Protein AF-A0A9C6X275-F1 (afdb_monomer_lite)

InterPro domains:
  IPR007588 Zinc finger, FLYWCH-type [PF04500] (9-69)
  IPR018289 MULE transposase domain [PF10551] (191-287)

Secondary structure (DSSP, 8-state):
-PPP-EEEE-TTS-EEEEETTEEEEEEEE-TTSSEEEEEETTTTT---EEEEETTSSSEEEE-SS--SS---HHHHHHHHHHHHHHHHHHH-TTS-HHHHHHHHHTT---HHHHHHSPPHHHHHHHHHHHHHTTSPPPPSSGGG----TTTTB-TTS-B-EEEE--TT-TT--EEE--HHHHHHHHH-SEEEEEEESTTS-TT-SEEEEEEEEETTEEEEEEEEEES---HHHHHHHHHHHHHHHHHTT-----SEEEE-S-HHHHHHHHHH-TT-EEEE-HHHHHHHHHHHHHHTT-HHHHH-SS--HHHHHHHHHHHGGGS-GGGHHHHHHHHHHHS-GGGHHHHHHHIIIIIS-PPPSS-GGG-SS-PPPPPPSS-HHHH--HHHHHTT-----HHHHHHHHHHHHHHHHHT--HHHHHHHHHHHHHHHHHHHHHHHTT-S-SSPPPPHHHHHHHHHHHHHHTTHHHHHHTT-HHHHHHHHHTTS---TT---SS------

pLDDT: mean 86.72, std 12.63, range [31.17, 98.44]

Organism: Frankliniella occidentalis (NCBI:txid133901)

Radius of gyration: 31.98 Å; chains: 1; bounding box: 96×47×91 Å

Sequence (504 aa):
MPPVLSKHKTKRGGDCVAYNGYMYHYHSANPKRTRKYWRCELRKQCNARITTNFAAVEVLLDGTAQHQHQPAHAEVEVREVVSAIRQRALDDPGVAPEAIIRSELRNVVDPEVQMQLPERPALRRMVNRAQNAARPGMPTNLQDIVIVAPYTRTASGERFLHYDSGPGDEERILMFTTKENLRILCMSIILFADGTFKTVPNMFLQMYSIHGEFRDNIFPLVFCLTVRKSEDTYRRMYSELIHMCEQYHFHLQPEIIMQDFELAAMNAAKALFPNVQIKGCLFHFSQSIWRKVASAGLRDAFVDRDDSTIRDNFRELVGLAFVPIAEVEQRFDEIKGNMHRDMEPVVKHLEKTYIRGEPPRRPATRRRNPAPRPAARFPPNTWNVYDLVLTGKQRTNNNVEGWHGHFQRMVVAHHLNLWRFLGELQKEQHDIELKRNQLLGGHKNIKEPLPATQKRNHAMIERIVGQYDIYIQEGRLEQYLRGISYRLKVNTAVLPDSDDEEED

Foldseek 3Di:
DQWWKDWAADPVGFTWIDTPLFIWTWDDADPVLQKTKTATPVVVQFGFIWMAGSVRGGTPDGDPDDGPDDRNNLVVVLRVLLRQLLVCLLVCLLDFSVVSNCVSCVPVDDPSNVVPHDDPVVSSVSSNCSSCVPPPDFDPALQSDDDDPPLQAFPVRFGFFPDWPHSPDPWTKTKGAGLVLLVQQLVAQEKEKEWDALQDAPNFRIWIWIWGDDPNDIAGGMIMTTNDLALVSLLVVVVVSQVSCVVSPGGRAHQEYEYALDLSNQVSCCVVHVNHQAAYFLLNVLVVLLVQCVVLVCPVVCPDPVHPQSVLLSLLLSLLLQDPLVCSQVSLVVSVVVHDPSCVSSSVCCCQAEDAHDDPPDDPVPDPDDDGHPGHSHYSSHHRCNVCLLVVHDRHPVSVVVVSVVSSVVSVVRVDHPVSSSVVVSVSVVLVVVLSVCVVVVNDPSDPDDPPLLVVLSVQLSVLSVCNVVCVVVVNSSVSSNSNSVSDPRCSPDDPDDDPDPPD

Structure (mmCIF, N/CA/C/O backbone):
data_AF-A0A9C6X275-F1
#
_entry.id   AF-A0A9C6X275-F1
#
loop_
_atom_site.group_PDB
_atom_site.id
_atom_site.type_symbol
_atom_site.label_atom_id
_atom_site.label_alt_id
_atom_site.label_comp_id
_atom_site.label_asym_id
_atom_site.label_entity_id
_atom_site.label_seq_id
_atom_site.pdbx_PDB_ins_code
_atom_site.Cartn_x
_atom_site.Cartn_y
_atom_site.Cartn_z
_atom_site.occupancy
_atom_site.B_iso_or_equiv
_atom_site.auth_seq_id
_atom_site.auth_comp_id
_atom_site.auth_asym_id
_atom_site.auth_atom_id
_atom_site.pdbx_PDB_model_num
ATOM 1 N N . MET A 1 1 ? 50.338 -11.632 -23.755 1.00 32.12 1 MET A N 1
ATOM 2 C CA . MET A 1 1 ? 48.987 -11.818 -24.330 1.00 32.12 1 MET A CA 1
ATOM 3 C C . MET A 1 1 ? 48.955 -11.108 -25.674 1.00 32.12 1 MET A C 1
ATOM 5 O O . MET A 1 1 ? 49.572 -10.049 -25.749 1.00 32.12 1 MET A O 1
ATOM 9 N N . PRO A 1 2 ? 48.332 -11.664 -26.727 1.00 38.75 2 PRO A N 1
ATOM 10 C CA . PRO A 1 2 ? 48.127 -10.908 -27.959 1.00 38.75 2 PRO A CA 1
ATOM 11 C C . PRO A 1 2 ? 47.327 -9.630 -27.641 1.00 38.75 2 PRO A C 1
ATOM 13 O O . PRO A 1 2 ? 46.463 -9.676 -26.760 1.00 38.75 2 PRO A O 1
ATOM 16 N N . PRO A 1 3 ? 47.629 -8.493 -28.290 1.00 54.16 3 PRO A N 1
ATOM 17 C CA . PRO A 1 3 ? 46.945 -7.237 -28.015 1.00 54.16 3 PRO A CA 1
ATOM 18 C C . PRO A 1 3 ? 45.434 -7.382 -28.228 1.00 54.16 3 PRO A C 1
ATOM 20 O O . PRO A 1 3 ? 44.981 -7.842 -29.278 1.00 54.16 3 PRO A O 1
ATOM 23 N N . VAL A 1 4 ? 44.657 -7.027 -27.203 1.00 64.38 4 VAL A N 1
ATOM 24 C CA . VAL A 1 4 ? 43.195 -7.138 -27.216 1.00 64.38 4 VAL A CA 1
ATOM 25 C C . VAL A 1 4 ? 42.635 -6.046 -28.121 1.00 64.38 4 VAL A C 1
ATOM 27 O O . VAL A 1 4 ? 42.915 -4.866 -27.929 1.00 64.38 4 VAL A O 1
ATOM 30 N N . LEU A 1 5 ? 41.850 -6.442 -29.122 1.00 81.19 5 LEU A N 1
ATOM 31 C CA . LEU A 1 5 ? 41.166 -5.511 -30.009 1.00 81.19 5 LEU A CA 1
ATOM 32 C C . LEU A 1 5 ? 39.781 -5.188 -29.439 1.00 81.19 5 LEU A C 1
ATOM 34 O O . LEU A 1 5 ? 38.907 -6.056 -29.378 1.00 81.19 5 LEU A O 1
ATOM 38 N N . SER A 1 6 ? 39.572 -3.939 -29.032 1.00 80.75 6 SER A N 1
ATOM 39 C CA . SER A 1 6 ? 38.297 -3.474 -28.481 1.00 80.75 6 SER A CA 1
ATOM 40 C C . SER A 1 6 ? 37.450 -2.796 -29.560 1.00 80.75 6 SER A C 1
ATOM 42 O O . SER A 1 6 ? 37.958 -2.096 -30.440 1.00 80.75 6 SER A O 1
ATOM 44 N N . LYS A 1 7 ? 36.134 -3.032 -29.534 1.00 83.75 7 LYS A N 1
ATOM 45 C CA . LYS A 1 7 ? 35.180 -2.494 -30.517 1.00 83.75 7 LYS A CA 1
ATOM 46 C C . LYS A 1 7 ? 34.448 -1.288 -29.956 1.00 83.75 7 LYS A C 1
ATOM 48 O O . LYS A 1 7 ? 33.983 -1.299 -28.821 1.00 83.75 7 LYS A O 1
ATOM 53 N N . HIS A 1 8 ? 34.263 -0.291 -30.809 1.00 78.88 8 HIS A N 1
ATOM 54 C CA . HIS A 1 8 ? 33.683 0.997 -30.457 1.00 78.88 8 HIS A CA 1
ATOM 55 C C . HIS A 1 8 ? 32.730 1.491 -31.537 1.00 78.88 8 HIS A C 1
ATOM 57 O O . HIS A 1 8 ? 32.746 1.038 -32.685 1.00 78.88 8 HIS A O 1
ATOM 63 N N . LYS A 1 9 ? 31.932 2.494 -31.178 1.00 78.56 9 LYS A N 1
ATOM 64 C CA . LYS A 1 9 ? 31.120 3.267 -32.118 1.00 78.56 9 LYS A CA 1
ATOM 65 C C . LYS A 1 9 ? 31.518 4.734 -32.054 1.00 78.56 9 LYS A C 1
ATOM 67 O O . LYS A 1 9 ? 31.659 5.303 -30.975 1.00 78.56 9 LYS A O 1
ATOM 72 N N . THR A 1 10 ? 31.644 5.374 -33.211 1.00 75.50 10 THR A N 1
ATOM 73 C CA . THR A 1 10 ? 31.808 6.833 -33.283 1.00 75.50 10 THR A CA 1
ATOM 74 C C . THR A 1 10 ? 30.558 7.561 -32.784 1.00 75.50 10 THR A C 1
ATOM 76 O O . THR A 1 10 ? 29.460 7.001 -32.746 1.00 75.50 10 THR A O 1
ATOM 79 N N . LYS A 1 11 ? 30.680 8.874 -32.534 1.00 65.75 11 LYS A N 1
ATOM 80 C CA . LYS A 1 11 ? 29.532 9.764 -32.266 1.00 65.75 11 LYS A CA 1
ATOM 81 C C . LYS A 1 11 ? 28.450 9.724 -33.362 1.00 65.75 11 LYS A C 1
ATOM 83 O O . LYS A 1 11 ? 27.304 10.039 -33.074 1.00 65.75 11 LYS A O 1
ATOM 88 N N . ARG A 1 12 ? 28.799 9.333 -34.597 1.00 70.44 12 ARG A N 1
ATOM 89 C CA . ARG A 1 12 ? 27.880 9.204 -35.746 1.00 70.44 12 ARG A CA 1
ATOM 90 C C . ARG A 1 12 ? 27.463 7.752 -36.038 1.00 70.44 12 ARG A C 1
ATOM 92 O O . ARG A 1 12 ? 26.902 7.488 -37.092 1.00 70.44 12 ARG A O 1
ATOM 99 N N . GLY A 1 13 ? 27.762 6.803 -35.147 1.00 72.19 13 GLY A N 1
ATOM 100 C CA . GLY A 1 13 ? 27.343 5.398 -35.270 1.00 72.19 13 GLY A CA 1
ATOM 101 C C . GLY A 1 13 ? 28.225 4.500 -36.152 1.00 72.19 13 GLY A C 1
ATOM 102 O O . GLY A 1 13 ? 27.962 3.302 -36.239 1.00 72.19 13 GLY A O 1
ATOM 103 N N . GLY A 1 14 ? 29.283 5.035 -36.769 1.00 83.06 14 GLY A N 1
ATOM 104 C CA . GLY A 1 14 ? 30.268 4.244 -37.522 1.00 83.06 14 GLY A CA 1
ATOM 105 C C . GLY A 1 14 ? 31.119 3.328 -36.631 1.00 83.06 14 GLY A C 1
ATOM 106 O O . GLY A 1 14 ? 31.368 3.669 -35.475 1.00 83.06 14 GLY A O 1
ATOM 107 N N . ASP A 1 15 ? 31.559 2.191 -37.176 1.00 87.81 15 ASP A N 1
ATOM 108 C CA . ASP A 1 15 ? 32.405 1.201 -36.492 1.00 87.81 15 ASP A CA 1
ATOM 109 C C . ASP A 1 15 ? 33.836 1.715 -36.278 1.00 87.81 15 ASP A C 1
ATOM 111 O O . ASP A 1 15 ? 34.480 2.201 -37.216 1.00 87.81 15 ASP A O 1
ATOM 115 N N . CYS A 1 16 ? 34.354 1.518 -35.066 1.00 89.62 16 CYS A N 1
ATOM 116 C CA . CYS A 1 16 ? 35.743 1.775 -34.702 1.00 89.62 16 CYS A CA 1
ATOM 117 C C . CYS A 1 16 ? 36.346 0.605 -33.930 1.00 89.62 16 CYS A C 1
ATOM 119 O O . CYS A 1 16 ? 35.632 -0.151 -33.271 1.00 89.62 16 CYS A O 1
ATOM 121 N N . VAL A 1 17 ? 37.669 0.495 -33.978 1.00 90.00 17 VAL A N 1
ATOM 122 C CA . VAL A 1 17 ? 38.439 -0.453 -33.168 1.00 90.00 17 VAL A CA 1
ATOM 123 C C . VAL A 1 17 ? 39.627 0.253 -32.530 1.00 90.00 17 VAL A C 1
ATOM 125 O O . VAL A 1 17 ? 40.193 1.159 -33.149 1.00 90.00 17 VAL A O 1
ATOM 128 N N . ALA A 1 18 ? 39.992 -0.150 -31.317 1.00 88.62 18 ALA A N 1
ATOM 129 C CA . ALA A 1 18 ? 41.226 0.284 -30.677 1.00 88.62 18 ALA A CA 1
ATOM 130 C C . ALA A 1 18 ? 42.248 -0.852 -30.670 1.00 88.62 18 ALA A C 1
ATOM 132 O O . ALA A 1 18 ? 41.893 -2.019 -30.489 1.00 88.62 18 ALA A O 1
ATOM 133 N N . TYR A 1 19 ? 43.507 -0.506 -30.925 1.00 88.44 19 TYR A N 1
ATOM 134 C CA . TYR A 1 19 ? 44.602 -1.466 -30.988 1.00 88.44 19 TYR A CA 1
ATOM 135 C C . TYR A 1 19 ? 45.951 -0.754 -30.793 1.00 88.44 19 TYR A C 1
ATOM 137 O O . TYR A 1 19 ? 46.229 0.238 -31.471 1.00 88.44 19 TYR A O 1
ATOM 145 N N . ASN A 1 20 ? 46.779 -1.251 -29.865 1.00 86.62 20 ASN A N 1
ATOM 146 C CA . ASN A 1 20 ? 48.105 -0.711 -29.517 1.00 86.62 20 ASN A CA 1
ATOM 147 C C . ASN A 1 20 ? 48.130 0.804 -29.215 1.00 86.62 20 ASN A C 1
ATOM 149 O O . ASN A 1 20 ? 49.040 1.506 -29.642 1.00 86.62 20 ASN A O 1
ATOM 153 N N . GLY A 1 21 ? 47.124 1.326 -28.502 1.00 86.25 21 GLY A N 1
ATOM 154 C CA . GLY A 1 21 ? 47.055 2.755 -28.155 1.00 86.25 21 GLY A CA 1
ATOM 155 C C . GLY A 1 21 ? 46.625 3.674 -29.306 1.00 86.25 21 GLY A C 1
ATOM 156 O O . GLY A 1 21 ? 46.729 4.893 -29.194 1.00 86.25 21 GLY A O 1
ATOM 157 N N . TYR A 1 22 ? 46.112 3.110 -30.403 1.00 89.12 22 TYR A N 1
ATOM 158 C CA . TYR A 1 22 ? 45.587 3.857 -31.546 1.00 89.12 22 TYR A CA 1
ATOM 159 C C . TYR A 1 22 ? 44.124 3.506 -31.833 1.00 89.12 22 TYR A C 1
ATOM 161 O O . TYR A 1 22 ? 43.702 2.359 -31.681 1.00 89.12 22 TYR A O 1
ATOM 169 N N . MET A 1 23 ? 43.366 4.490 -32.326 1.00 90.00 23 MET A N 1
ATOM 170 C CA . MET A 1 23 ? 41.987 4.317 -32.794 1.00 90.00 23 MET A CA 1
ATOM 171 C C . MET A 1 23 ? 41.931 4.200 -34.316 1.00 90.00 23 MET A C 1
ATOM 173 O O . MET A 1 23 ? 42.548 4.988 -35.037 1.00 90.00 23 MET A O 1
ATOM 177 N N . TYR A 1 24 ? 41.116 3.273 -34.819 1.00 90.94 24 TYR A N 1
ATOM 178 C CA . TYR A 1 24 ? 40.900 3.071 -36.250 1.00 90.94 24 TYR A CA 1
ATOM 179 C C . TYR A 1 24 ? 39.412 3.096 -36.598 1.00 90.94 24 TYR A C 1
ATOM 181 O O . TYR A 1 24 ? 38.574 2.561 -35.876 1.00 90.94 24 TYR A O 1
ATOM 189 N N . HIS A 1 25 ? 39.077 3.701 -37.735 1.00 92.12 25 HIS A N 1
ATOM 190 C CA . HIS A 1 25 ? 37.724 3.752 -38.292 1.00 92.12 25 HIS A CA 1
ATOM 191 C C . HIS A 1 25 ? 37.565 2.703 -39.379 1.00 92.12 25 HIS A C 1
ATOM 193 O O . HIS A 1 25 ? 38.487 2.466 -40.170 1.00 92.12 25 HIS A O 1
ATOM 199 N N . TYR A 1 26 ? 36.378 2.106 -39.443 1.00 92.75 26 TYR A N 1
ATOM 200 C CA . TYR A 1 26 ? 36.027 1.202 -40.526 1.00 92.75 26 TYR A CA 1
ATOM 201 C C . TYR A 1 26 ? 36.113 1.921 -41.873 1.00 92.75 26 TYR A C 1
ATOM 203 O O . TYR A 1 26 ? 35.567 3.010 -42.052 1.00 92.75 26 TYR A O 1
ATOM 211 N N . HIS A 1 27 ? 36.804 1.297 -42.824 1.00 91.94 27 HIS A N 1
ATOM 212 C CA . HIS A 1 27 ? 36.944 1.817 -44.177 1.00 91.94 27 HIS A CA 1
ATOM 213 C C . HIS A 1 27 ? 36.187 0.957 -45.186 1.00 91.94 27 HIS A C 1
ATOM 215 O O . HIS A 1 27 ? 35.373 1.469 -45.950 1.00 91.94 27 HIS A O 1
ATOM 221 N N . SER A 1 28 ? 36.458 -0.346 -45.210 1.00 92.50 28 SER A N 1
ATOM 222 C CA . SER A 1 28 ? 35.823 -1.271 -46.147 1.00 92.50 28 SER A CA 1
ATOM 223 C C . SER A 1 28 ? 35.965 -2.717 -45.678 1.00 92.50 28 SER A C 1
ATOM 225 O O . SER A 1 28 ? 36.724 -3.018 -44.759 1.00 92.50 28 SER A O 1
ATOM 227 N N . ALA A 1 29 ? 35.260 -3.633 -46.330 1.00 93.12 29 ALA A N 1
ATOM 228 C CA . ALA A 1 29 ? 35.455 -5.070 -46.187 1.00 93.12 29 ALA A CA 1
ATOM 229 C C . ALA A 1 29 ? 35.767 -5.671 -47.556 1.00 93.12 29 ALA A C 1
ATOM 231 O O . ALA A 1 29 ? 35.427 -5.089 -48.589 1.00 93.12 29 ALA A O 1
ATOM 232 N N . ASN A 1 30 ? 36.420 -6.830 -47.581 1.00 93.00 30 ASN A N 1
ATOM 233 C CA . ASN A 1 30 ? 36.618 -7.533 -48.843 1.00 93.00 30 ASN A CA 1
ATOM 234 C C . ASN A 1 30 ? 35.288 -8.136 -49.351 1.00 93.00 30 ASN A C 1
ATOM 236 O O . ASN A 1 30 ? 34.411 -8.448 -48.541 1.00 93.00 30 ASN A O 1
ATOM 240 N N . PRO A 1 31 ? 35.127 -8.367 -50.670 1.00 91.12 31 PRO A N 1
ATOM 241 C CA . PRO A 1 31 ? 33.868 -8.872 -51.234 1.00 91.12 31 PRO A CA 1
ATOM 242 C C . PRO A 1 31 ? 33.401 -10.200 -50.623 1.00 91.12 31 PRO A C 1
ATOM 244 O O . PRO A 1 31 ? 32.212 -10.411 -50.417 1.00 91.12 31 PRO A O 1
ATOM 247 N N . LYS A 1 32 ? 34.352 -11.072 -50.261 1.00 90.31 32 LYS A N 1
ATOM 248 C CA . LYS A 1 32 ? 34.090 -12.374 -49.627 1.00 90.31 32 LYS A CA 1
ATOM 249 C C . LYS A 1 32 ? 33.725 -12.281 -48.136 1.00 90.31 32 LYS A C 1
ATOM 251 O O . LYS A 1 32 ? 33.520 -13.316 -47.516 1.00 90.31 32 LYS A O 1
ATOM 256 N N . ARG A 1 33 ? 33.682 -11.075 -47.547 1.00 89.00 33 ARG A N 1
ATOM 257 C CA . ARG A 1 33 ? 33.388 -10.820 -46.121 1.00 89.00 33 ARG A CA 1
ATOM 258 C C . ARG A 1 33 ? 34.213 -11.679 -45.158 1.00 89.00 33 ARG A C 1
ATOM 260 O O . ARG A 1 33 ? 33.724 -12.129 -44.131 1.00 89.00 33 ARG A O 1
ATOM 267 N N . THR A 1 34 ? 35.487 -11.886 -45.475 1.00 89.81 34 THR A N 1
ATOM 268 C CA . THR A 1 34 ? 36.440 -12.571 -44.588 1.00 89.81 34 THR A CA 1
ATOM 269 C C . THR A 1 34 ? 37.351 -11.594 -43.847 1.00 89.81 34 THR A C 1
ATOM 271 O O . THR A 1 34 ? 37.913 -11.949 -42.812 1.00 89.81 34 THR A O 1
ATOM 274 N N . ARG A 1 35 ? 37.480 -10.350 -44.330 1.00 92.19 35 ARG A N 1
ATOM 275 C CA . ARG A 1 35 ? 38.372 -9.325 -43.769 1.00 92.19 35 ARG A CA 1
ATOM 276 C C . ARG A 1 35 ? 37.706 -7.953 -43.719 1.00 92.19 35 ARG A C 1
ATOM 278 O O . ARG A 1 35 ? 36.954 -7.596 -44.629 1.00 92.19 35 ARG A O 1
ATOM 285 N N . LYS A 1 36 ? 38.038 -7.170 -42.692 1.00 93.75 36 LYS A N 1
ATOM 286 C CA . LYS A 1 36 ? 37.717 -5.737 -42.592 1.00 93.75 36 LYS A CA 1
ATOM 287 C C . LYS A 1 36 ? 39.002 -4.916 -42.617 1.00 93.75 36 LYS A C 1
ATOM 289 O O . LYS A 1 36 ? 39.991 -5.295 -41.997 1.00 93.75 36 LYS A O 1
ATOM 294 N N . TYR A 1 37 ? 38.962 -3.797 -43.326 1.00 92.56 37 TYR A N 1
ATOM 295 C CA . TYR A 1 37 ? 40.047 -2.836 -43.458 1.00 92.56 37 TYR A CA 1
ATOM 296 C C . TYR A 1 37 ? 39.718 -1.585 -42.655 1.00 92.56 37 TYR A C 1
ATOM 298 O O . TYR A 1 37 ? 38.624 -1.021 -42.777 1.00 92.56 37 TYR A O 1
ATOM 306 N N . TRP A 1 38 ? 40.693 -1.127 -41.882 1.00 92.94 38 TRP A N 1
ATOM 307 C CA . TRP A 1 38 ? 40.554 -0.006 -40.966 1.00 92.94 38 TRP A CA 1
ATOM 308 C C . TRP A 1 38 ? 41.646 1.026 -41.241 1.00 92.94 38 TRP A C 1
ATOM 310 O O . TRP A 1 38 ? 42.771 0.672 -41.599 1.00 92.94 38 TRP A O 1
ATOM 320 N N . ARG A 1 39 ? 41.322 2.310 -41.093 1.00 93.12 39 ARG A N 1
ATOM 321 C CA . ARG A 1 39 ? 42.276 3.426 -41.227 1.00 93.12 39 ARG A CA 1
ATOM 322 C C . ARG A 1 39 ? 42.399 4.152 -39.898 1.00 93.12 39 ARG A C 1
ATOM 324 O O . ARG A 1 39 ? 41.396 4.264 -39.199 1.00 93.12 39 ARG A O 1
ATOM 331 N N . CYS A 1 40 ? 43.584 4.669 -39.582 1.00 91.75 40 CYS A N 1
ATOM 332 C CA . CYS A 1 40 ? 43.786 5.487 -38.386 1.00 91.75 40 CYS A CA 1
ATOM 333 C C . CYS A 1 40 ? 42.737 6.616 -38.293 1.00 91.75 40 CYS A C 1
ATOM 335 O O . CYS A 1 40 ? 42.339 7.206 -39.302 1.00 91.75 40 CYS A O 1
ATOM 337 N N . GLU A 1 41 ? 42.262 6.917 -37.086 1.00 89.81 41 GLU A N 1
ATOM 338 C CA . GLU A 1 41 ? 41.311 8.001 -36.828 1.00 89.81 41 GLU A CA 1
ATOM 339 C C . GLU A 1 41 ? 41.829 9.351 -37.338 1.00 89.81 41 GLU A C 1
ATOM 341 O O . GLU A 1 41 ? 41.090 10.073 -38.020 1.00 89.81 41 GLU A O 1
ATOM 346 N N . LEU A 1 42 ? 43.123 9.620 -37.137 1.00 89.94 42 LEU A N 1
ATOM 347 C CA . LEU A 1 42 ? 43.823 10.813 -37.614 1.00 89.94 42 LEU A CA 1
ATOM 348 C C . LEU A 1 42 ? 44.200 10.734 -39.103 1.00 89.94 42 LEU A C 1
ATOM 350 O O . LEU A 1 42 ? 45.200 11.301 -39.522 1.00 89.94 42 LEU A O 1
ATOM 354 N N . ARG A 1 43 ? 43.383 10.092 -39.950 1.00 87.75 43 ARG A N 1
ATOM 355 C CA . ARG A 1 43 ? 43.626 9.866 -41.397 1.00 87.75 43 ARG A CA 1
ATOM 356 C C . ARG A 1 43 ? 43.945 11.091 -42.264 1.00 87.75 43 ARG A C 1
ATOM 358 O O . ARG A 1 43 ? 44.305 10.927 -43.422 1.00 87.75 43 ARG A O 1
ATOM 365 N N . LYS A 1 44 ? 43.753 12.309 -41.750 1.00 87.31 44 LYS A N 1
ATOM 366 C CA . LYS A 1 44 ? 44.197 13.546 -42.419 1.00 87.31 44 LYS A CA 1
ATOM 367 C C . LYS A 1 44 ? 45.706 13.782 -42.273 1.00 87.31 44 LYS A C 1
ATOM 369 O O . LYS A 1 44 ? 46.273 14.525 -43.058 1.00 87.31 44 LYS A O 1
ATOM 374 N N . GLN A 1 45 ? 46.312 13.182 -41.252 1.00 89.06 45 GLN A N 1
ATOM 375 C CA . GLN A 1 45 ? 47.699 13.364 -40.818 1.00 89.06 45 GLN A CA 1
ATOM 376 C C . GLN A 1 45 ? 48.426 12.019 -40.615 1.00 89.06 45 GLN A C 1
ATOM 378 O O . GLN A 1 45 ? 49.620 12.016 -40.351 1.00 89.06 45 GLN A O 1
ATOM 383 N N . CYS A 1 46 ? 47.715 10.886 -40.717 1.00 90.00 46 CYS A N 1
ATOM 384 C CA . CYS A 1 46 ? 48.232 9.540 -40.486 1.00 90.00 46 CYS A CA 1
ATOM 385 C C . CYS A 1 46 ? 47.744 8.547 -41.547 1.00 90.00 46 CYS A C 1
ATOM 387 O O . CYS A 1 46 ? 46.540 8.355 -41.720 1.00 90.00 46 CYS A O 1
ATOM 389 N N . ASN A 1 47 ? 48.661 7.852 -42.219 1.00 89.62 47 ASN A N 1
ATOM 390 C CA . ASN A 1 47 ? 48.317 6.874 -43.260 1.00 89.62 47 ASN A CA 1
ATOM 391 C C . ASN A 1 47 ? 48.219 5.417 -42.769 1.00 89.62 47 ASN A C 1
ATOM 393 O O . ASN A 1 47 ? 47.981 4.519 -43.584 1.00 89.62 47 ASN A O 1
ATOM 397 N N . ALA A 1 48 ? 48.375 5.172 -41.465 1.00 90.94 48 ALA A N 1
ATOM 398 C CA . ALA A 1 48 ? 48.375 3.832 -40.883 1.00 90.94 48 ALA A CA 1
ATOM 399 C C . ALA A 1 48 ? 47.040 3.087 -41.074 1.00 90.94 48 ALA A C 1
ATOM 401 O O . ALA A 1 48 ? 45.944 3.669 -41.056 1.00 90.94 48 ALA A O 1
ATOM 402 N N . ARG A 1 49 ? 47.141 1.766 -41.266 1.00 92.19 49 ARG A N 1
ATOM 403 C CA . ARG A 1 49 ? 46.016 0.856 -41.522 1.00 92.19 49 ARG A CA 1
ATOM 404 C C . ARG A 1 49 ? 46.238 -0.483 -40.845 1.00 92.19 49 ARG A C 1
ATOM 406 O O . ARG A 1 49 ? 47.362 -0.976 -40.819 1.00 92.19 49 ARG A O 1
ATOM 413 N N . ILE A 1 50 ? 45.138 -1.094 -40.425 1.00 92.38 50 ILE A N 1
ATOM 414 C CA . ILE A 1 50 ? 45.111 -2.477 -39.951 1.00 92.38 50 ILE A CA 1
ATOM 415 C C . ILE A 1 50 ? 44.030 -3.260 -40.695 1.00 92.38 50 ILE A C 1
ATOM 417 O O . ILE A 1 50 ? 43.050 -2.693 -41.194 1.00 92.38 50 ILE A O 1
ATOM 421 N N . THR A 1 51 ? 44.207 -4.573 -40.779 1.00 92.00 51 THR A N 1
ATOM 422 C CA . THR A 1 51 ? 43.211 -5.505 -41.313 1.00 92.00 51 THR A CA 1
ATOM 423 C C . THR A 1 51 ? 42.861 -6.508 -40.236 1.00 92.00 51 THR A C 1
ATOM 425 O O . THR A 1 51 ? 43.749 -7.121 -39.655 1.00 92.00 51 THR A O 1
ATOM 428 N N . THR A 1 52 ? 41.574 -6.723 -40.006 1.00 92.25 52 THR A N 1
ATOM 429 C CA . THR A 1 52 ? 41.078 -7.729 -39.064 1.00 92.25 52 THR A CA 1
ATOM 430 C C . THR A 1 52 ? 40.332 -8.834 -39.796 1.00 92.25 52 THR A C 1
ATOM 432 O O . THR A 1 52 ? 39.937 -8.673 -40.958 1.00 92.25 52 THR A O 1
ATOM 435 N N . ASN A 1 53 ? 40.040 -9.928 -39.094 1.00 91.25 53 ASN A N 1
ATOM 436 C CA . ASN A 1 53 ? 38.993 -10.853 -39.519 1.00 91.25 53 ASN A CA 1
ATOM 437 C C . ASN A 1 53 ? 37.630 -10.131 -39.579 1.00 91.25 53 ASN A C 1
ATOM 439 O O . ASN A 1 53 ? 37.470 -9.014 -39.070 1.00 91.25 53 ASN A O 1
ATOM 443 N N . PHE A 1 54 ? 36.631 -10.726 -40.237 1.00 89.31 54 PHE A N 1
ATOM 444 C CA . PHE A 1 54 ? 35.343 -10.049 -40.446 1.00 89.31 54 PHE A CA 1
ATOM 445 C C . PHE A 1 54 ? 34.585 -9.766 -39.141 1.00 89.31 54 PHE A C 1
ATOM 447 O O . PHE A 1 54 ? 33.932 -8.727 -39.012 1.00 89.31 54 PHE A O 1
ATOM 454 N N . ALA A 1 55 ? 34.744 -10.650 -38.153 1.00 86.00 55 ALA A N 1
ATOM 455 C CA . ALA A 1 55 ? 34.218 -10.466 -36.806 1.00 86.00 55 ALA A CA 1
ATOM 456 C C . ALA A 1 55 ? 34.924 -9.337 -36.035 1.00 86.00 55 ALA A C 1
ATOM 458 O O . ALA A 1 55 ? 34.402 -8.919 -35.005 1.00 86.00 55 ALA A O 1
ATOM 459 N N . ALA A 1 56 ? 36.063 -8.831 -36.522 1.00 84.81 56 ALA A N 1
ATOM 460 C CA . ALA A 1 56 ? 36.900 -7.836 -35.857 1.00 84.81 56 ALA A CA 1
ATOM 461 C C . ALA A 1 56 ? 37.249 -8.242 -34.420 1.00 84.81 56 ALA A C 1
ATOM 463 O O . ALA A 1 56 ? 37.011 -7.496 -33.480 1.00 84.81 56 ALA A O 1
ATOM 464 N N . VAL A 1 57 ? 37.723 -9.474 -34.261 1.00 83.38 57 VAL A N 1
ATOM 465 C CA . VAL A 1 57 ? 38.225 -10.023 -32.989 1.00 83.38 57 VAL A CA 1
ATOM 466 C C . VAL A 1 57 ? 39.744 -10.175 -33.045 1.00 83.38 57 VAL A C 1
ATOM 468 O O . VAL A 1 57 ? 40.415 -10.063 -32.030 1.00 83.38 57 VAL A O 1
ATOM 471 N N . GLU A 1 58 ? 40.288 -10.378 -34.244 1.00 86.50 58 GLU A N 1
ATOM 472 C CA . GLU A 1 58 ? 41.705 -10.646 -34.461 1.00 86.50 58 GLU A CA 1
ATOM 473 C C . GLU A 1 58 ? 42.261 -9.711 -35.534 1.00 86.50 58 GLU A C 1
ATOM 475 O O . GLU A 1 58 ? 41.649 -9.540 -36.599 1.00 86.50 58 GLU A O 1
ATOM 480 N N . VAL A 1 59 ? 43.425 -9.116 -35.261 1.00 87.50 59 VAL A N 1
ATOM 481 C CA . VAL A 1 59 ? 44.208 -8.373 -36.253 1.00 87.50 59 VAL A CA 1
ATOM 482 C C . VAL A 1 59 ? 44.965 -9.374 -37.117 1.00 87.50 59 VAL A C 1
ATOM 484 O O . VAL A 1 59 ? 45.843 -10.080 -36.643 1.00 87.50 59 VAL A O 1
ATOM 487 N N . LEU A 1 60 ? 44.613 -9.428 -38.400 1.00 85.69 60 LEU A N 1
ATOM 488 C CA . LEU A 1 60 ? 45.249 -10.300 -39.388 1.00 85.69 60 LEU A CA 1
ATOM 489 C C . LEU A 1 60 ? 46.504 -9.664 -39.989 1.00 85.69 60 LEU A C 1
ATOM 491 O O . LEU A 1 60 ? 47.426 -10.377 -40.365 1.00 85.69 60 LEU A O 1
ATOM 495 N N . LEU A 1 61 ? 46.509 -8.334 -40.135 1.00 83.31 61 LEU A N 1
ATOM 496 C CA . LEU A 1 61 ? 47.646 -7.550 -40.622 1.00 83.31 61 LEU A CA 1
ATOM 497 C C . LEU A 1 61 ? 47.711 -6.224 -39.866 1.00 83.31 61 LEU A C 1
ATOM 499 O O . LEU A 1 61 ? 46.756 -5.441 -39.905 1.00 83.31 61 LEU A O 1
ATOM 503 N N . ASP A 1 62 ? 48.857 -5.968 -39.249 1.00 80.44 62 ASP A N 1
ATOM 504 C CA . ASP A 1 62 ? 49.204 -4.713 -38.592 1.00 80.44 62 ASP A CA 1
ATOM 505 C C . ASP A 1 62 ? 50.218 -3.957 -39.463 1.00 80.44 62 ASP A C 1
ATOM 507 O O . ASP A 1 62 ? 51.391 -4.317 -39.520 1.00 80.44 62 ASP A O 1
ATOM 511 N N . GLY A 1 63 ? 49.747 -2.950 -40.204 1.00 66.56 63 GLY A N 1
ATOM 512 C CA . GLY A 1 63 ? 50.613 -2.050 -40.962 1.00 66.56 63 GLY A CA 1
ATOM 513 C C . GLY A 1 63 ? 50.766 -2.365 -42.453 1.00 66.56 63 GLY A C 1
ATOM 514 O O . GLY A 1 63 ? 51.420 -3.313 -42.872 1.00 66.56 63 GLY A O 1
ATOM 515 N N . THR A 1 64 ? 50.257 -1.451 -43.283 1.00 61.66 64 THR A N 1
ATOM 516 C CA . THR A 1 64 ? 50.910 -1.109 -44.563 1.00 61.66 64 THR A CA 1
ATOM 517 C C . THR A 1 64 ? 51.723 0.194 -44.465 1.00 61.66 64 THR A C 1
ATOM 519 O O . THR A 1 64 ? 52.433 0.528 -45.404 1.00 61.66 64 THR A O 1
ATOM 522 N N . ALA A 1 65 ? 51.609 0.953 -43.362 1.00 73.12 65 ALA A N 1
ATOM 523 C CA . ALA A 1 65 ? 52.330 2.204 -43.093 1.00 73.12 65 ALA A CA 1
ATOM 524 C C . ALA A 1 65 ? 52.463 2.436 -41.573 1.00 73.12 65 ALA A C 1
ATOM 526 O O . ALA A 1 65 ? 51.532 2.103 -40.836 1.00 73.12 65 ALA A O 1
ATOM 527 N N . GLN A 1 66 ? 53.586 3.012 -41.124 1.00 82.75 66 GLN A N 1
ATOM 528 C CA . GLN A 1 66 ? 53.813 3.392 -39.721 1.00 82.75 66 GLN A CA 1
ATOM 529 C C . GLN A 1 66 ? 52.948 4.597 -39.308 1.00 82.75 66 GLN A C 1
ATOM 531 O O . GLN A 1 66 ? 52.576 5.424 -40.147 1.00 82.75 66 GLN A O 1
ATOM 536 N N . HIS A 1 67 ? 52.629 4.698 -38.013 1.00 87.94 67 HIS A N 1
ATOM 537 C CA . HIS A 1 67 ? 51.943 5.870 -37.459 1.00 87.94 67 HIS A CA 1
ATOM 538 C C . HIS A 1 67 ? 52.843 7.105 -37.477 1.00 87.94 67 HIS A C 1
ATOM 540 O O . HIS A 1 67 ? 54.051 7.014 -37.284 1.00 87.94 67 HIS A O 1
ATOM 546 N N . GLN A 1 68 ? 52.230 8.266 -37.702 1.00 89.62 68 GLN A N 1
ATOM 547 C CA . GLN A 1 68 ? 52.898 9.576 -37.798 1.00 89.62 68 GLN A CA 1
ATOM 548 C C . GLN A 1 68 ? 52.621 10.457 -36.567 1.00 89.62 68 GLN A C 1
ATOM 550 O O . GLN A 1 68 ? 52.821 11.667 -36.588 1.00 89.62 68 GLN A O 1
ATOM 555 N N . HIS A 1 69 ? 52.129 9.839 -35.497 1.00 88.25 69 HIS A N 1
ATOM 556 C CA . HIS A 1 69 ? 51.826 10.447 -34.209 1.00 88.25 69 HIS A CA 1
ATOM 557 C C . HIS A 1 69 ? 52.030 9.403 -33.111 1.00 88.25 69 HIS A C 1
ATOM 559 O O . HIS A 1 69 ? 52.042 8.202 -33.384 1.00 88.25 69 HIS A O 1
ATOM 565 N N . GLN A 1 70 ? 52.181 9.867 -31.873 1.00 87.44 70 GLN A N 1
ATOM 566 C CA . GLN A 1 70 ? 52.308 8.989 -30.715 1.00 87.44 70 GLN A CA 1
ATOM 567 C C . GLN A 1 70 ? 50.984 8.261 -30.407 1.00 87.44 70 GLN A C 1
ATOM 569 O O . GLN A 1 70 ? 49.909 8.750 -30.788 1.00 87.44 70 GLN A O 1
ATOM 574 N N . PRO A 1 71 ? 51.048 7.085 -29.755 1.00 87.38 71 PRO A N 1
ATOM 575 C CA . PRO A 1 71 ? 49.862 6.396 -29.264 1.00 87.38 71 PRO A CA 1
ATOM 576 C C . PRO A 1 71 ? 49.234 7.183 -28.111 1.00 87.38 71 PRO A C 1
ATOM 578 O O . PRO A 1 71 ? 49.932 7.696 -27.240 1.00 87.38 71 PRO A O 1
ATOM 581 N N . ALA A 1 72 ? 47.907 7.247 -28.094 1.00 88.19 72 ALA A N 1
ATOM 582 C CA . ALA A 1 72 ? 47.119 7.927 -27.071 1.00 88.19 72 ALA A CA 1
ATOM 583 C C . ALA A 1 72 ? 46.479 6.883 -26.144 1.00 88.19 72 ALA A C 1
ATOM 585 O O . ALA A 1 72 ? 45.262 6.701 -26.142 1.00 88.19 72 ALA A O 1
ATOM 586 N N . HIS A 1 73 ? 47.313 6.145 -25.401 1.00 87.62 73 HIS A N 1
ATOM 587 C CA . HIS A 1 73 ? 46.872 5.023 -24.560 1.00 87.62 73 HIS A CA 1
ATOM 588 C C . HIS A 1 73 ? 45.767 5.426 -23.576 1.00 87.62 73 HIS A C 1
ATOM 590 O O . HIS A 1 73 ? 44.725 4.772 -23.548 1.00 87.62 73 HIS A O 1
ATOM 596 N N . ALA A 1 74 ? 45.950 6.538 -22.858 1.00 87.62 74 ALA A N 1
ATOM 597 C CA . ALA A 1 74 ? 44.957 7.020 -21.905 1.00 87.62 74 ALA A CA 1
ATOM 598 C C . ALA A 1 74 ? 43.625 7.398 -22.580 1.00 87.62 74 ALA A C 1
ATOM 600 O O . ALA A 1 74 ? 42.559 7.003 -22.113 1.00 87.62 74 ALA A O 1
ATOM 601 N N . GLU A 1 75 ? 43.659 8.091 -23.726 1.00 88.00 75 GLU A N 1
ATOM 602 C CA . GLU A 1 75 ? 42.440 8.464 -24.461 1.00 88.00 75 GLU A CA 1
ATOM 603 C C . GLU A 1 75 ? 41.682 7.225 -24.970 1.00 88.00 75 GLU A C 1
ATOM 605 O O . GLU A 1 75 ? 40.446 7.174 -24.942 1.00 88.00 75 GLU A O 1
ATOM 610 N N . VAL A 1 76 ? 42.417 6.211 -25.435 1.00 87.44 76 VAL A N 1
ATOM 611 C CA . VAL A 1 76 ? 41.849 4.930 -25.866 1.00 87.44 76 VAL A CA 1
ATOM 612 C C . VAL A 1 76 ? 41.150 4.232 -24.702 1.00 87.44 76 VAL A C 1
ATOM 614 O O . VAL A 1 76 ? 39.988 3.846 -24.848 1.00 87.44 76 VAL A O 1
ATOM 617 N N . GLU A 1 77 ? 41.806 4.128 -23.548 1.00 89.00 77 GLU A N 1
ATOM 618 C CA . GLU A 1 77 ? 41.232 3.495 -22.359 1.00 89.00 77 GLU A CA 1
ATOM 619 C C . GLU A 1 77 ? 39.994 4.254 -21.854 1.00 89.00 77 GLU A C 1
ATOM 621 O O . GLU A 1 77 ? 38.961 3.642 -21.577 1.00 89.00 77 GLU A O 1
ATOM 626 N N . VAL A 1 78 ? 40.014 5.595 -21.851 1.00 90.44 78 VAL A N 1
ATOM 627 C CA . VAL A 1 78 ? 38.823 6.408 -21.537 1.00 90.44 78 VAL A CA 1
ATOM 628 C C . VAL A 1 78 ? 37.645 6.032 -22.441 1.00 90.44 78 VAL A C 1
ATOM 630 O O . VAL A 1 78 ? 36.515 5.886 -21.965 1.00 90.44 78 VAL A O 1
ATOM 633 N N . ARG A 1 79 ? 37.872 5.852 -23.748 1.00 88.12 79 ARG A N 1
ATOM 634 C CA . ARG A 1 79 ? 36.807 5.449 -24.682 1.00 88.12 79 ARG A CA 1
ATOM 635 C C . ARG A 1 79 ? 36.304 4.034 -24.401 1.00 88.12 79 ARG A C 1
ATOM 637 O O . ARG A 1 79 ? 35.098 3.812 -24.512 1.00 88.12 79 ARG A O 1
ATOM 644 N N . GLU A 1 80 ? 37.178 3.107 -24.018 1.00 86.44 80 GLU A N 1
ATOM 645 C CA . GLU A 1 80 ? 36.809 1.740 -23.615 1.00 86.44 80 GLU A CA 1
ATOM 646 C C . GLU A 1 80 ? 35.916 1.742 -22.382 1.00 86.44 80 GLU A C 1
ATOM 648 O O . GLU A 1 80 ? 34.819 1.183 -22.428 1.00 86.44 80 GLU A O 1
ATOM 653 N N . VAL A 1 81 ? 36.312 2.468 -21.340 1.00 90.12 81 VAL A N 1
ATOM 654 C CA . VAL A 1 81 ? 35.532 2.622 -20.106 1.00 90.12 81 VAL A CA 1
ATOM 655 C C . VAL A 1 81 ? 34.167 3.254 -20.392 1.00 90.12 81 VAL A C 1
ATOM 657 O O . VAL A 1 81 ? 33.130 2.753 -19.955 1.00 90.12 81 VAL A O 1
ATOM 660 N N . VAL A 1 82 ? 34.120 4.336 -21.175 1.00 90.88 82 VAL A N 1
ATOM 661 C CA . VAL A 1 82 ? 32.857 5.006 -21.535 1.00 90.88 82 VAL A CA 1
ATOM 662 C C . VAL A 1 82 ? 31.960 4.099 -22.388 1.00 90.88 82 VAL A C 1
ATOM 664 O O . VAL A 1 82 ? 30.738 4.094 -22.205 1.00 90.88 82 VAL A O 1
ATOM 667 N N . SER A 1 83 ? 32.541 3.318 -23.302 1.00 87.44 83 SER A N 1
ATOM 668 C CA . SER A 1 83 ? 31.818 2.330 -24.109 1.00 87.44 83 SER A CA 1
ATOM 669 C C . SER A 1 83 ? 31.235 1.221 -23.230 1.00 87.44 83 SER A C 1
ATOM 671 O O . SER A 1 83 ? 30.054 0.906 -23.372 1.00 87.44 83 SER A O 1
ATOM 673 N N . ALA A 1 84 ? 32.001 0.709 -22.263 1.00 88.75 84 ALA A N 1
ATOM 674 C CA . ALA A 1 84 ? 31.550 -0.297 -21.302 1.00 88.75 84 ALA A CA 1
ATOM 675 C C . ALA A 1 84 ? 30.387 0.212 -20.435 1.00 88.75 84 ALA A C 1
ATOM 677 O O . ALA A 1 84 ? 29.345 -0.440 -20.365 1.00 88.75 84 ALA A O 1
ATOM 678 N N . ILE A 1 85 ? 30.488 1.434 -19.889 1.00 91.62 85 ILE A N 1
ATOM 679 C CA . ILE A 1 85 ? 29.388 2.096 -19.159 1.00 91.62 85 ILE A CA 1
ATOM 680 C C . ILE A 1 85 ? 28.128 2.174 -20.024 1.00 91.62 85 ILE A C 1
ATOM 682 O O . ILE A 1 85 ? 27.021 1.904 -19.552 1.00 91.62 85 ILE A O 1
ATOM 686 N N . ARG A 1 86 ? 28.272 2.567 -21.294 1.00 89.19 86 ARG A N 1
ATOM 687 C CA . ARG A 1 86 ? 27.137 2.672 -22.216 1.00 89.19 86 ARG A CA 1
ATOM 688 C C . ARG A 1 86 ? 26.537 1.307 -22.537 1.00 89.19 86 ARG A C 1
ATOM 690 O O . ARG A 1 86 ? 25.315 1.210 -22.593 1.00 89.19 86 ARG A O 1
ATOM 697 N N . GLN A 1 87 ? 27.367 0.297 -22.774 1.00 86.00 87 GLN A N 1
ATOM 698 C CA . GLN A 1 87 ? 26.919 -1.050 -23.111 1.00 86.00 87 GLN A CA 1
ATOM 699 C C . GLN A 1 87 ? 26.170 -1.671 -21.934 1.00 86.00 87 GLN A C 1
ATOM 701 O O . GLN A 1 87 ? 25.026 -2.077 -22.095 1.00 86.00 87 GLN A O 1
ATOM 706 N N . ARG A 1 88 ? 26.723 -1.579 -20.723 1.00 87.31 88 ARG A N 1
ATOM 707 C CA . ARG A 1 88 ? 26.040 -2.019 -19.504 1.00 87.31 88 ARG A CA 1
ATOM 708 C C . ARG A 1 88 ? 24.721 -1.290 -19.268 1.00 87.31 88 ARG A C 1
ATOM 710 O O . ARG A 1 88 ? 23.752 -1.883 -18.823 1.00 87.31 88 ARG A O 1
ATOM 717 N N . ALA A 1 89 ? 24.643 -0.007 -19.612 1.00 86.69 89 ALA A N 1
ATOM 718 C CA . ALA A 1 89 ? 23.384 0.732 -19.563 1.00 86.69 89 ALA A CA 1
ATOM 719 C C . ALA A 1 89 ? 22.337 0.246 -20.587 1.00 86.69 89 ALA A C 1
ATOM 721 O O . ALA A 1 89 ? 21.146 0.429 -20.353 1.00 86.69 89 ALA A O 1
ATOM 722 N N . LEU A 1 90 ? 22.748 -0.335 -21.717 1.00 83.31 90 LEU A N 1
ATOM 723 C CA . LEU A 1 90 ? 21.830 -0.967 -22.670 1.00 83.31 90 LEU A CA 1
ATOM 724 C C . LEU A 1 90 ? 21.383 -2.346 -22.181 1.00 83.31 90 LEU A C 1
ATOM 726 O O . LEU A 1 90 ? 20.203 -2.666 -22.292 1.00 83.31 90 LEU A O 1
ATOM 730 N N . ASP A 1 91 ? 22.318 -3.120 -21.632 1.00 81.31 91 ASP A N 1
ATOM 731 C CA . ASP A 1 91 ? 22.078 -4.489 -21.174 1.00 81.31 91 ASP A CA 1
ATOM 732 C C . ASP A 1 91 ? 21.236 -4.510 -19.882 1.00 81.31 91 ASP A C 1
ATOM 734 O O . ASP A 1 91 ? 20.329 -5.329 -19.745 1.00 81.31 91 ASP A O 1
ATOM 738 N N . ASP A 1 92 ? 21.455 -3.535 -18.987 1.00 77.75 92 ASP A N 1
ATOM 739 C CA . ASP A 1 92 ? 20.811 -3.416 -17.674 1.00 77.75 92 ASP A CA 1
ATOM 740 C C . ASP A 1 92 ? 19.999 -2.100 -17.524 1.00 77.75 92 ASP A C 1
ATOM 742 O O . ASP A 1 92 ? 20.342 -1.207 -16.729 1.00 77.75 92 ASP A O 1
ATOM 746 N N . PRO A 1 93 ? 18.868 -1.930 -18.237 1.00 72.62 93 PRO A N 1
ATOM 747 C CA . PRO A 1 93 ? 18.096 -0.682 -18.222 1.00 72.62 93 PRO A CA 1
ATOM 748 C C . PRO A 1 93 ? 17.433 -0.364 -16.867 1.00 72.62 93 PRO A C 1
ATOM 750 O O . PRO A 1 93 ? 16.972 0.764 -16.646 1.00 72.62 93 PRO A O 1
ATOM 753 N N . GLY A 1 94 ? 17.351 -1.353 -15.970 1.00 67.88 94 GLY A N 1
ATOM 754 C CA . GLY A 1 94 ? 16.734 -1.260 -14.644 1.00 67.88 94 GLY A CA 1
ATOM 755 C C . GLY A 1 94 ? 17.693 -0.955 -13.488 1.00 67.88 94 GLY A C 1
ATOM 756 O O . GLY A 1 94 ? 17.224 -0.836 -12.360 1.00 67.88 94 GLY A O 1
ATOM 757 N N . VAL A 1 95 ? 19.005 -0.848 -13.731 1.00 74.56 95 VAL A N 1
ATOM 758 C CA . VAL A 1 95 ? 20.002 -0.552 -12.685 1.00 74.56 95 VAL A CA 1
ATOM 759 C C . VAL A 1 95 ? 20.164 0.961 -12.519 1.00 74.56 95 VAL A C 1
ATOM 761 O O . VAL A 1 95 ? 20.135 1.717 -13.491 1.00 74.56 95 VAL A O 1
ATOM 764 N N . ALA A 1 96 ? 20.345 1.436 -11.286 1.00 77.00 96 ALA A N 1
ATOM 765 C CA . ALA A 1 96 ? 20.546 2.858 -11.018 1.00 77.00 96 ALA A CA 1
ATOM 766 C C . ALA A 1 96 ? 21.774 3.409 -11.779 1.00 77.00 96 ALA A C 1
ATOM 768 O O . ALA A 1 96 ? 22.842 2.792 -11.724 1.00 77.00 96 ALA A O 1
ATOM 769 N N . PRO A 1 97 ? 21.686 4.594 -12.423 1.00 83.25 97 PRO A N 1
ATOM 770 C CA . PRO A 1 97 ? 22.797 5.133 -13.206 1.00 83.25 97 PRO A CA 1
ATOM 771 C C . PRO A 1 97 ? 24.114 5.251 -12.433 1.00 83.25 97 PRO A C 1
ATOM 773 O O . PRO A 1 97 ? 25.175 4.957 -12.976 1.00 83.25 97 PRO A O 1
ATOM 776 N N . GLU A 1 98 ? 24.048 5.632 -11.154 1.00 85.12 98 GLU A N 1
ATOM 777 C CA . GLU A 1 98 ? 25.242 5.780 -10.316 1.00 85.12 98 GLU A CA 1
ATOM 778 C C . GLU A 1 98 ? 25.901 4.432 -9.995 1.00 85.12 98 GLU A C 1
ATOM 780 O O . GLU A 1 98 ? 27.124 4.353 -9.913 1.00 85.12 98 GLU A O 1
ATOM 785 N N . ALA A 1 99 ? 25.114 3.358 -9.868 1.00 84.75 99 ALA A N 1
ATOM 786 C CA . ALA A 1 99 ? 25.641 2.018 -9.632 1.00 84.75 99 ALA A CA 1
ATOM 787 C C . ALA A 1 99 ? 26.427 1.513 -10.851 1.00 84.75 99 ALA A C 1
ATOM 789 O O . ALA A 1 99 ? 27.542 1.021 -10.683 1.00 84.75 99 ALA A O 1
ATOM 790 N N . ILE A 1 100 ? 25.899 1.725 -12.066 1.00 88.62 100 ILE A N 1
ATOM 791 C CA . ILE A 1 100 ? 26.601 1.401 -13.320 1.00 88.62 100 ILE A CA 1
ATOM 792 C C . ILE A 1 100 ? 27.926 2.163 -13.378 1.00 88.62 100 ILE A C 1
ATOM 794 O O . ILE A 1 100 ? 28.986 1.546 -13.464 1.00 88.62 100 ILE A O 1
ATOM 798 N N . ILE A 1 101 ? 27.888 3.494 -13.242 1.00 91.62 101 ILE A N 1
ATOM 799 C CA . ILE A 1 101 ? 29.090 4.338 -13.331 1.00 91.62 101 ILE A CA 1
ATOM 800 C C . ILE A 1 101 ? 30.124 3.924 -12.277 1.00 91.62 101 ILE A C 1
ATOM 802 O O . ILE A 1 101 ? 31.297 3.758 -12.596 1.00 91.62 101 ILE A O 1
ATOM 806 N N . ARG A 1 102 ? 29.710 3.724 -11.020 1.00 90.88 102 ARG A N 1
ATOM 807 C CA . ARG A 1 102 ? 30.618 3.317 -9.940 1.00 90.88 102 ARG A CA 1
ATOM 808 C C . ARG A 1 102 ? 31.252 1.954 -10.200 1.00 90.88 102 ARG A C 1
ATOM 810 O O . ARG A 1 102 ? 32.426 1.781 -9.887 1.00 90.88 102 ARG A O 1
ATOM 817 N N . SER A 1 103 ? 30.486 1.001 -10.725 1.00 89.88 103 SER A N 1
ATOM 818 C CA . SER A 1 103 ? 30.972 -0.355 -10.978 1.00 89.88 103 SER A CA 1
ATOM 819 C C . SER A 1 103 ? 32.024 -0.405 -12.086 1.00 89.88 103 SER A C 1
ATOM 821 O O . SER A 1 103 ? 33.067 -1.018 -11.882 1.00 89.88 103 SER A O 1
ATOM 823 N N . GLU A 1 104 ? 31.803 0.306 -13.193 1.00 91.62 104 GLU A N 1
ATOM 824 C CA . GLU A 1 104 ? 32.743 0.342 -14.320 1.00 91.62 104 GLU A CA 1
ATOM 825 C C . GLU A 1 104 ? 33.996 1.164 -14.001 1.00 91.62 104 GLU A C 1
ATOM 827 O O . GLU A 1 104 ? 35.103 0.786 -14.368 1.00 91.62 104 GLU A O 1
ATOM 832 N N . LEU A 1 105 ? 33.854 2.260 -13.246 1.00 92.12 105 LEU A N 1
ATOM 833 C CA . LEU A 1 105 ? 34.997 3.089 -12.850 1.00 92.12 105 LEU A CA 1
ATOM 834 C C . LEU A 1 105 ? 35.852 2.471 -11.737 1.00 92.12 105 LEU A C 1
ATOM 836 O O . LEU A 1 105 ? 36.924 2.990 -11.443 1.00 92.12 105 LEU A O 1
ATOM 840 N N . ARG A 1 106 ? 35.405 1.379 -11.103 1.00 90.25 106 ARG A N 1
ATOM 841 C CA . ARG A 1 106 ? 36.094 0.773 -9.953 1.00 90.25 106 ARG A CA 1
ATOM 842 C C . ARG A 1 106 ? 37.523 0.333 -10.273 1.00 90.25 106 ARG A C 1
ATOM 844 O O . ARG A 1 106 ? 38.375 0.398 -9.395 1.00 90.25 106 ARG A O 1
ATOM 851 N N . ASN A 1 107 ? 37.753 -0.126 -11.500 1.00 83.38 107 ASN A N 1
ATOM 852 C CA . ASN A 1 107 ? 39.027 -0.705 -11.925 1.00 83.38 107 ASN A CA 1
ATOM 853 C C . ASN A 1 107 ? 39.921 0.293 -12.678 1.00 83.38 107 ASN A C 1
ATOM 855 O O . ASN A 1 107 ? 41.011 -0.078 -13.101 1.00 83.38 107 ASN A O 1
ATOM 859 N N . VAL A 1 108 ? 39.485 1.546 -12.837 1.00 90.44 108 VAL A N 1
ATOM 860 C CA . VAL A 1 108 ? 40.264 2.590 -13.513 1.00 90.44 108 VAL A CA 1
ATOM 861 C C . VAL A 1 108 ? 41.243 3.192 -12.509 1.00 90.44 108 VAL A C 1
ATOM 863 O O . VAL A 1 108 ? 40.870 4.053 -11.711 1.00 90.44 108 VAL A O 1
ATOM 866 N N . VAL A 1 109 ? 42.483 2.706 -12.513 1.00 90.06 109 VAL A N 1
ATOM 867 C CA . VAL A 1 109 ? 43.522 3.085 -11.534 1.00 90.06 109 VAL A CA 1
ATOM 868 C C . VAL A 1 109 ? 44.563 4.063 -12.079 1.00 90.06 109 VAL A C 1
ATOM 870 O O . VAL A 1 109 ? 45.236 4.714 -11.286 1.00 90.06 109 VAL A O 1
ATOM 873 N N . ASP A 1 110 ? 44.688 4.181 -13.402 1.00 91.69 110 ASP A N 1
ATOM 874 C CA . ASP A 1 110 ? 45.664 5.062 -14.046 1.00 91.69 110 ASP A CA 1
ATOM 875 C C . ASP A 1 110 ? 45.272 6.549 -13.864 1.00 91.69 110 ASP A C 1
ATOM 877 O O . ASP A 1 110 ? 44.180 6.948 -14.293 1.00 91.69 110 ASP A O 1
ATOM 881 N N . PRO A 1 111 ? 46.129 7.390 -13.244 1.00 92.88 111 PRO A N 1
ATOM 882 C CA . PRO A 1 111 ? 45.851 8.813 -13.052 1.00 92.88 111 PRO A CA 1
ATOM 883 C C . PRO A 1 111 ? 45.618 9.588 -14.355 1.00 92.88 111 PRO A C 1
ATOM 885 O O . PRO A 1 111 ? 44.769 10.479 -14.385 1.00 92.88 111 PRO A O 1
ATOM 888 N N . GLU A 1 112 ? 46.331 9.259 -15.435 1.00 92.44 112 GLU A N 1
ATOM 889 C CA . GLU A 1 112 ? 46.188 9.941 -16.725 1.00 92.44 112 GLU A CA 1
ATOM 890 C C . GLU A 1 112 ? 44.806 9.661 -17.332 1.00 92.44 112 GLU A C 1
ATOM 892 O O . GLU A 1 112 ? 44.134 10.578 -17.813 1.00 92.44 112 GLU A O 1
ATOM 897 N N . VAL A 1 113 ? 44.330 8.417 -17.219 1.00 91.44 113 VAL A N 1
ATOM 898 C CA . VAL A 1 113 ? 42.974 8.015 -17.626 1.00 91.44 113 VAL A CA 1
ATOM 899 C C . VAL A 1 113 ? 41.930 8.717 -16.762 1.00 91.44 113 VAL A C 1
ATOM 901 O O . VAL A 1 113 ? 40.977 9.293 -17.290 1.00 91.44 113 VAL A O 1
ATOM 904 N N . GLN A 1 114 ? 42.115 8.729 -15.437 1.00 90.94 114 GLN A N 1
ATOM 905 C CA . GLN A 1 114 ? 41.193 9.378 -14.500 1.00 90.94 114 GLN A CA 1
ATOM 906 C C . GLN A 1 114 ? 41.030 10.878 -14.781 1.00 90.94 114 GLN A C 1
ATOM 908 O O . GLN A 1 114 ? 39.907 11.383 -14.731 1.00 90.94 114 GLN A O 1
ATOM 913 N N . MET A 1 115 ? 42.120 11.578 -15.112 1.00 91.88 115 MET A N 1
ATOM 914 C CA . MET A 1 115 ? 42.102 13.004 -15.460 1.00 91.88 115 MET A CA 1
ATOM 915 C C . MET A 1 115 ? 41.383 13.293 -16.785 1.00 91.88 115 MET A C 1
ATOM 917 O O . MET A 1 115 ? 40.860 14.392 -16.965 1.00 91.88 115 MET A O 1
ATOM 921 N N . GLN A 1 116 ? 41.342 12.325 -17.703 1.00 93.69 116 GLN A N 1
ATOM 922 C CA . GLN A 1 116 ? 40.709 12.460 -19.019 1.00 93.69 116 GLN A CA 1
ATOM 923 C C . GLN A 1 116 ? 39.254 11.951 -19.063 1.00 93.69 116 GLN A C 1
ATOM 925 O O . GLN A 1 116 ? 38.571 12.118 -20.080 1.00 93.69 116 GLN A O 1
ATOM 930 N N . LEU A 1 117 ? 38.748 1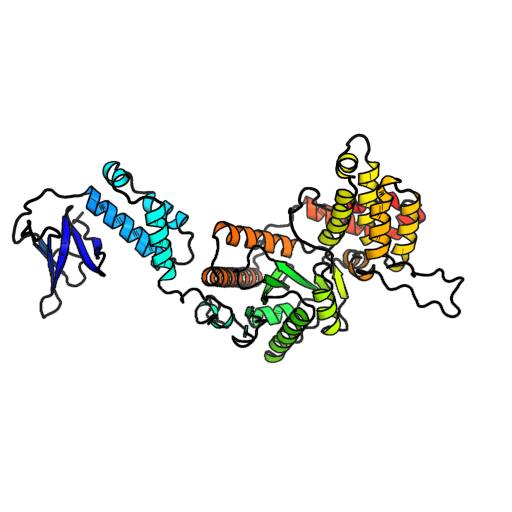1.342 -17.984 1.00 92.31 117 LEU A N 1
ATOM 931 C CA . LEU A 1 117 ? 37.368 10.860 -17.919 1.00 92.31 117 LEU A CA 1
ATOM 932 C C . LEU A 1 117 ? 36.351 12.010 -18.053 1.00 92.31 117 LEU A C 1
ATOM 934 O O . LEU A 1 117 ? 36.538 13.088 -17.486 1.00 92.31 117 LEU A O 1
ATOM 938 N N . PRO A 1 118 ? 35.205 11.780 -18.724 1.00 93.56 118 PRO A N 1
ATOM 939 C CA . PRO A 1 118 ? 34.113 12.743 -18.719 1.00 93.56 118 PRO A CA 1
ATOM 940 C C . PRO A 1 118 ? 33.584 12.999 -17.305 1.00 93.56 118 PRO A C 1
ATOM 942 O O . PRO A 1 118 ? 33.524 12.094 -16.470 1.00 93.56 118 PRO A O 1
ATOM 945 N N . GLU A 1 119 ? 33.077 14.209 -17.070 1.00 92.62 119 GLU A N 1
ATOM 946 C CA . GLU A 1 119 ? 32.445 14.542 -15.795 1.00 92.62 119 GLU A CA 1
ATOM 947 C C . GLU A 1 119 ? 31.267 13.607 -15.465 1.00 92.62 119 GLU A C 1
ATOM 949 O O . GLU A 1 119 ? 30.486 13.195 -16.337 1.00 92.62 119 GLU A O 1
ATOM 954 N N . ARG A 1 120 ? 31.064 13.346 -14.167 1.00 90.25 120 ARG A N 1
ATOM 955 C CA . ARG A 1 120 ? 29.975 12.497 -13.650 1.00 90.25 120 ARG A CA 1
ATOM 956 C C . ARG A 1 120 ? 28.589 12.853 -14.224 1.00 90.25 120 ARG A C 1
ATOM 958 O O . ARG A 1 120 ? 27.885 11.931 -14.649 1.00 90.25 120 ARG A O 1
ATOM 965 N N . PRO A 1 121 ? 28.175 14.135 -14.342 1.00 90.69 121 PRO A N 1
ATOM 966 C CA . PRO A 1 121 ? 26.884 14.481 -14.944 1.00 90.69 121 PRO A CA 1
ATOM 967 C C . PRO A 1 121 ? 26.773 14.111 -16.432 1.00 90.69 121 PRO A C 1
ATOM 969 O O . PRO A 1 121 ? 25.680 13.802 -16.918 1.00 90.69 121 PRO A O 1
ATOM 972 N N . ALA A 1 122 ? 27.876 14.129 -17.187 1.00 91.12 122 ALA A N 1
ATOM 973 C CA . ALA A 1 122 ? 27.889 13.712 -18.588 1.00 91.12 122 ALA A CA 1
ATOM 974 C C . ALA A 1 122 ? 27.705 12.192 -18.720 1.00 91.12 122 ALA A C 1
ATOM 976 O O . ALA A 1 122 ? 26.864 11.748 -19.511 1.00 91.12 122 ALA A O 1
ATOM 977 N N . LEU A 1 123 ? 28.407 11.408 -17.892 1.00 92.06 123 LEU A N 1
ATOM 978 C CA . LEU A 1 123 ? 28.240 9.952 -17.817 1.00 92.06 123 LEU A CA 1
ATOM 979 C C . LEU A 1 123 ? 26.807 9.578 -17.419 1.00 92.06 123 LEU A C 1
ATOM 981 O O . LEU A 1 123 ? 26.170 8.771 -18.096 1.00 92.06 123 LEU A O 1
ATOM 985 N N . ARG A 1 124 ? 26.239 10.241 -16.404 1.00 88.00 124 ARG A N 1
ATOM 986 C CA . ARG A 1 124 ? 24.849 10.018 -15.971 1.00 88.00 124 ARG A CA 1
ATOM 987 C C . ARG A 1 124 ? 23.839 10.297 -17.084 1.00 88.00 124 ARG A C 1
ATOM 989 O O . ARG A 1 124 ? 22.911 9.513 -17.285 1.00 88.00 124 ARG A O 1
ATOM 996 N N . ARG A 1 125 ? 24.020 11.378 -17.852 1.00 84.94 125 ARG A N 1
ATOM 997 C CA . ARG A 1 125 ? 23.180 11.680 -19.029 1.00 84.94 125 ARG A CA 1
ATOM 998 C C . ARG A 1 125 ? 23.317 10.624 -20.124 1.00 84.94 125 ARG A C 1
ATOM 1000 O O . ARG A 1 125 ? 22.323 10.273 -20.754 1.00 84.94 125 ARG A O 1
ATOM 1007 N N . MET A 1 126 ? 24.524 10.118 -20.371 1.00 90.25 126 MET A N 1
ATOM 1008 C CA . MET A 1 126 ? 24.748 9.035 -21.332 1.00 90.25 126 MET A CA 1
ATOM 1009 C C . MET A 1 126 ? 24.037 7.748 -20.908 1.00 90.25 126 MET A C 1
ATOM 1011 O O . MET A 1 126 ? 23.296 7.196 -21.718 1.00 90.25 126 MET A O 1
ATOM 1015 N N . VAL A 1 127 ? 24.211 7.320 -19.654 1.00 87.25 127 VAL A N 1
ATOM 1016 C CA . VAL A 1 127 ? 23.550 6.129 -19.099 1.00 87.25 127 VAL A CA 1
ATOM 1017 C C . VAL A 1 127 ? 22.037 6.266 -19.205 1.00 87.25 127 VAL A C 1
ATOM 1019 O O . VAL A 1 127 ? 21.392 5.410 -19.797 1.00 87.25 127 VAL A O 1
ATOM 1022 N N . ASN A 1 128 ? 21.467 7.385 -18.751 1.00 81.31 128 ASN A N 1
ATOM 1023 C CA . ASN A 1 128 ? 20.028 7.623 -18.872 1.00 81.31 128 ASN A CA 1
ATOM 1024 C C . ASN A 1 128 ? 19.540 7.549 -20.327 1.00 81.31 128 ASN A C 1
ATOM 1026 O O . ASN A 1 128 ? 18.487 6.977 -20.582 1.00 81.31 128 ASN A O 1
ATOM 1030 N N . ARG A 1 129 ? 20.281 8.102 -21.296 1.00 81.81 129 ARG A N 1
ATOM 1031 C CA . ARG A 1 129 ? 19.900 7.999 -22.716 1.00 81.81 129 ARG A CA 1
ATOM 1032 C C . ARG A 1 129 ? 19.947 6.562 -23.226 1.00 81.81 129 ARG A C 1
ATOM 1034 O O . ARG A 1 129 ? 19.032 6.162 -23.930 1.00 81.81 129 ARG A O 1
ATOM 1041 N N . ALA A 1 130 ? 20.979 5.801 -22.867 1.00 84.56 130 ALA A N 1
ATOM 1042 C CA . ALA A 1 130 ? 21.106 4.399 -23.254 1.00 84.56 130 ALA A CA 1
ATOM 1043 C C . ALA A 1 130 ? 19.971 3.545 -22.660 1.00 84.56 130 ALA A C 1
ATOM 1045 O O . ALA A 1 130 ? 19.258 2.886 -23.410 1.00 84.56 130 ALA A O 1
ATOM 1046 N N . GLN A 1 131 ? 19.716 3.659 -21.353 1.00 79.75 131 GLN A N 1
ATOM 1047 C CA . GLN A 1 131 ? 18.653 2.915 -20.661 1.00 79.75 131 GLN A CA 1
ATOM 1048 C C . GLN A 1 131 ? 17.241 3.236 -21.170 1.00 79.75 131 GLN A C 1
ATOM 1050 O O . GLN A 1 131 ? 16.326 2.429 -21.022 1.00 79.75 131 GLN A O 1
ATOM 1055 N N . ASN A 1 132 ? 17.040 4.432 -21.730 1.00 74.44 132 ASN A N 1
ATOM 1056 C CA . ASN A 1 132 ? 15.756 4.860 -22.281 1.00 74.44 132 ASN A CA 1
ATOM 1057 C C . ASN A 1 132 ? 15.653 4.664 -23.803 1.00 74.44 132 ASN A C 1
ATOM 1059 O O . ASN A 1 132 ? 14.593 4.923 -24.355 1.00 74.44 132 ASN A O 1
ATOM 1063 N N . ALA A 1 133 ? 16.706 4.206 -24.492 1.00 76.19 133 ALA A N 1
ATOM 1064 C CA . ALA A 1 133 ? 16.731 4.144 -25.957 1.00 76.19 133 ALA A CA 1
ATOM 1065 C C . ALA A 1 133 ? 15.703 3.164 -26.555 1.00 76.19 133 ALA A C 1
ATOM 1067 O O . ALA A 1 133 ? 15.221 3.395 -27.658 1.00 76.19 133 ALA A O 1
ATOM 1068 N N . ALA A 1 134 ? 15.374 2.090 -25.830 1.00 68.31 134 ALA A N 1
ATOM 1069 C CA . ALA A 1 134 ? 14.367 1.102 -26.225 1.00 68.31 134 ALA A CA 1
ATOM 1070 C C . ALA A 1 134 ? 12.989 1.344 -25.582 1.00 68.31 134 ALA A C 1
ATOM 1072 O O . ALA A 1 134 ? 12.048 0.599 -25.848 1.00 68.31 134 ALA A O 1
ATOM 1073 N N . ARG A 1 135 ? 12.868 2.349 -24.703 1.00 72.94 135 ARG A N 1
ATOM 1074 C CA . ARG A 1 135 ? 11.605 2.653 -24.024 1.00 72.94 135 ARG A CA 1
ATOM 1075 C C . ARG A 1 135 ? 10.728 3.528 -24.914 1.00 72.94 135 ARG A C 1
ATOM 1077 O O . ARG A 1 135 ? 11.266 4.341 -25.670 1.00 72.94 135 ARG A O 1
ATOM 1084 N N . PRO A 1 136 ? 9.395 3.423 -24.792 1.00 71.12 136 PRO A N 1
ATOM 1085 C CA . PRO A 1 136 ? 8.514 4.402 -25.402 1.00 71.12 136 PRO A CA 1
ATOM 1086 C C . PRO A 1 136 ? 8.876 5.816 -24.928 1.00 71.12 136 PRO A C 1
ATOM 1088 O O . PRO A 1 136 ? 9.398 6.007 -23.822 1.00 71.12 136 PRO A O 1
ATOM 1091 N N . GLY A 1 137 ? 8.582 6.818 -25.761 1.00 75.44 137 GLY A N 1
ATOM 1092 C CA . GLY A 1 137 ? 8.669 8.216 -25.344 1.00 75.44 137 GLY A CA 1
ATOM 1093 C C . GLY A 1 137 ? 7.893 8.441 -24.044 1.00 75.44 137 GLY A C 1
ATOM 1094 O O . GLY A 1 137 ? 6.924 7.736 -23.760 1.00 75.44 137 GLY A O 1
ATOM 1095 N N . MET A 1 138 ? 8.346 9.381 -23.213 1.00 81.69 138 MET A N 1
ATOM 1096 C CA . MET A 1 138 ? 7.585 9.732 -22.015 1.00 81.69 138 MET A CA 1
ATOM 1097 C C . MET A 1 138 ? 6.239 10.325 -22.443 1.00 81.69 138 MET A C 1
ATOM 1099 O O . MET A 1 138 ? 6.253 11.294 -23.206 1.00 81.69 138 MET A O 1
ATOM 1103 N N . PRO A 1 139 ? 5.107 9.764 -21.986 1.00 84.25 139 PRO A N 1
ATOM 1104 C CA . PRO A 1 139 ? 3.801 10.323 -22.302 1.00 84.25 139 PRO A CA 1
ATOM 1105 C C . PRO A 1 139 ? 3.662 11.703 -21.653 1.00 84.25 139 PRO A C 1
ATOM 1107 O O . PRO A 1 139 ? 4.202 11.933 -20.566 1.00 84.25 139 PRO A O 1
ATOM 1110 N N . THR A 1 140 ? 2.976 12.629 -22.326 1.00 85.00 140 THR A N 1
ATOM 1111 C CA . THR A 1 140 ? 2.767 13.989 -21.797 1.00 85.00 140 THR A CA 1
ATOM 1112 C C . THR A 1 140 ? 1.449 14.116 -21.051 1.00 85.00 140 THR A C 1
ATOM 1114 O O . THR A 1 140 ? 1.349 14.896 -20.107 1.00 85.00 140 THR A O 1
ATOM 1117 N N . ASN A 1 141 ? 0.460 13.312 -21.435 1.00 86.19 141 ASN A N 1
ATOM 1118 C CA . ASN A 1 141 ? -0.860 13.246 -20.821 1.00 86.19 141 ASN A CA 1
ATOM 1119 C C . ASN A 1 141 ? -1.366 11.789 -20.760 1.00 86.19 141 ASN A C 1
ATOM 1121 O O . ASN A 1 141 ? -0.770 10.889 -21.355 1.00 86.19 141 ASN A O 1
ATOM 1125 N N . LEU A 1 142 ? -2.447 11.546 -20.011 1.00 87.25 142 LEU A N 1
ATOM 1126 C CA . LEU A 1 142 ? -2.988 10.198 -19.773 1.00 87.25 142 LEU A CA 1
ATOM 1127 C C . LEU A 1 142 ? -3.374 9.455 -21.058 1.00 87.25 142 LEU A C 1
ATOM 1129 O O . LEU A 1 142 ? -3.264 8.229 -21.099 1.00 87.25 142 LEU A O 1
ATOM 1133 N N . GLN A 1 143 ? -3.798 10.172 -22.101 1.00 87.94 143 GLN A N 1
ATOM 1134 C CA . GLN A 1 143 ? -4.220 9.585 -23.375 1.00 87.94 143 GLN A CA 1
ATOM 1135 C C . GLN A 1 143 ? -3.026 9.023 -24.159 1.00 87.94 143 GLN A C 1
ATOM 1137 O O . GLN A 1 143 ? -3.148 7.997 -24.825 1.00 87.94 143 GLN A O 1
ATOM 1142 N N . ASP A 1 144 ? -1.847 9.634 -24.008 1.00 88.25 144 ASP A N 1
ATOM 1143 C CA . ASP A 1 144 ? -0.605 9.186 -24.650 1.00 88.25 144 ASP A CA 1
ATOM 1144 C C . ASP A 1 144 ? -0.039 7.894 -24.035 1.00 88.25 144 ASP A C 1
ATOM 1146 O O . ASP A 1 144 ? 0.909 7.307 -24.568 1.00 88.25 144 ASP A O 1
ATOM 1150 N N . ILE A 1 145 ? -0.553 7.454 -22.879 1.00 89.00 145 ILE A N 1
ATOM 1151 C CA . ILE A 1 145 ? -0.047 6.254 -22.210 1.00 89.00 145 ILE A CA 1
ATOM 1152 C C . ILE A 1 145 ? -0.476 5.020 -23.012 1.00 89.00 145 ILE A C 1
ATOM 1154 O O . ILE A 1 145 ? -1.622 4.570 -22.947 1.00 89.00 145 ILE A O 1
ATOM 1158 N N . VAL A 1 146 ? 0.482 4.428 -23.725 1.00 88.81 146 VAL A N 1
ATOM 1159 C CA . VAL A 1 146 ? 0.320 3.157 -24.438 1.00 88.81 146 VAL A CA 1
ATOM 1160 C C . VAL A 1 146 ? 1.221 2.112 -23.785 1.00 88.81 146 VAL A C 1
ATOM 1162 O O . VAL A 1 146 ? 2.434 2.088 -24.004 1.00 88.81 146 VAL A O 1
ATOM 1165 N N . ILE A 1 147 ? 0.635 1.257 -22.942 1.00 88.94 147 ILE A N 1
ATOM 1166 C CA . ILE A 1 147 ? 1.373 0.218 -22.216 1.00 88.94 147 ILE A CA 1
ATOM 1167 C C . ILE A 1 147 ? 1.440 -1.038 -23.078 1.00 88.94 147 ILE A C 1
ATOM 1169 O O . ILE A 1 147 ? 0.441 -1.707 -23.324 1.00 88.94 147 ILE A O 1
ATOM 1173 N N . VAL A 1 148 ? 2.645 -1.368 -23.529 1.00 87.50 148 VAL A N 1
ATOM 1174 C CA . VAL A 1 148 ? 2.933 -2.560 -24.336 1.00 87.50 148 VAL A CA 1
ATOM 1175 C C . VAL A 1 148 ? 3.947 -3.452 -23.632 1.00 87.50 148 VAL A C 1
ATOM 1177 O O . VAL A 1 148 ? 4.470 -3.110 -22.569 1.00 87.50 148 VAL A O 1
ATOM 1180 N N . ALA A 1 149 ? 4.232 -4.613 -24.223 1.00 81.38 149 ALA A N 1
ATOM 1181 C CA . ALA A 1 149 ? 5.328 -5.455 -23.767 1.00 81.38 149 ALA A CA 1
ATOM 1182 C C . ALA A 1 149 ? 6.637 -4.629 -23.675 1.00 81.38 149 ALA A C 1
ATOM 1184 O O . ALA A 1 149 ? 6.914 -3.831 -24.572 1.00 81.38 149 ALA A O 1
ATOM 1185 N N . PRO A 1 150 ? 7.437 -4.799 -22.607 1.00 84.00 150 PRO A N 1
ATOM 1186 C CA . PRO A 1 150 ? 7.324 -5.857 -21.603 1.00 84.00 150 PRO A CA 1
ATOM 1187 C C . PRO A 1 150 ? 6.328 -5.573 -20.466 1.00 84.00 150 PRO A C 1
ATOM 1189 O O . PRO A 1 150 ? 5.948 -6.513 -19.784 1.00 84.00 150 PRO A O 1
ATOM 1192 N N . TYR A 1 151 ? 5.871 -4.334 -20.269 1.00 88.31 151 TYR A N 1
ATOM 1193 C CA . TYR A 1 151 ? 5.139 -3.885 -19.070 1.00 88.31 151 TYR A CA 1
ATOM 1194 C C . TYR A 1 151 ? 3.768 -4.538 -18.851 1.00 88.31 151 TYR A C 1
ATOM 1196 O O . TYR A 1 151 ? 3.243 -4.527 -17.742 1.00 88.31 151 TYR A O 1
ATOM 1204 N N . THR A 1 152 ? 3.182 -5.120 -19.897 1.00 92.50 152 THR A N 1
ATOM 1205 C CA . THR A 1 152 ? 1.908 -5.847 -19.809 1.00 92.50 152 THR A CA 1
ATOM 1206 C C . THR A 1 152 ? 2.056 -7.291 -19.332 1.00 92.50 152 THR A C 1
ATOM 1208 O O . THR A 1 152 ? 1.040 -7.970 -19.168 1.00 92.50 152 THR A O 1
ATOM 1211 N N . ARG A 1 153 ? 3.287 -7.779 -19.114 1.00 93.31 153 ARG A N 1
ATOM 1212 C CA . ARG A 1 153 ? 3.580 -9.177 -18.764 1.00 93.31 153 ARG A CA 1
ATOM 1213 C C . ARG A 1 153 ? 4.451 -9.311 -17.517 1.00 93.31 153 ARG A C 1
ATOM 1215 O O . ARG A 1 153 ? 5.176 -8.390 -17.167 1.00 93.31 153 ARG A O 1
ATOM 1222 N N . THR A 1 154 ? 4.404 -10.458 -16.853 1.00 91.81 154 THR A N 1
ATOM 1223 C CA . THR A 1 154 ? 5.337 -10.809 -15.770 1.00 91.81 154 THR A CA 1
ATOM 1224 C C . THR A 1 154 ? 6.700 -11.225 -16.337 1.00 91.81 154 THR A C 1
ATOM 1226 O O . THR A 1 154 ? 6.852 -11.416 -17.547 1.00 91.81 154 THR A O 1
ATOM 1229 N N . ALA A 1 155 ? 7.693 -11.436 -15.465 1.00 84.19 155 ALA A N 1
ATOM 1230 C CA . ALA A 1 155 ? 8.990 -11.998 -15.859 1.00 84.19 155 ALA A CA 1
ATOM 1231 C C . ALA A 1 155 ? 8.871 -13.405 -16.486 1.00 84.19 155 ALA A C 1
ATOM 1233 O O . ALA A 1 155 ? 9.688 -13.780 -17.324 1.00 84.19 155 ALA A O 1
ATOM 1234 N N . SER A 1 156 ? 7.837 -14.166 -16.111 1.00 84.69 156 SER A N 1
ATOM 1235 C CA . SER A 1 156 ? 7.503 -15.484 -16.667 1.00 84.69 156 SER A CA 1
ATOM 1236 C C . SER A 1 156 ? 6.643 -15.416 -17.941 1.00 84.69 156 SER A C 1
ATOM 1238 O O . SER A 1 156 ? 6.369 -16.445 -18.555 1.00 84.69 156 SER A O 1
ATOM 1240 N N . GLY A 1 157 ? 6.241 -14.216 -18.376 1.00 88.44 157 GLY A N 1
ATOM 1241 C CA . GLY A 1 157 ? 5.467 -13.989 -19.598 1.00 88.44 157 GLY A CA 1
ATOM 1242 C C . GLY A 1 157 ? 3.944 -14.056 -19.430 1.00 88.44 157 GLY A C 1
ATOM 1243 O O . GLY A 1 157 ? 3.228 -13.861 -20.420 1.00 88.44 157 GLY A O 1
ATOM 1244 N N . GLU A 1 158 ? 3.435 -14.281 -18.214 1.00 94.00 158 GLU A N 1
ATOM 1245 C CA . GLU A 1 158 ? 1.999 -14.233 -17.902 1.00 94.00 158 GLU A CA 1
ATOM 1246 C C . GLU A 1 158 ? 1.452 -12.812 -18.101 1.00 94.00 158 GLU A C 1
ATOM 1248 O O . GLU A 1 158 ? 2.192 -11.833 -18.009 1.00 94.00 158 GLU A O 1
ATOM 1253 N N . ARG A 1 159 ? 0.154 -12.676 -18.393 1.00 96.00 159 ARG A N 1
ATOM 1254 C CA . ARG A 1 159 ? -0.526 -11.375 -18.396 1.00 96.00 159 ARG A CA 1
ATOM 1255 C C . ARG A 1 159 ? -0.388 -10.727 -17.015 1.00 96.00 159 ARG A C 1
ATOM 1257 O O . ARG A 1 159 ? -0.715 -11.356 -16.018 1.00 96.00 159 ARG A O 1
ATOM 1264 N N . PHE A 1 160 ? 0.058 -9.474 -16.980 1.00 96.94 160 PHE A N 1
ATOM 1265 C CA . PHE A 1 160 ? 0.206 -8.701 -15.746 1.00 96.94 160 PHE A CA 1
ATOM 1266 C C . PHE A 1 160 ? -0.736 -7.496 -15.710 1.00 96.94 160 PHE A C 1
ATOM 1268 O O . PHE A 1 160 ? -1.517 -7.360 -14.774 1.00 96.94 160 PHE A O 1
ATOM 1275 N N . LEU A 1 161 ? -0.752 -6.670 -16.762 1.00 97.69 161 LEU A N 1
ATOM 1276 C CA . LEU A 1 161 ? -1.777 -5.632 -16.919 1.00 97.69 161 LEU A CA 1
ATOM 1277 C C . LEU A 1 161 ? -3.116 -6.306 -17.260 1.00 97.69 161 LEU A C 1
ATOM 1279 O O . LEU A 1 161 ? -3.323 -6.773 -18.388 1.00 97.69 161 LEU A O 1
ATOM 1283 N N . HIS A 1 162 ? -3.998 -6.401 -16.269 1.00 97.12 162 HIS A N 1
ATOM 1284 C CA . HIS A 1 162 ? -5.290 -7.073 -16.391 1.00 97.12 162 HIS A CA 1
ATOM 1285 C C . HIS A 1 162 ? -6.433 -6.120 -16.723 1.00 97.12 162 HIS A C 1
ATOM 1287 O O . HIS A 1 162 ? -7.375 -6.532 -17.400 1.00 97.12 162 HIS A O 1
ATOM 1293 N N . TYR A 1 163 ? -6.322 -4.858 -16.325 1.00 97.81 163 TYR A N 1
ATOM 1294 C CA . TYR A 1 163 ? -7.302 -3.850 -16.684 1.00 97.81 163 TYR A CA 1
ATOM 1295 C C . TYR A 1 163 ? -6.638 -2.520 -17.008 1.00 97.81 163 TYR A C 1
ATOM 1297 O O . TYR A 1 163 ? -5.678 -2.104 -16.359 1.00 97.81 163 TYR A O 1
ATOM 1305 N N . ASP A 1 164 ? -7.178 -1.878 -18.031 1.00 96.69 164 ASP A N 1
ATOM 1306 C CA . ASP A 1 164 ? -6.861 -0.529 -18.460 1.00 96.69 164 ASP A CA 1
ATOM 1307 C C . ASP A 1 164 ? -8.162 0.057 -19.000 1.00 96.69 164 ASP A C 1
ATOM 1309 O O . ASP A 1 164 ? -8.654 -0.396 -20.036 1.00 96.69 164 ASP A O 1
ATOM 1313 N N . SER A 1 165 ? -8.738 1.030 -18.292 1.00 96.31 165 SER A N 1
ATOM 1314 C CA . SER A 1 165 ? -9.993 1.664 -18.721 1.00 96.31 165 SER A CA 1
ATOM 1315 C C . SER A 1 165 ? -9.851 2.473 -20.017 1.00 96.31 165 SER A C 1
ATOM 1317 O O . SER A 1 165 ? -10.849 2.862 -20.624 1.00 96.31 165 SER A O 1
ATOM 1319 N N . GLY A 1 166 ? -8.616 2.658 -20.489 1.00 92.75 166 GLY A N 1
ATOM 1320 C CA . GLY A 1 166 ? -8.298 3.163 -21.811 1.00 92.75 166 GLY A CA 1
ATOM 1321 C C . GLY A 1 166 ? -8.004 4.663 -21.849 1.00 92.75 166 GLY A C 1
ATOM 1322 O O . GLY A 1 166 ? -8.284 5.405 -20.910 1.00 92.75 166 GLY A O 1
ATOM 1323 N N . PRO A 1 167 ? -7.426 5.144 -22.961 1.00 89.94 167 PRO A N 1
ATOM 1324 C CA . PRO A 1 167 ? -7.000 6.536 -23.104 1.00 89.94 167 PRO A CA 1
ATOM 1325 C C . PRO A 1 167 ? -8.163 7.538 -23.175 1.00 89.94 167 PRO A C 1
ATOM 1327 O O . PRO A 1 167 ? -7.935 8.726 -22.995 1.00 89.94 167 PRO A O 1
ATOM 1330 N N . GLY A 1 168 ? -9.391 7.082 -23.448 1.00 90.56 168 GLY A N 1
ATOM 1331 C CA . GLY A 1 168 ? -10.584 7.936 -23.470 1.00 90.56 168 GLY A CA 1
ATOM 1332 C C . GLY A 1 168 ? -11.184 8.217 -22.090 1.00 90.56 168 GLY A C 1
ATOM 1333 O O . GLY A 1 168 ? -12.135 8.984 -21.995 1.00 90.56 168 GLY A O 1
ATOM 1334 N N . ASP A 1 169 ? -10.657 7.594 -21.038 1.00 92.62 169 ASP A N 1
ATOM 1335 C CA . ASP A 1 169 ? -11.118 7.786 -19.669 1.00 92.62 169 ASP A CA 1
ATOM 1336 C C . ASP A 1 169 ? -10.294 8.876 -18.974 1.00 92.62 169 ASP A C 1
ATOM 1338 O O . ASP A 1 169 ? -9.095 8.718 -18.738 1.00 92.62 169 ASP A O 1
ATOM 1342 N N . GLU A 1 170 ? -10.938 9.991 -18.629 1.00 89.94 170 GLU A N 1
ATOM 1343 C CA . GLU A 1 170 ? -10.305 11.086 -17.881 1.00 89.94 170 GLU A CA 1
ATOM 1344 C C . GLU A 1 170 ? -9.877 10.651 -16.474 1.00 89.94 170 GLU A C 1
ATOM 1346 O O . GLU A 1 170 ? -8.943 11.216 -15.904 1.00 89.94 170 GLU A O 1
ATOM 1351 N N . GLU A 1 171 ? -10.520 9.611 -15.937 1.00 92.31 171 GLU A N 1
ATOM 1352 C CA . GLU A 1 171 ? -10.201 8.992 -14.659 1.00 92.31 171 GLU A CA 1
ATOM 1353 C C . GLU A 1 171 ? -9.533 7.626 -14.826 1.00 92.31 171 GLU A C 1
ATOM 1355 O O . GLU A 1 171 ? -9.819 6.696 -14.072 1.00 92.31 171 GLU A O 1
ATOM 1360 N N . ARG A 1 172 ? -8.645 7.507 -15.824 1.00 94.62 172 ARG A N 1
ATOM 1361 C CA . ARG A 1 172 ? -8.018 6.244 -16.227 1.00 94.62 172 ARG A CA 1
ATOM 1362 C C . ARG A 1 172 ? -7.510 5.419 -15.042 1.00 94.62 172 ARG A C 1
ATOM 1364 O O . ARG A 1 172 ? -6.701 5.890 -14.238 1.00 94.62 172 ARG A O 1
ATOM 1371 N N . ILE A 1 173 ? -7.941 4.161 -14.990 1.00 96.56 173 ILE A N 1
ATOM 1372 C CA . ILE A 1 173 ? -7.554 3.170 -13.985 1.00 96.56 173 ILE A CA 1
ATOM 1373 C C . ILE A 1 173 ? -6.732 2.086 -14.675 1.00 96.56 173 ILE A C 1
ATOM 1375 O O . ILE A 1 173 ? -7.166 1.502 -15.670 1.00 96.56 173 ILE A O 1
ATOM 1379 N N . LEU A 1 174 ? -5.561 1.791 -14.116 1.00 97.38 174 LEU A N 1
ATOM 1380 C CA . LEU A 1 174 ? -4.730 0.660 -14.526 1.00 97.38 174 LEU A CA 1
ATOM 1381 C C . LEU A 1 174 ? -4.658 -0.348 -13.385 1.00 97.38 174 LEU A C 1
ATOM 1383 O O . LEU A 1 174 ? -4.336 0.048 -12.266 1.00 97.38 174 LEU A O 1
ATOM 1387 N N . MET A 1 175 ? -4.899 -1.631 -13.656 1.00 98.38 175 MET A N 1
ATOM 1388 C CA . MET A 1 175 ? -4.793 -2.695 -12.651 1.00 98.38 175 MET A CA 1
ATOM 1389 C C . MET A 1 175 ? -3.829 -3.790 -13.098 1.00 98.38 175 MET A C 1
ATOM 1391 O O . MET A 1 175 ? -3.978 -4.397 -14.166 1.00 98.38 175 MET A O 1
ATOM 1395 N N . PHE A 1 176 ? -2.852 -4.063 -12.240 1.00 98.31 176 PHE A N 1
ATOM 1396 C CA . PHE A 1 176 ? -1.820 -5.068 -12.432 1.00 98.31 176 PHE A CA 1
ATOM 1397 C C . PHE A 1 176 ? -1.999 -6.200 -11.424 1.00 98.31 176 PHE A C 1
ATOM 1399 O O . PHE A 1 176 ? -2.059 -5.971 -10.216 1.00 98.31 176 PHE A O 1
ATOM 1406 N N . THR A 1 177 ? -2.096 -7.426 -11.924 1.00 98.31 177 THR A N 1
ATOM 1407 C CA . THR A 1 177 ? -2.249 -8.652 -11.132 1.00 98.31 177 THR A CA 1
ATOM 1408 C C . THR A 1 177 ? -1.959 -9.872 -12.016 1.00 98.31 177 THR A C 1
ATOM 1410 O O . THR A 1 177 ? -1.640 -9.726 -13.194 1.00 98.31 177 THR A O 1
ATOM 1413 N N . THR A 1 178 ? -2.069 -11.079 -11.478 1.00 97.88 178 THR A N 1
ATOM 1414 C CA . THR A 1 178 ? -1.978 -12.344 -12.226 1.00 97.88 178 THR A CA 1
ATOM 1415 C C . THR A 1 178 ? -3.192 -13.210 -11.917 1.00 97.88 178 THR A C 1
ATOM 1417 O O . THR A 1 178 ? -3.887 -12.978 -10.922 1.00 97.88 178 THR A O 1
ATOM 1420 N N . LYS A 1 179 ? -3.450 -14.247 -12.724 1.00 97.81 179 LYS A N 1
ATOM 1421 C CA . LYS A 1 179 ? -4.548 -15.183 -12.428 1.00 97.81 179 LYS A CA 1
ATOM 1422 C C . LYS A 1 179 ? -4.371 -15.802 -11.042 1.00 97.81 179 LYS A C 1
ATOM 1424 O O . LYS A 1 179 ? -5.322 -15.953 -10.280 1.00 97.81 179 LYS A O 1
ATOM 1429 N N . GLU A 1 180 ? -3.139 -16.160 -10.713 1.00 97.25 180 GLU A N 1
ATOM 1430 C CA . GLU A 1 180 ? -2.812 -16.750 -9.425 1.00 97.25 180 GLU A CA 1
ATOM 1431 C C . GLU A 1 180 ? -2.978 -15.766 -8.263 1.00 97.25 180 GLU A C 1
ATOM 1433 O O . GLU A 1 180 ? -3.487 -16.152 -7.211 1.00 97.25 180 GLU A O 1
ATOM 1438 N N . ASN A 1 181 ? -2.592 -14.502 -8.443 1.00 98.00 181 ASN A N 1
ATOM 1439 C CA . ASN A 1 181 ? -2.803 -13.478 -7.427 1.00 98.00 181 ASN A CA 1
ATOM 1440 C C . ASN A 1 181 ? -4.299 -13.323 -7.113 1.00 98.00 181 ASN A C 1
ATOM 1442 O O . ASN A 1 181 ? -4.673 -13.315 -5.943 1.00 98.00 181 ASN A O 1
ATOM 1446 N N . LEU A 1 182 ? -5.160 -13.285 -8.138 1.00 98.44 182 LEU A N 1
ATOM 1447 C CA . LEU A 1 182 ? -6.618 -13.247 -7.963 1.00 98.44 182 LEU A CA 1
ATOM 1448 C C . LEU A 1 182 ? -7.145 -14.491 -7.234 1.00 98.44 182 LEU A C 1
ATOM 1450 O O . LEU A 1 182 ? -8.004 -14.379 -6.359 1.00 98.44 182 LEU A O 1
ATOM 1454 N N . ARG A 1 183 ? -6.594 -15.676 -7.533 1.00 98.00 183 ARG A N 1
ATOM 1455 C CA . ARG A 1 183 ? -6.938 -16.923 -6.832 1.00 98.00 183 ARG A CA 1
ATOM 1456 C C . ARG A 1 183 ? -6.612 -16.841 -5.340 1.00 98.00 183 ARG A C 1
ATOM 1458 O O . ARG A 1 183 ? -7.446 -17.204 -4.516 1.00 98.00 183 ARG A O 1
ATOM 1465 N N . ILE A 1 184 ? -5.414 -16.369 -4.992 1.00 97.62 184 ILE A N 1
ATOM 1466 C CA . ILE A 1 184 ? -4.986 -16.195 -3.594 1.00 97.62 184 ILE A CA 1
ATOM 1467 C C . ILE A 1 184 ? -5.858 -15.148 -2.899 1.00 97.62 184 ILE A C 1
ATOM 1469 O O . ILE A 1 184 ? -6.279 -15.357 -1.762 1.00 97.62 184 ILE A O 1
ATOM 1473 N N . LEU A 1 185 ? -6.182 -14.057 -3.594 1.00 97.25 185 LEU A N 1
ATOM 1474 C CA . LEU A 1 185 ? -7.049 -13.007 -3.073 1.00 97.25 185 LEU A CA 1
ATOM 1475 C C . LEU A 1 185 ? -8.430 -13.563 -2.697 1.00 97.25 185 LEU A C 1
ATOM 1477 O O . LEU A 1 185 ? -8.909 -13.311 -1.599 1.00 97.25 185 LEU A O 1
ATOM 1481 N N . CYS A 1 186 ? -9.027 -14.397 -3.554 1.00 97.25 186 CYS A N 1
ATOM 1482 C CA . CYS A 1 186 ? -10.319 -15.039 -3.278 1.00 97.25 186 CYS A CA 1
ATOM 1483 C C . CYS A 1 186 ? -10.261 -16.095 -2.162 1.00 97.25 186 CYS A C 1
ATOM 1485 O O . CYS A 1 186 ? -11.283 -16.405 -1.563 1.00 97.25 186 CYS A O 1
ATOM 1487 N N . MET A 1 187 ? -9.083 -16.658 -1.877 1.00 96.19 187 MET A N 1
ATOM 1488 C CA . MET A 1 187 ? -8.877 -17.578 -0.751 1.00 96.19 187 MET A CA 1
ATOM 1489 C C . MET A 1 187 ? -8.608 -16.862 0.578 1.00 96.19 187 MET A C 1
ATOM 1491 O O . MET A 1 187 ? -8.569 -17.509 1.625 1.00 96.19 187 MET A O 1
ATOM 1495 N N . SER A 1 188 ? -8.365 -15.553 0.546 1.00 95.00 188 SER A N 1
ATOM 1496 C CA . SER A 1 188 ? -7.995 -14.781 1.726 1.00 95.00 188 SER A CA 1
ATOM 1497 C C . SER A 1 188 ? -9.237 -14.407 2.534 1.00 95.00 188 SER A C 1
ATOM 1499 O O . SER A 1 188 ? -10.160 -13.785 2.018 1.00 95.00 188 SER A O 1
ATOM 1501 N N . ILE A 1 189 ? -9.235 -14.742 3.826 1.00 93.00 189 ILE A N 1
ATOM 1502 C CA . ILE A 1 189 ? -10.308 -14.361 4.763 1.00 93.00 189 ILE A CA 1
ATOM 1503 C C . ILE A 1 189 ? -10.298 -12.845 5.005 1.00 93.00 189 ILE A C 1
ATOM 1505 O O . ILE A 1 189 ? -11.348 -12.203 5.077 1.00 93.00 189 ILE A O 1
ATOM 1509 N N . ILE A 1 190 ? -9.093 -12.287 5.141 1.00 93.06 190 ILE A N 1
ATOM 1510 C CA . ILE A 1 190 ? -8.847 -10.868 5.375 1.00 93.06 190 ILE A CA 1
ATOM 1511 C C . ILE A 1 190 ? -8.100 -10.314 4.169 1.00 93.06 190 ILE A C 1
ATOM 1513 O O . ILE A 1 190 ? -7.048 -10.839 3.799 1.00 93.06 190 ILE A O 1
ATOM 1517 N N . LEU A 1 191 ? -8.625 -9.239 3.589 1.00 95.50 191 LEU A N 1
ATOM 1518 C CA . LEU A 1 191 ? -7.886 -8.416 2.639 1.00 95.50 191 LEU A CA 1
ATOM 1519 C C . LEU A 1 191 ? -7.340 -7.194 3.352 1.00 95.50 191 LEU A C 1
ATOM 1521 O O . LEU A 1 191 ? -8.011 -6.622 4.212 1.00 95.50 191 LEU A O 1
ATOM 1525 N N . PHE A 1 192 ? -6.149 -6.774 2.952 1.00 93.88 192 PHE A N 1
ATOM 1526 C CA . PHE A 1 192 ? -5.562 -5.525 3.414 1.00 93.88 192 PHE A CA 1
ATOM 1527 C C . PHE A 1 192 ? -5.423 -4.586 2.230 1.00 93.88 192 PHE A C 1
ATOM 1529 O O . PHE A 1 192 ? -4.913 -4.995 1.189 1.00 93.88 192 PHE A O 1
ATOM 1536 N N . ALA A 1 193 ? -5.887 -3.353 2.367 1.00 92.25 193 ALA A N 1
ATOM 1537 C CA . ALA A 1 193 ? -5.903 -2.403 1.270 1.00 92.25 193 ALA A CA 1
ATOM 1538 C C . ALA A 1 193 ? -5.361 -1.049 1.726 1.00 92.25 193 ALA A C 1
ATOM 1540 O O . ALA A 1 193 ? -5.743 -0.555 2.785 1.00 92.25 193 ALA A O 1
ATOM 1541 N N . ASP A 1 194 ? -4.441 -0.488 0.947 1.00 88.06 194 ASP A N 1
ATOM 1542 C CA . ASP A 1 194 ? -3.728 0.736 1.313 1.00 88.06 194 ASP A CA 1
ATOM 1543 C C . ASP A 1 194 ? -3.259 1.504 0.067 1.00 88.06 194 ASP A C 1
ATOM 1545 O O . ASP A 1 194 ? -2.902 0.909 -0.961 1.00 88.06 194 ASP A O 1
ATOM 1549 N N . GLY A 1 195 ? -3.302 2.832 0.161 1.00 86.44 195 GLY A N 1
ATOM 1550 C CA . GLY A 1 195 ? -2.940 3.780 -0.885 1.00 86.44 195 GLY A CA 1
ATOM 1551 C C . GLY A 1 195 ? -1.610 4.465 -0.587 1.00 86.44 195 GLY A C 1
ATOM 1552 O O . GLY A 1 195 ? -1.328 4.878 0.531 1.00 86.44 195 GLY A O 1
ATOM 1553 N N . THR A 1 196 ? -0.765 4.644 -1.604 1.00 81.44 196 THR A N 1
ATOM 1554 C CA . THR A 1 196 ? 0.467 5.431 -1.467 1.00 81.44 196 THR A CA 1
ATOM 1555 C C . THR A 1 196 ? 0.602 6.495 -2.551 1.00 81.44 196 THR A C 1
ATOM 1557 O O . THR A 1 196 ? 0.362 6.236 -3.728 1.00 81.44 196 THR A O 1
ATOM 1560 N N . PHE A 1 197 ? 1.023 7.698 -2.139 1.00 70.19 197 PHE A N 1
ATOM 1561 C CA . PHE A 1 197 ? 1.058 8.905 -2.979 1.00 70.19 197 PHE A CA 1
ATOM 1562 C C . PHE A 1 197 ? 2.476 9.284 -3.432 1.00 70.19 197 PHE A C 1
ATOM 1564 O O . PHE A 1 197 ? 2.724 9.570 -4.598 1.00 70.19 197 PHE A O 1
ATOM 1571 N N . LYS A 1 198 ? 3.461 9.218 -2.521 1.00 64.12 198 LYS A N 1
ATOM 1572 C CA . LYS A 1 198 ? 4.845 9.701 -2.744 1.00 64.12 198 LYS A CA 1
ATOM 1573 C C . LYS A 1 198 ? 5.652 8.905 -3.783 1.00 64.12 198 LYS A C 1
ATOM 1575 O O . LYS A 1 198 ? 6.806 9.233 -4.044 1.00 64.12 198 LYS A O 1
ATOM 1580 N N . THR A 1 199 ? 5.088 7.833 -4.332 1.00 63.84 199 THR A N 1
ATOM 1581 C CA . THR A 1 199 ? 5.795 6.847 -5.173 1.00 63.84 199 THR A CA 1
ATOM 1582 C C . THR A 1 199 ? 5.269 6.748 -6.582 1.00 63.84 199 THR A C 1
ATOM 1584 O O . THR A 1 199 ? 5.738 5.921 -7.357 1.00 63.84 199 THR A O 1
ATOM 1587 N N . VAL A 1 200 ? 4.293 7.566 -6.926 1.00 75.38 200 VAL A N 1
ATOM 1588 C CA . VAL A 1 200 ? 3.498 7.336 -8.117 1.00 75.38 200 VAL A CA 1
ATOM 1589 C C . VAL A 1 200 ? 3.982 8.271 -9.222 1.00 75.38 200 VAL A C 1
ATOM 1591 O O . VAL A 1 200 ? 4.339 9.416 -8.936 1.00 75.38 200 VAL A O 1
ATOM 1594 N N . PRO A 1 201 ? 4.056 7.819 -10.488 1.00 81.00 201 PRO A N 1
ATOM 1595 C CA . PRO A 1 201 ? 4.359 8.714 -11.597 1.00 81.00 201 PRO A CA 1
ATOM 1596 C C . PRO A 1 201 ? 3.392 9.904 -11.603 1.00 81.00 201 PRO A C 1
ATOM 1598 O O . PRO A 1 201 ? 2.196 9.680 -11.475 1.00 81.00 201 PRO A O 1
ATOM 1601 N N . ASN A 1 202 ? 3.889 11.128 -11.834 1.00 81.06 202 ASN A N 1
ATOM 1602 C CA . ASN A 1 202 ? 3.148 12.405 -11.721 1.00 81.06 202 ASN A CA 1
ATOM 1603 C C . ASN A 1 202 ? 1.768 12.476 -12.409 1.00 81.06 202 ASN A C 1
ATOM 1605 O O . ASN A 1 202 ? 1.015 13.412 -12.177 1.00 81.06 202 ASN A O 1
ATOM 1609 N N . MET A 1 203 ? 1.467 11.548 -13.315 1.00 85.88 203 MET A N 1
ATOM 1610 C CA . MET A 1 203 ? 0.203 11.477 -14.047 1.00 85.88 203 MET A CA 1
ATOM 1611 C C . MET A 1 203 ? -0.904 10.771 -13.255 1.00 85.88 203 MET A C 1
ATOM 1613 O O . MET A 1 203 ? -2.065 10.878 -13.627 1.00 85.88 203 MET A O 1
ATOM 1617 N N . PHE A 1 204 ? -0.555 10.051 -12.189 1.00 89.44 204 PHE A N 1
ATOM 1618 C CA . PHE A 1 204 ? -1.481 9.374 -11.289 1.00 89.44 204 PHE A CA 1
ATOM 1619 C C . PHE A 1 204 ? -1.337 9.957 -9.883 1.00 89.44 204 PHE A C 1
ATOM 1621 O O . PHE A 1 204 ? -0.245 10.344 -9.469 1.00 89.44 204 PHE A O 1
ATOM 1628 N N . LEU A 1 205 ? -2.449 10.010 -9.153 1.00 89.31 205 LEU A N 1
ATOM 1629 C CA . LEU A 1 205 ? -2.502 10.552 -7.798 1.00 89.31 205 LEU A CA 1
ATOM 1630 C C . LEU A 1 205 ? -1.997 9.530 -6.780 1.00 89.31 205 LEU A C 1
ATOM 1632 O O . LEU A 1 205 ? -1.279 9.885 -5.848 1.00 89.31 205 LEU A O 1
ATOM 1636 N N . GLN A 1 206 ? -2.384 8.266 -6.954 1.00 90.50 206 GLN A N 1
ATOM 1637 C CA . GLN A 1 206 ? -2.049 7.204 -6.017 1.00 90.50 206 GLN A CA 1
ATOM 1638 C C . GLN A 1 206 ? -1.802 5.859 -6.706 1.00 90.50 206 GLN A C 1
ATOM 1640 O O . GLN A 1 206 ? -2.291 5.587 -7.808 1.00 90.50 206 GLN A O 1
ATOM 1645 N N . MET A 1 207 ? -1.062 5.005 -6.003 1.00 92.00 207 MET A N 1
ATOM 1646 C CA . MET A 1 207 ? -1.057 3.568 -6.205 1.00 92.00 207 MET A CA 1
ATOM 1647 C C . MET A 1 207 ? -1.792 2.944 -5.025 1.00 92.00 207 MET A C 1
ATOM 1649 O O . MET A 1 207 ? -1.298 2.989 -3.899 1.00 92.00 207 MET A O 1
ATOM 1653 N N . TYR A 1 208 ? -2.943 2.348 -5.296 1.00 93.44 208 TYR A N 1
ATOM 1654 C CA . TYR A 1 208 ? -3.708 1.579 -4.328 1.00 93.44 208 TYR A CA 1
ATOM 1655 C C . TYR A 1 208 ? -3.353 0.101 -4.465 1.00 93.44 208 TYR A C 1
ATOM 1657 O O . TYR A 1 208 ? -3.345 -0.437 -5.572 1.00 93.44 208 TYR A O 1
ATOM 1665 N N . SER A 1 209 ? -3.015 -0.561 -3.366 1.00 94.50 209 SER A N 1
ATOM 1666 C CA . SER A 1 209 ? -2.608 -1.965 -3.373 1.00 94.50 209 SER A CA 1
ATOM 1667 C C . SER A 1 209 ? -3.528 -2.805 -2.503 1.00 94.50 209 SER A C 1
ATOM 1669 O O . SER A 1 209 ? -3.918 -2.381 -1.418 1.00 94.50 209 SER A O 1
ATOM 1671 N N . ILE A 1 210 ? -3.870 -3.999 -2.985 1.00 96.62 210 ILE A N 1
ATOM 1672 C CA . ILE A 1 210 ? -4.709 -4.955 -2.262 1.00 96.62 210 ILE A CA 1
ATOM 1673 C C . ILE A 1 210 ? -3.890 -6.215 -2.023 1.00 96.62 210 ILE A C 1
ATOM 1675 O O . ILE A 1 210 ? -3.311 -6.802 -2.944 1.00 96.62 210 ILE A O 1
ATOM 1679 N N . HIS A 1 211 ? -3.839 -6.614 -0.763 1.00 95.88 211 HIS A N 1
ATOM 1680 C CA . HIS A 1 211 ? -3.022 -7.696 -0.256 1.00 95.88 211 HIS A CA 1
ATOM 1681 C C . HIS A 1 211 ? -3.910 -8.819 0.257 1.00 95.88 211 HIS A C 1
ATOM 1683 O O . HIS A 1 211 ? -4.989 -8.583 0.803 1.00 95.88 211 HIS A O 1
ATOM 1689 N N . GLY A 1 212 ? -3.417 -10.041 0.107 1.00 94.69 212 GLY A N 1
ATOM 1690 C CA . GLY A 1 212 ? -4.052 -11.250 0.614 1.00 94.69 212 GLY A CA 1
ATOM 1691 C C . GLY A 1 212 ? -3.049 -12.140 1.330 1.00 94.69 212 GLY A C 1
ATOM 1692 O O . GLY A 1 212 ? -1.835 -11.912 1.285 1.00 94.69 212 GLY A O 1
ATOM 1693 N N . GLU A 1 213 ? -3.566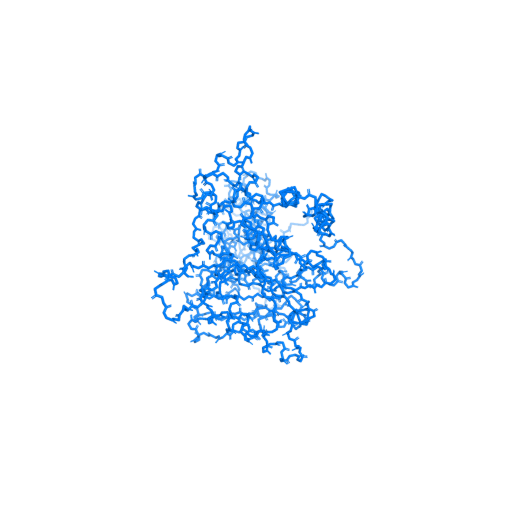 -13.158 2.001 1.00 91.00 213 GLU A N 1
ATOM 1694 C CA . GLU A 1 213 ? -2.775 -14.094 2.784 1.00 91.00 213 GLU A CA 1
ATOM 1695 C C . GLU A 1 213 ? -2.524 -15.394 2.014 1.00 91.00 213 GLU A C 1
ATOM 1697 O O . GLU A 1 213 ? -3.427 -16.011 1.449 1.00 91.00 213 GLU A O 1
ATOM 1702 N N . PHE A 1 214 ? -1.274 -15.848 2.031 1.00 89.88 214 PHE A N 1
ATOM 1703 C CA . PHE A 1 214 ? -0.868 -17.147 1.522 1.00 89.88 214 PHE A CA 1
ATOM 1704 C C . PHE A 1 214 ? 0.120 -17.806 2.486 1.00 89.88 214 PHE A C 1
ATOM 1706 O O . PHE A 1 214 ? 1.244 -17.329 2.639 1.00 89.88 214 PHE A O 1
ATOM 1713 N N . ARG A 1 215 ? -0.280 -18.928 3.104 1.00 86.88 215 ARG A N 1
ATOM 1714 C CA . ARG A 1 215 ? 0.533 -19.687 4.080 1.00 86.88 215 ARG A CA 1
ATOM 1715 C C . ARG A 1 215 ? 1.113 -18.779 5.176 1.00 86.88 215 ARG A C 1
ATOM 1717 O O . ARG A 1 215 ? 2.333 -18.643 5.274 1.00 86.88 215 ARG A O 1
ATOM 1724 N N . ASP A 1 216 ? 0.242 -18.106 5.929 1.00 83.56 216 ASP A N 1
ATOM 1725 C CA . ASP A 1 216 ? 0.587 -17.193 7.033 1.00 83.56 216 ASP A CA 1
ATOM 1726 C C . ASP A 1 216 ? 1.420 -15.961 6.618 1.00 83.56 216 ASP A C 1
ATOM 1728 O O . ASP A 1 216 ? 2.013 -15.272 7.453 1.00 83.56 216 ASP A O 1
ATOM 1732 N N . ASN A 1 217 ? 1.509 -15.672 5.315 1.00 86.56 217 ASN A N 1
ATOM 1733 C CA . ASN A 1 217 ? 2.253 -14.539 4.775 1.00 86.56 217 ASN A CA 1
ATOM 1734 C C . ASN A 1 217 ? 1.336 -13.623 3.967 1.00 86.56 217 ASN A C 1
ATOM 1736 O O . ASN A 1 217 ? 0.641 -14.068 3.061 1.00 86.56 217 ASN A O 1
ATOM 1740 N N . ILE A 1 218 ? 1.404 -12.323 4.255 1.00 89.81 218 ILE A N 1
ATOM 1741 C CA . ILE A 1 218 ? 0.687 -11.291 3.499 1.00 89.81 218 ILE A CA 1
ATOM 1742 C C . ILE A 1 218 ? 1.522 -10.873 2.284 1.00 89.81 218 ILE A C 1
ATOM 1744 O O . ILE A 1 218 ? 2.717 -10.566 2.429 1.00 89.81 218 ILE A O 1
ATOM 1748 N N . PHE A 1 219 ? 0.895 -10.857 1.110 1.00 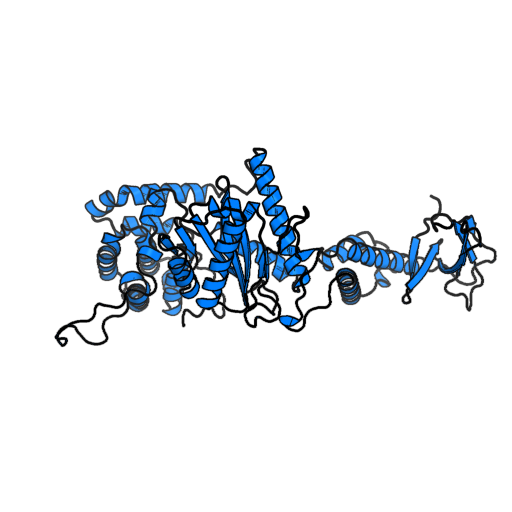91.88 219 PHE A N 1
ATOM 1749 C CA . PHE A 1 219 ? 1.491 -10.443 -0.160 1.00 91.88 219 PHE A CA 1
ATOM 1750 C C . PHE A 1 219 ? 0.646 -9.355 -0.829 1.00 91.88 219 PHE A C 1
ATOM 1752 O O . PHE A 1 219 ? -0.578 -9.466 -0.785 1.00 91.88 219 PHE A O 1
ATOM 1759 N N . PRO A 1 220 ? 1.262 -8.369 -1.508 1.00 94.69 220 PRO A N 1
ATOM 1760 C CA . PRO A 1 220 ? 0.543 -7.495 -2.427 1.00 94.69 220 PRO A CA 1
ATOM 1761 C C . PRO A 1 220 ? 0.149 -8.304 -3.662 1.00 94.69 220 PRO A C 1
ATOM 1763 O O . PRO A 1 220 ? 1.007 -8.901 -4.304 1.00 94.69 220 PRO A O 1
ATOM 1766 N N . LEU A 1 221 ? -1.137 -8.359 -3.990 1.00 97.31 221 LEU A N 1
ATOM 1767 C CA . LEU A 1 221 ? -1.654 -9.217 -5.064 1.00 97.31 221 LEU A CA 1
ATOM 1768 C C . LEU A 1 221 ? -2.229 -8.408 -6.228 1.00 97.31 221 LEU A C 1
ATOM 1770 O O . LEU A 1 221 ? -2.238 -8.880 -7.370 1.00 97.31 221 LEU A O 1
ATOM 1774 N N . VAL A 1 222 ? -2.700 -7.194 -5.955 1.00 98.06 222 VAL A N 1
ATOM 1775 C CA . VAL A 1 222 ? -3.269 -6.287 -6.953 1.00 98.06 222 VAL A CA 1
ATOM 1776 C C . VAL A 1 222 ? -2.680 -4.898 -6.746 1.00 98.06 222 VAL A C 1
ATOM 1778 O O . VAL A 1 222 ? -2.672 -4.397 -5.621 1.00 98.06 222 VAL A O 1
ATOM 1781 N N . PHE A 1 223 ? -2.219 -4.276 -7.829 1.00 96.69 223 PHE A N 1
ATOM 1782 C CA . PHE A 1 223 ? -1.765 -2.887 -7.845 1.00 96.69 223 PHE A CA 1
ATOM 1783 C C . PHE A 1 223 ? -2.648 -2.070 -8.781 1.00 96.69 223 PHE A C 1
ATOM 1785 O O . PHE A 1 223 ? -2.779 -2.410 -9.956 1.00 96.69 223 PHE A O 1
ATOM 1792 N N . CYS A 1 224 ? -3.208 -0.979 -8.278 1.00 96.69 224 CYS A N 1
ATOM 1793 C CA . CYS A 1 224 ? -4.100 -0.092 -9.007 1.00 96.69 224 CYS A CA 1
ATOM 1794 C C . CYS A 1 224 ? -3.483 1.303 -9.084 1.00 96.69 224 CYS A C 1
ATOM 1796 O O . CYS A 1 224 ? -3.164 1.888 -8.052 1.00 96.69 224 CYS A O 1
ATOM 1798 N N . LEU A 1 225 ? -3.330 1.854 -10.285 1.00 95.25 225 LEU A N 1
ATOM 1799 C CA . LEU A 1 225 ? -2.971 3.260 -10.473 1.00 95.25 225 LEU A CA 1
ATOM 1800 C C . LEU A 1 225 ? -4.232 4.054 -10.770 1.00 95.25 225 LEU A C 1
ATOM 1802 O O . LEU A 1 225 ? -4.951 3.725 -11.716 1.00 95.25 225 LEU A O 1
ATOM 1806 N N . THR A 1 226 ? -4.486 5.089 -9.971 1.00 94.50 226 THR A N 1
ATOM 1807 C CA . THR A 1 226 ? -5.665 5.945 -10.125 1.00 94.50 226 THR A CA 1
ATOM 1808 C C . THR A 1 226 ? -5.284 7.419 -10.083 1.00 94.50 226 THR A C 1
ATOM 1810 O O . THR A 1 226 ? -4.308 7.833 -9.452 1.00 94.50 226 THR A O 1
ATOM 1813 N N . VAL A 1 227 ? -6.068 8.237 -10.780 1.00 92.81 227 VAL A N 1
ATOM 1814 C CA . VAL A 1 227 ? -5.872 9.696 -10.847 1.00 92.81 227 VAL A CA 1
ATOM 1815 C C . VAL A 1 227 ? -6.718 10.453 -9.819 1.00 92.81 227 VAL A C 1
ATOM 1817 O O . VAL A 1 227 ? -6.492 11.634 -9.576 1.00 92.81 227 VAL A O 1
ATOM 1820 N N . ARG A 1 228 ? -7.672 9.762 -9.183 1.00 92.69 228 ARG A N 1
ATOM 1821 C CA . ARG A 1 228 ? -8.515 10.268 -8.096 1.00 92.69 228 ARG A CA 1
ATOM 1822 C C . ARG A 1 228 ? -8.609 9.261 -6.945 1.00 92.69 228 ARG A C 1
ATOM 1824 O O . ARG A 1 228 ? -8.194 8.104 -7.062 1.00 92.69 228 ARG A O 1
ATOM 1831 N N . LYS A 1 229 ? -9.168 9.736 -5.832 1.00 91.81 229 LYS A N 1
ATOM 1832 C CA . LYS A 1 229 ? -9.513 8.969 -4.624 1.00 91.81 229 LYS A CA 1
ATOM 1833 C C . LYS A 1 229 ? -10.986 9.161 -4.225 1.00 91.81 229 LYS A C 1
ATOM 1835 O O . LYS A 1 229 ? -11.327 9.224 -3.051 1.00 91.81 229 LYS A O 1
ATOM 1840 N N . SER A 1 230 ? -11.865 9.351 -5.211 1.00 95.00 230 SER A N 1
ATOM 1841 C CA . SER A 1 230 ? -13.300 9.507 -4.950 1.00 95.00 230 SER A CA 1
ATOM 1842 C C . SER A 1 230 ? -13.943 8.149 -4.657 1.00 95.00 230 SER A C 1
ATOM 1844 O O . SER A 1 230 ? -13.421 7.102 -5.046 1.00 95.00 230 SER A O 1
ATOM 1846 N N . GLU A 1 231 ? -15.108 8.152 -4.001 1.00 96.50 231 GLU A N 1
ATOM 1847 C CA . GLU A 1 231 ? -15.870 6.917 -3.770 1.00 96.50 231 GLU A CA 1
ATOM 1848 C C . GLU A 1 231 ? -16.202 6.211 -5.096 1.00 96.50 231 GLU A C 1
ATOM 1850 O O . GLU A 1 231 ? -16.132 4.986 -5.173 1.00 96.50 231 GLU A O 1
ATOM 1855 N N . ASP A 1 232 ? -16.493 6.974 -6.154 1.00 97.06 232 ASP A N 1
ATOM 1856 C CA . ASP A 1 232 ? -16.737 6.432 -7.492 1.00 97.06 232 ASP A CA 1
ATOM 1857 C C . ASP A 1 232 ? -15.500 5.723 -8.062 1.00 97.06 232 ASP A C 1
ATOM 1859 O O . ASP A 1 232 ? -15.599 4.578 -8.507 1.00 97.06 232 ASP A O 1
ATOM 1863 N N . THR A 1 233 ? -14.311 6.328 -7.952 1.00 96.44 233 THR A N 1
ATOM 1864 C CA . THR A 1 233 ? -13.059 5.692 -8.388 1.00 96.44 233 THR A CA 1
ATOM 1865 C C . THR A 1 233 ? -12.844 4.345 -7.688 1.00 96.44 233 THR A C 1
ATOM 1867 O O . THR A 1 233 ? -12.533 3.349 -8.348 1.00 96.44 233 THR A O 1
ATOM 1870 N N . TYR A 1 234 ? -13.067 4.269 -6.370 1.00 97.31 234 TYR A N 1
ATOM 1871 C CA . TYR A 1 234 ? -12.959 3.002 -5.639 1.00 97.31 234 TYR A CA 1
ATOM 1872 C C . TYR A 1 234 ? -14.039 1.999 -6.035 1.00 97.31 234 TYR A C 1
ATOM 1874 O O . TYR A 1 234 ? -13.738 0.813 -6.171 1.00 97.31 234 TYR A O 1
ATOM 1882 N N . ARG A 1 235 ? -15.283 2.440 -6.261 1.00 97.94 235 ARG A N 1
ATOM 1883 C CA . ARG A 1 235 ? -16.364 1.564 -6.743 1.00 97.94 235 ARG A CA 1
ATOM 1884 C C . ARG A 1 235 ? -16.009 0.949 -8.088 1.00 97.94 235 ARG A C 1
ATOM 1886 O O . ARG A 1 235 ? -16.169 -0.258 -8.253 1.00 97.94 235 ARG A O 1
ATOM 1893 N N . ARG A 1 236 ? -15.488 1.744 -9.022 1.00 97.94 236 ARG A N 1
ATOM 1894 C CA . ARG A 1 236 ? -15.033 1.272 -10.337 1.00 97.94 236 ARG A CA 1
ATOM 1895 C C . ARG A 1 236 ? -13.907 0.249 -10.197 1.00 97.94 236 ARG A C 1
ATOM 1897 O O . ARG A 1 236 ? -13.996 -0.830 -10.773 1.00 97.94 236 ARG A O 1
ATOM 1904 N N . MET A 1 237 ? -12.905 0.542 -9.369 1.00 97.56 237 MET A N 1
ATOM 1905 C CA . MET A 1 237 ? -11.776 -0.357 -9.106 1.00 97.56 237 MET A CA 1
ATOM 1906 C C . MET A 1 237 ? -12.208 -1.695 -8.481 1.00 97.56 237 MET A C 1
ATOM 1908 O O . MET A 1 237 ? -11.798 -2.753 -8.954 1.00 97.56 237 MET A O 1
ATOM 1912 N N . TYR A 1 238 ? -13.036 -1.674 -7.432 1.00 98.00 238 TYR A N 1
ATOM 1913 C CA . TYR A 1 238 ? -13.518 -2.899 -6.785 1.00 98.00 238 TYR A CA 1
ATOM 1914 C C . TYR A 1 238 ? -14.487 -3.686 -7.680 1.00 98.00 238 TYR A C 1
ATOM 1916 O O . TYR A 1 238 ? -14.441 -4.913 -7.675 1.00 98.00 238 TYR A O 1
ATOM 1924 N N . SER A 1 239 ? -15.324 -3.012 -8.477 1.00 98.19 239 SER A N 1
ATOM 1925 C CA . SER A 1 239 ? -16.216 -3.682 -9.438 1.00 98.19 239 SER A CA 1
ATOM 1926 C C . SER A 1 239 ? -15.416 -4.421 -10.505 1.00 98.19 239 SER A C 1
ATOM 1928 O O . SER A 1 239 ? -15.690 -5.584 -10.788 1.00 98.19 239 SER A O 1
ATOM 1930 N N . GLU A 1 240 ? -14.380 -3.778 -11.045 1.00 98.31 240 GLU A N 1
ATOM 1931 C CA . GLU A 1 240 ? -13.497 -4.417 -12.016 1.00 98.31 240 GLU A CA 1
ATOM 1932 C C . GLU A 1 240 ? -12.694 -5.559 -11.386 1.00 98.31 240 GLU A C 1
ATOM 1934 O O . GLU A 1 240 ? -12.529 -6.608 -11.997 1.00 98.31 240 GLU A O 1
ATOM 1939 N N . LEU A 1 241 ? -12.251 -5.420 -10.132 1.00 98.38 241 LEU A N 1
ATOM 1940 C CA . LEU A 1 241 ? -11.609 -6.517 -9.407 1.00 98.38 241 LEU A CA 1
ATOM 1941 C C . LEU A 1 241 ? -12.507 -7.754 -9.304 1.00 98.38 241 LEU A C 1
ATOM 1943 O O . LEU A 1 241 ? -12.043 -8.868 -9.554 1.00 98.38 241 LEU A O 1
ATOM 1947 N N . ILE A 1 242 ? -13.780 -7.562 -8.952 1.00 98.25 242 ILE A N 1
ATOM 1948 C CA . ILE A 1 242 ? -14.772 -8.642 -8.907 1.00 98.25 242 ILE A CA 1
ATOM 1949 C C . ILE A 1 242 ? -14.927 -9.255 -10.302 1.00 98.25 242 ILE A C 1
ATOM 1951 O O . ILE A 1 242 ? -14.820 -10.473 -10.440 1.00 98.25 242 ILE A O 1
ATOM 1955 N N . HIS A 1 243 ? -15.076 -8.425 -11.337 1.00 98.19 243 HIS A N 1
ATOM 1956 C CA . HIS A 1 243 ? -15.205 -8.886 -12.717 1.00 98.19 243 HIS A CA 1
ATOM 1957 C C . HIS A 1 243 ? -14.000 -9.727 -13.173 1.00 98.19 243 HIS A C 1
ATOM 1959 O O . HIS A 1 243 ? -14.170 -10.816 -13.722 1.00 98.19 243 HIS A O 1
ATOM 1965 N N . MET A 1 244 ? -12.774 -9.278 -12.890 1.00 98.06 244 MET A N 1
ATOM 1966 C CA . MET A 1 244 ? -11.547 -10.023 -13.194 1.00 98.06 244 MET A CA 1
ATOM 1967 C C . MET A 1 244 ? -11.494 -11.382 -12.480 1.00 98.06 244 MET A C 1
ATOM 1969 O O . MET A 1 244 ? -11.034 -12.363 -13.066 1.00 98.06 244 MET A O 1
ATOM 1973 N N . CYS A 1 245 ? -11.963 -11.472 -11.232 1.00 98.12 245 CYS A N 1
ATOM 1974 C CA . CYS A 1 245 ? -12.083 -12.748 -10.520 1.00 98.12 245 CYS A CA 1
ATOM 1975 C C . CYS A 1 245 ? -13.105 -13.676 -11.197 1.00 98.12 245 CYS A C 1
ATOM 1977 O O . CYS A 1 245 ? -12.806 -14.847 -11.449 1.00 98.12 245 CYS A O 1
ATOM 1979 N N . GLU A 1 246 ? -14.278 -13.151 -11.554 1.00 97.56 246 GLU A N 1
ATOM 1980 C CA . GLU A 1 246 ? -15.357 -13.906 -12.204 1.00 97.56 246 GLU A CA 1
ATOM 1981 C C . GLU A 1 246 ? -14.956 -14.442 -13.584 1.00 97.56 246 GLU A C 1
ATOM 1983 O O . GLU A 1 246 ? -15.308 -15.574 -13.923 1.00 97.56 246 GLU A O 1
ATOM 1988 N N . GLN A 1 247 ? -14.153 -13.691 -14.349 1.00 97.00 247 GLN A N 1
ATOM 1989 C CA . GLN A 1 247 ? -13.583 -14.139 -15.630 1.00 97.00 247 GLN A CA 1
ATOM 1990 C C . GLN A 1 247 ? -12.768 -15.436 -15.504 1.00 97.00 247 GLN A C 1
ATOM 1992 O O . GLN A 1 247 ? -12.673 -16.204 -16.462 1.00 97.00 247 GLN A O 1
ATOM 1997 N N . TYR A 1 248 ? -12.191 -15.701 -14.330 1.00 97.44 248 TYR A N 1
ATOM 1998 C CA . TYR A 1 248 ? -11.464 -16.936 -14.030 1.00 97.44 248 TYR A CA 1
ATOM 1999 C C . TYR A 1 248 ? -12.271 -17.934 -13.186 1.00 97.44 248 TYR A C 1
ATOM 2001 O O . TYR A 1 248 ? -11.703 -18.925 -12.722 1.00 97.44 248 TYR A O 1
ATOM 2009 N N . HIS A 1 249 ? -13.576 -17.704 -13.013 1.00 97.69 249 HIS A N 1
ATOM 2010 C CA . HIS A 1 249 ? -14.472 -18.483 -12.152 1.00 97.69 249 HIS A CA 1
ATOM 2011 C C . HIS A 1 249 ? -14.042 -18.498 -10.677 1.00 97.69 249 HIS A C 1
ATOM 2013 O O . HIS A 1 249 ? -14.233 -19.487 -9.968 1.00 97.69 249 HIS A O 1
ATOM 2019 N N . PHE A 1 250 ? -13.440 -17.403 -10.213 1.00 98.06 250 PHE A N 1
ATOM 2020 C CA . PHE A 1 250 ? -13.179 -17.167 -8.800 1.00 98.06 250 PHE A CA 1
ATOM 2021 C C . PHE A 1 250 ? -14.257 -16.256 -8.211 1.00 98.06 250 PHE A C 1
ATOM 2023 O O . PHE A 1 250 ? -14.801 -15.392 -8.895 1.00 98.06 250 PHE A O 1
ATOM 2030 N N . HIS A 1 251 ? -14.540 -16.432 -6.921 1.00 96.19 251 HIS A N 1
ATOM 2031 C CA . HIS A 1 251 ? -15.524 -15.633 -6.198 1.00 96.19 251 HIS A CA 1
ATOM 2032 C C . HIS A 1 251 ? -14.833 -14.878 -5.068 1.00 96.19 251 HIS A C 1
ATOM 2034 O O . HIS A 1 251 ? -14.370 -15.480 -4.101 1.00 96.19 251 HIS A O 1
ATOM 2040 N N . LEU A 1 252 ? -14.754 -13.554 -5.201 1.00 96.69 252 LEU A N 1
ATOM 2041 C CA . LEU A 1 252 ? -14.141 -12.698 -4.194 1.00 96.69 252 LEU A CA 1
ATOM 2042 C C . LEU A 1 252 ? -15.163 -12.367 -3.101 1.00 96.69 252 LEU A C 1
ATOM 2044 O O . LEU A 1 252 ? -16.045 -11.535 -3.304 1.00 96.69 252 LEU A O 1
ATOM 2048 N N . GLN A 1 253 ? -15.049 -13.029 -1.950 1.00 95.25 253 GLN A N 1
ATOM 2049 C CA . GLN A 1 253 ? -15.954 -12.854 -0.807 1.00 95.25 253 GLN A CA 1
ATOM 2050 C C . GLN A 1 253 ? -15.167 -12.764 0.509 1.00 95.25 253 GLN A C 1
ATOM 2052 O O . GLN A 1 253 ? -15.166 -13.713 1.293 1.00 95.25 253 GLN A O 1
ATOM 2057 N N . PRO A 1 254 ? -14.461 -11.649 0.760 1.00 95.69 254 PRO A N 1
ATOM 2058 C CA . PRO A 1 254 ? -13.714 -11.486 1.999 1.00 95.69 254 PRO A CA 1
ATOM 2059 C C . PRO A 1 254 ? -14.651 -11.354 3.206 1.00 95.69 254 PRO A C 1
ATOM 2061 O O . PRO A 1 254 ? -15.696 -10.708 3.123 1.00 95.69 254 PRO A O 1
ATOM 2064 N N . GLU A 1 255 ? -14.250 -11.905 4.355 1.00 95.31 255 GLU A N 1
ATOM 2065 C CA . GLU A 1 255 ? -14.951 -11.662 5.625 1.00 95.31 255 GLU A CA 1
ATOM 2066 C C . GLU A 1 255 ? -14.627 -10.267 6.165 1.00 95.31 255 GLU A C 1
ATOM 2068 O O . GLU A 1 255 ? -15.484 -9.595 6.742 1.00 95.31 255 GLU A O 1
ATOM 2073 N N . ILE A 1 256 ? -13.370 -9.841 6.006 1.00 94.88 256 ILE A N 1
ATOM 2074 C CA . ILE A 1 256 ? -12.853 -8.579 6.532 1.00 94.88 256 ILE A CA 1
ATOM 2075 C C . ILE A 1 256 ? -12.038 -7.875 5.447 1.00 94.88 256 ILE A C 1
ATOM 2077 O O . ILE A 1 256 ? -11.170 -8.482 4.821 1.00 94.88 256 ILE A O 1
ATOM 2081 N N . ILE A 1 257 ? -12.264 -6.574 5.281 1.00 95.19 257 ILE A N 1
ATOM 2082 C CA . ILE A 1 257 ? -11.341 -5.687 4.566 1.00 95.19 257 ILE A CA 1
ATOM 2083 C C . ILE A 1 257 ? -10.760 -4.718 5.590 1.00 95.19 257 ILE A C 1
ATOM 2085 O O . ILE A 1 257 ? -11.483 -3.889 6.153 1.00 95.19 257 ILE A O 1
ATOM 2089 N N . MET A 1 258 ? -9.459 -4.853 5.840 1.00 92.62 258 MET A N 1
ATOM 2090 C CA . MET A 1 258 ? -8.684 -3.943 6.670 1.00 92.62 258 MET A CA 1
ATOM 2091 C C . MET A 1 258 ? -8.067 -2.850 5.801 1.00 92.62 258 MET A C 1
ATOM 2093 O O . MET A 1 258 ? -7.299 -3.142 4.890 1.00 92.62 258 MET A O 1
ATOM 2097 N N . GLN A 1 259 ? -8.393 -1.598 6.088 1.00 90.88 259 GLN A N 1
ATOM 2098 C CA . GLN A 1 259 ? -7.930 -0.449 5.315 1.00 90.88 259 GLN A CA 1
ATOM 2099 C C . GLN A 1 259 ? -7.762 0.785 6.199 1.00 90.88 259 GLN A C 1
ATOM 2101 O O . GLN A 1 259 ? -8.048 0.759 7.402 1.00 90.88 259 GLN A O 1
ATOM 2106 N N . ASP A 1 260 ? -7.286 1.866 5.604 1.00 86.06 260 ASP A N 1
ATOM 2107 C CA . ASP A 1 260 ? -7.142 3.157 6.266 1.00 86.06 260 ASP A CA 1
ATOM 2108 C C . ASP A 1 260 ? -8.490 3.845 6.469 1.00 86.06 260 ASP A C 1
ATOM 2110 O O . ASP A 1 260 ? -9.494 3.457 5.871 1.00 86.06 260 ASP A O 1
ATOM 2114 N N . PHE A 1 261 ? -8.526 4.861 7.340 1.00 86.38 261 PHE A N 1
ATOM 2115 C CA . PHE A 1 261 ? -9.734 5.630 7.675 1.00 86.38 261 PHE A CA 1
ATOM 2116 C C . PHE A 1 261 ? -10.142 6.589 6.546 1.00 86.38 261 PHE A C 1
ATOM 2118 O O . PHE A 1 261 ? -10.295 7.791 6.746 1.00 86.38 261 PHE A O 1
ATOM 2125 N N . GLU A 1 262 ? -10.348 6.041 5.351 1.00 89.31 262 GLU A N 1
ATOM 2126 C CA . GLU A 1 262 ? -10.782 6.757 4.161 1.00 89.31 262 GLU A CA 1
ATOM 2127 C C . GLU A 1 262 ? -12.222 6.369 3.807 1.00 89.31 262 GLU A C 1
ATOM 2129 O O . GLU A 1 262 ? -12.498 5.268 3.323 1.00 89.31 262 GLU A O 1
ATOM 2134 N N . LEU A 1 263 ? -13.165 7.288 4.047 1.00 91.19 263 LEU A N 1
ATOM 2135 C CA . LEU A 1 263 ? -14.598 7.031 3.853 1.00 91.19 263 LEU A CA 1
ATOM 2136 C C . LEU A 1 263 ? -14.936 6.576 2.433 1.00 91.19 263 LEU A C 1
ATOM 2138 O O . LEU A 1 263 ? -15.747 5.669 2.269 1.00 91.19 263 LEU A O 1
ATOM 2142 N N . ALA A 1 264 ? -14.312 7.182 1.423 1.00 93.81 264 ALA A N 1
ATOM 2143 C CA . ALA A 1 264 ? -14.540 6.848 0.023 1.00 93.81 264 ALA A CA 1
ATOM 2144 C C . ALA A 1 264 ? -14.242 5.365 -0.265 1.00 93.81 264 ALA A C 1
ATOM 2146 O O . ALA A 1 264 ? -15.076 4.663 -0.840 1.00 93.81 264 ALA A O 1
ATOM 2147 N N . ALA A 1 265 ? -13.095 4.863 0.199 1.00 94.00 265 ALA A N 1
ATOM 2148 C CA . ALA A 1 265 ? -12.711 3.463 0.040 1.00 94.00 265 ALA A CA 1
ATOM 2149 C C . ALA A 1 265 ? -13.596 2.523 0.883 1.00 94.00 265 ALA A C 1
ATOM 2151 O O . ALA A 1 265 ? -14.064 1.491 0.389 1.00 94.00 265 ALA A O 1
ATOM 2152 N N . MET A 1 266 ? -13.903 2.907 2.130 1.00 94.12 266 MET A N 1
ATOM 2153 C CA . MET A 1 266 ? -14.777 2.139 3.027 1.00 94.12 266 MET A CA 1
ATOM 2154 C C . MET A 1 266 ? -16.202 1.983 2.483 1.00 94.12 266 MET A C 1
ATOM 2156 O O . MET A 1 266 ? -16.747 0.875 2.487 1.00 94.12 266 MET A O 1
ATOM 2160 N N . ASN A 1 267 ? -16.803 3.069 1.998 1.00 94.62 267 ASN A N 1
ATOM 2161 C CA . ASN A 1 267 ? -18.152 3.069 1.438 1.00 94.62 267 ASN A CA 1
ATOM 2162 C C . ASN A 1 267 ? -18.224 2.242 0.154 1.00 94.62 267 ASN A C 1
ATOM 2164 O O . ASN A 1 267 ? -19.149 1.441 -0.005 1.00 94.62 267 ASN A O 1
ATOM 2168 N N . ALA A 1 268 ? -17.238 2.395 -0.735 1.00 96.50 268 ALA A N 1
ATOM 2169 C CA . ALA A 1 268 ? -17.149 1.621 -1.966 1.00 96.50 268 ALA A CA 1
ATOM 2170 C C . ALA A 1 268 ? -17.063 0.114 -1.683 1.00 96.50 268 ALA A C 1
ATOM 2172 O O . ALA A 1 268 ? -17.850 -0.661 -2.230 1.00 96.50 268 ALA A O 1
ATOM 2173 N N . ALA A 1 269 ? -16.167 -0.292 -0.777 1.00 95.81 269 ALA A N 1
ATOM 2174 C CA . ALA A 1 269 ? -16.013 -1.687 -0.378 1.00 95.81 269 ALA A CA 1
ATOM 2175 C C . ALA A 1 269 ? -17.302 -2.243 0.248 1.00 95.81 269 ALA A C 1
ATOM 2177 O O . ALA A 1 269 ? -17.787 -3.294 -0.164 1.00 95.81 269 ALA A O 1
ATOM 2178 N N . LYS A 1 270 ? -17.917 -1.520 1.191 1.00 94.31 270 LYS A N 1
ATOM 2179 C CA . LYS A 1 270 ? -19.158 -1.961 1.850 1.00 94.31 270 LYS A CA 1
ATOM 2180 C C . LYS A 1 270 ? -20.328 -2.111 0.877 1.00 94.31 270 LYS A C 1
ATOM 2182 O O . LYS A 1 270 ? -21.171 -2.984 1.058 1.00 94.31 270 LYS A O 1
ATOM 2187 N N . ALA A 1 271 ? -20.394 -1.259 -0.141 1.00 96.06 271 ALA A N 1
ATOM 2188 C CA . ALA A 1 271 ? -21.456 -1.326 -1.132 1.00 96.06 271 ALA A CA 1
ATOM 2189 C C . ALA A 1 271 ? -21.305 -2.508 -2.102 1.00 96.06 271 ALA A C 1
ATOM 2191 O O . ALA A 1 271 ? -22.316 -3.024 -2.570 1.00 96.06 271 ALA A O 1
ATOM 2192 N N . LEU A 1 272 ? -20.072 -2.929 -2.398 1.00 96.44 272 LEU A N 1
ATOM 2193 C CA . LEU A 1 272 ? -19.786 -4.035 -3.321 1.00 96.44 272 LEU A CA 1
ATOM 2194 C C . LEU A 1 272 ? -19.652 -5.392 -2.620 1.00 96.44 272 LEU A C 1
ATOM 2196 O O . LEU A 1 272 ? -19.897 -6.423 -3.238 1.00 96.44 272 LEU A O 1
ATOM 2200 N N . PHE A 1 273 ? -19.344 -5.398 -1.323 1.00 95.56 273 PHE A N 1
ATOM 2201 C CA . PHE A 1 273 ? -19.276 -6.597 -0.491 1.00 95.56 273 PHE A CA 1
ATOM 2202 C C . PHE A 1 273 ? -20.243 -6.470 0.704 1.00 95.56 273 PHE A C 1
ATOM 2204 O O . PHE A 1 273 ? -19.816 -6.140 1.807 1.00 95.56 273 PHE A O 1
ATOM 2211 N N . PRO A 1 274 ? -21.553 -6.739 0.542 1.00 89.75 274 PRO A N 1
ATOM 2212 C CA . PRO A 1 274 ? -22.561 -6.439 1.570 1.00 89.75 274 PRO A CA 1
ATOM 2213 C C . PRO A 1 274 ? -22.343 -7.123 2.929 1.00 89.75 274 PRO A C 1
ATOM 2215 O O . PRO A 1 274 ? -22.751 -6.592 3.959 1.00 89.75 274 PRO A O 1
ATOM 2218 N N . ASN A 1 275 ? -21.695 -8.292 2.931 1.00 92.50 275 ASN A N 1
ATOM 2219 C CA . ASN A 1 275 ? -21.435 -9.090 4.133 1.00 92.50 275 ASN A CA 1
ATOM 2220 C C . ASN A 1 275 ? -20.055 -8.822 4.757 1.00 92.50 275 ASN A C 1
ATOM 2222 O O . ASN A 1 275 ? -19.698 -9.470 5.740 1.00 92.50 275 ASN A O 1
ATOM 2226 N N . VAL A 1 276 ? -19.265 -7.903 4.191 1.00 94.94 276 VAL A N 1
ATOM 2227 C CA . VAL A 1 276 ? -17.904 -7.643 4.665 1.00 94.94 276 VAL A CA 1
ATOM 2228 C C . VAL A 1 276 ? -17.905 -6.824 5.949 1.00 94.94 276 VAL A C 1
ATOM 2230 O O . VAL A 1 276 ? -18.656 -5.856 6.110 1.00 94.94 276 VAL A O 1
ATOM 2233 N N . GLN A 1 277 ? -16.987 -7.152 6.848 1.00 94.25 277 GLN A N 1
ATOM 2234 C CA . GLN A 1 277 ? -16.631 -6.274 7.951 1.00 94.25 277 GLN A CA 1
ATOM 2235 C C . GLN A 1 277 ? -15.526 -5.319 7.504 1.00 94.25 277 GLN A C 1
ATOM 2237 O O . GLN A 1 277 ? -14.393 -5.723 7.243 1.00 94.25 277 GLN A O 1
ATOM 2242 N N . ILE A 1 278 ? -15.845 -4.029 7.442 1.00 93.62 278 ILE A N 1
ATOM 2243 C CA . ILE A 1 278 ? -14.837 -2.994 7.218 1.00 93.62 278 ILE A CA 1
ATOM 2244 C C . ILE A 1 278 ? -14.127 -2.708 8.537 1.00 93.62 278 ILE A C 1
ATOM 2246 O O . ILE A 1 278 ? -14.776 -2.341 9.522 1.00 93.62 278 ILE A O 1
ATOM 2250 N N . LYS A 1 279 ? -12.803 -2.866 8.547 1.00 93.00 279 LYS A N 1
ATOM 2251 C CA . LYS A 1 279 ? -11.955 -2.588 9.706 1.00 93.00 279 LYS A CA 1
ATOM 2252 C C . LYS A 1 279 ? -10.905 -1.531 9.371 1.00 93.00 279 LYS A C 1
ATOM 2254 O O . LYS A 1 279 ? -10.217 -1.625 8.363 1.00 93.00 279 LYS A O 1
ATOM 2259 N N . GLY A 1 280 ? -10.780 -0.535 10.235 1.00 89.94 280 GLY A N 1
ATOM 2260 C CA . GLY A 1 280 ? -9.680 0.415 10.244 1.00 89.94 280 GLY A CA 1
ATOM 2261 C C . GLY A 1 280 ? -8.435 -0.209 10.872 1.00 89.94 280 GLY A C 1
ATOM 2262 O O . GLY A 1 280 ? -8.534 -0.982 11.828 1.00 89.94 280 GLY A O 1
ATOM 2263 N N . CYS A 1 281 ? -7.252 0.130 10.367 1.00 85.81 281 CYS A N 1
ATOM 2264 C CA . CYS A 1 281 ? -5.998 -0.287 10.991 1.00 85.81 281 CYS A CA 1
ATOM 2265 C C . CYS A 1 281 ? -5.828 0.339 12.395 1.00 85.81 281 CYS A C 1
ATOM 2267 O O . CYS A 1 281 ? -5.909 1.559 12.555 1.00 85.81 281 CYS A O 1
ATOM 2269 N N . LEU A 1 282 ? -5.502 -0.469 13.416 1.00 88.12 282 LEU A N 1
ATOM 2270 C CA . LEU A 1 282 ? -5.230 0.024 14.779 1.00 88.12 282 LEU A CA 1
ATOM 2271 C C . LEU A 1 282 ? -4.072 1.039 14.828 1.00 88.12 282 LEU A C 1
ATOM 2273 O O . LEU A 1 282 ? -4.067 1.927 15.683 1.00 88.12 282 LEU A O 1
ATOM 2277 N N . PHE A 1 283 ? -3.093 0.914 13.926 1.00 84.06 283 PHE A N 1
ATOM 2278 C CA . PHE A 1 283 ? -2.002 1.882 13.808 1.00 84.06 283 PHE A CA 1
ATOM 2279 C C . PHE A 1 283 ? -2.548 3.264 13.430 1.00 84.06 283 PHE A C 1
ATOM 2281 O O . PHE A 1 283 ? -2.322 4.221 14.168 1.00 84.06 283 PHE A O 1
ATOM 2288 N N . HIS A 1 284 ? -3.360 3.350 12.372 1.00 84.31 284 HIS A N 1
ATOM 2289 C CA . HIS A 1 284 ? -3.980 4.603 11.935 1.00 84.31 284 HIS A CA 1
ATOM 2290 C C . HIS A 1 284 ? -4.976 5.171 12.952 1.00 84.31 284 HIS A C 1
ATOM 2292 O O . HIS A 1 284 ? -5.024 6.386 13.135 1.00 84.31 284 HIS A O 1
ATOM 2298 N N . PHE A 1 285 ? -5.684 4.314 13.695 1.00 90.38 285 PHE A N 1
ATOM 2299 C CA . PHE A 1 285 ? -6.529 4.744 14.815 1.00 90.38 285 PHE A CA 1
ATOM 2300 C C . PHE A 1 285 ? -5.696 5.373 15.941 1.00 90.38 285 PHE A C 1
ATOM 2302 O O . PHE A 1 285 ? -5.985 6.465 16.419 1.00 90.38 285 PHE A O 1
ATOM 2309 N N . SER A 1 286 ? -4.602 4.720 16.339 1.00 90.56 286 SER A N 1
ATOM 2310 C CA . SER A 1 286 ? -3.700 5.264 17.365 1.00 90.56 286 SER A CA 1
ATOM 2311 C C . SER A 1 286 ? -3.052 6.574 16.900 1.00 90.56 286 SER A C 1
ATOM 2313 O O . SER A 1 286 ? -2.890 7.511 17.686 1.00 90.56 286 SER A O 1
ATOM 2315 N N . GLN A 1 287 ? -2.714 6.656 15.611 1.00 87.94 287 GLN A N 1
ATOM 2316 C CA . GLN A 1 287 ? -2.107 7.828 14.991 1.00 87.94 287 GLN A CA 1
ATOM 2317 C C . GLN A 1 287 ? -3.081 9.008 14.884 1.00 87.94 287 GLN A C 1
ATOM 2319 O O . GLN A 1 287 ? -2.653 10.149 15.050 1.00 87.94 287 GLN A O 1
ATOM 2324 N N . SER A 1 288 ? -4.376 8.783 14.633 1.00 90.12 288 SER A N 1
ATOM 2325 C CA . SER A 1 288 ? -5.371 9.867 14.610 1.00 90.12 288 SER A CA 1
ATOM 2326 C C . SER A 1 288 ? -5.556 10.488 15.998 1.00 90.12 288 SER A C 1
ATOM 2328 O O . SER A 1 288 ? -5.527 11.714 16.132 1.00 90.12 288 SER A O 1
ATOM 2330 N N . ILE A 1 289 ? -5.599 9.666 17.054 1.00 93.12 289 ILE A N 1
ATOM 2331 C CA . ILE A 1 289 ? -5.607 10.150 18.445 1.00 93.12 289 ILE A CA 1
ATOM 2332 C C . ILE A 1 289 ? -4.330 10.952 18.729 1.00 93.12 289 ILE A C 1
ATOM 2334 O O . ILE A 1 289 ? -4.403 12.053 19.280 1.00 93.12 289 ILE A O 1
ATOM 2338 N N . TRP A 1 290 ? -3.163 10.446 18.317 1.00 92.75 290 TRP A N 1
ATOM 2339 C CA . TRP A 1 290 ? -1.885 11.137 18.514 1.00 92.75 290 TRP A CA 1
ATOM 2340 C C . TRP A 1 290 ? -1.835 12.488 17.794 1.00 92.75 290 TRP A C 1
ATOM 2342 O O . TRP A 1 290 ? -1.470 13.491 18.407 1.00 92.75 290 TRP A O 1
ATOM 2352 N N . ARG A 1 291 ? -2.267 12.554 16.526 1.00 91.94 291 ARG A N 1
ATOM 2353 C CA . ARG A 1 291 ? -2.389 13.816 15.776 1.00 91.94 291 ARG A CA 1
ATOM 2354 C C . ARG A 1 291 ? -3.272 14.809 16.524 1.00 91.94 291 ARG A C 1
ATOM 2356 O O . ARG A 1 291 ? -2.925 15.988 16.604 1.00 91.94 291 ARG A O 1
ATOM 2363 N N . LYS A 1 292 ? -4.360 14.344 17.147 1.00 94.44 292 LYS A N 1
ATOM 2364 C CA . LYS A 1 292 ? -5.227 15.221 17.935 1.00 94.44 292 LYS A CA 1
ATOM 2365 C C . LYS A 1 292 ? -4.555 15.727 19.213 1.00 94.44 292 LYS A C 1
ATOM 2367 O O . LYS A 1 292 ? -4.607 16.934 19.447 1.00 94.44 292 LYS A O 1
ATOM 2372 N N . VAL A 1 293 ? -3.875 14.863 19.974 1.00 93.94 293 VAL A N 1
ATOM 2373 C CA . VAL A 1 293 ? -3.045 15.247 21.142 1.00 93.94 293 VAL A CA 1
ATOM 2374 C C . VAL A 1 293 ? -2.001 16.293 20.738 1.00 93.94 293 VAL A C 1
ATOM 2376 O O . VAL A 1 293 ? -1.874 17.339 21.374 1.00 93.94 293 VAL A O 1
ATOM 2379 N N . ALA A 1 294 ? -1.305 16.054 19.627 1.00 92.12 294 ALA A N 1
ATOM 2380 C CA . ALA A 1 294 ? -0.303 16.954 19.078 1.00 92.12 294 ALA A CA 1
ATOM 2381 C C . ALA A 1 294 ? -0.890 18.314 18.662 1.00 92.12 294 ALA A C 1
ATOM 2383 O O . ALA A 1 294 ? -0.299 19.343 18.980 1.00 92.12 294 ALA A O 1
ATOM 2384 N N . SER A 1 295 ? -2.041 18.328 17.982 1.00 93.50 295 SER A N 1
ATOM 2385 C CA . SER A 1 295 ? -2.736 19.559 17.568 1.00 93.50 295 SER A CA 1
ATOM 2386 C C . SER A 1 295 ? -3.314 20.354 18.744 1.00 93.50 295 SER A C 1
ATOM 2388 O O . SER A 1 295 ? -3.509 21.559 18.633 1.00 93.50 295 SER A O 1
ATOM 2390 N N . ALA A 1 296 ? -3.573 19.690 19.875 1.00 94.19 296 ALA A N 1
ATOM 2391 C CA . ALA A 1 296 ? -4.037 20.318 21.108 1.00 94.19 296 ALA A CA 1
ATOM 2392 C C . ALA A 1 296 ? -2.892 20.930 21.940 1.00 94.19 296 ALA A C 1
ATOM 2394 O O . ALA A 1 296 ? -3.143 21.433 23.030 1.00 94.19 296 ALA A O 1
ATOM 2395 N N . GLY A 1 297 ? -1.644 20.886 21.453 1.00 94.31 297 GLY A N 1
ATOM 2396 C CA . GLY A 1 297 ? -0.485 21.448 22.152 1.00 94.31 297 GLY A CA 1
ATOM 2397 C C . GLY A 1 297 ? 0.056 20.573 23.287 1.00 94.31 297 GLY A C 1
ATOM 2398 O O . GLY A 1 297 ? 0.861 21.039 24.081 1.00 94.31 297 GLY A O 1
ATOM 2399 N N . LEU A 1 298 ? -0.341 19.298 23.368 1.00 94.94 298 LEU A N 1
ATOM 2400 C CA . LEU A 1 298 ? -0.031 18.423 24.509 1.00 94.94 298 LEU A CA 1
ATOM 2401 C C . LEU A 1 298 ? 1.228 17.564 24.318 1.00 94.94 298 LEU A C 1
ATOM 2403 O O . LEU A 1 298 ? 1.416 16.576 25.025 1.00 94.94 298 LEU A O 1
ATOM 2407 N N . ARG A 1 299 ? 2.088 17.896 23.345 1.00 92.75 299 ARG A N 1
ATOM 2408 C CA . ARG A 1 299 ? 3.283 17.088 23.038 1.00 92.75 299 ARG A CA 1
ATOM 2409 C C . ARG A 1 299 ? 4.259 17.055 24.205 1.00 92.75 299 ARG A C 1
ATOM 2411 O O . ARG A 1 299 ? 4.702 15.975 24.582 1.00 92.75 299 ARG A O 1
ATOM 2418 N N . ASP A 1 300 ? 4.544 18.218 24.781 1.00 91.81 300 ASP A N 1
ATOM 2419 C CA . ASP A 1 300 ? 5.519 18.348 25.865 1.00 91.81 300 ASP A CA 1
ATOM 2420 C C . ASP A 1 300 ? 5.020 17.633 27.125 1.00 91.81 300 ASP A C 1
ATOM 2422 O O . ASP A 1 300 ? 5.729 16.803 27.689 1.00 91.81 300 ASP A O 1
ATOM 2426 N N . ALA A 1 301 ? 3.744 17.827 27.471 1.00 93.31 301 ALA A N 1
ATOM 2427 C CA . ALA A 1 301 ? 3.093 17.126 28.578 1.00 93.31 301 ALA A CA 1
ATOM 2428 C C . ALA A 1 301 ? 3.015 15.599 28.372 1.00 93.31 301 ALA A C 1
ATOM 2430 O O . ALA A 1 301 ? 2.973 14.834 29.329 1.00 93.31 301 ALA A O 1
ATOM 2431 N N . PHE A 1 302 ? 3.001 15.116 27.126 1.00 91.81 302 PHE A N 1
ATOM 2432 C CA . PHE A 1 302 ? 3.020 13.681 26.840 1.00 91.81 302 PHE A CA 1
ATOM 2433 C C . PHE A 1 302 ? 4.403 13.044 27.060 1.00 91.81 302 PHE A C 1
ATOM 2435 O O . PHE A 1 302 ? 4.499 11.879 27.473 1.00 91.81 302 PHE A O 1
ATOM 2442 N N . VAL A 1 303 ? 5.482 13.771 26.747 1.00 90.75 303 VAL A N 1
ATOM 2443 C CA . VAL A 1 303 ? 6.866 13.275 26.884 1.00 90.75 303 VAL A CA 1
ATOM 2444 C C . VAL A 1 303 ? 7.476 13.553 28.256 1.00 90.75 303 VAL A C 1
ATOM 2446 O O . VAL A 1 303 ? 8.562 13.039 28.536 1.00 90.75 303 VAL A O 1
ATOM 2449 N N . ASP A 1 304 ? 6.772 14.297 29.109 1.00 90.69 304 ASP A N 1
ATOM 2450 C CA . ASP A 1 304 ? 7.152 14.534 30.497 1.00 90.69 304 ASP A CA 1
ATOM 2451 C C . ASP A 1 304 ? 7.406 13.198 31.228 1.00 90.69 304 ASP A C 1
ATOM 2453 O O . ASP A 1 304 ? 6.653 12.218 31.125 1.00 90.69 304 ASP A O 1
ATOM 2457 N N . ARG A 1 305 ? 8.565 13.108 31.883 1.00 89.19 305 ARG A N 1
ATOM 2458 C CA . ARG A 1 305 ? 8.986 11.905 32.610 1.00 89.19 305 ARG A CA 1
ATOM 2459 C C . ARG A 1 305 ? 8.444 11.880 34.029 1.00 89.19 305 ARG A C 1
ATOM 2461 O O . ARG A 1 305 ? 8.231 10.779 34.538 1.00 89.19 305 ARG A O 1
ATOM 2468 N N . ASP A 1 306 ? 8.223 13.048 34.614 1.00 93.56 306 ASP A N 1
ATOM 2469 C CA . ASP A 1 306 ? 7.789 13.209 35.995 1.00 93.56 306 ASP A CA 1
ATOM 2470 C C . ASP A 1 306 ? 6.257 13.175 36.082 1.00 93.56 306 ASP A C 1
ATOM 2472 O O . ASP A 1 306 ? 5.711 12.621 37.036 1.00 93.56 306 ASP A O 1
ATOM 2476 N N . ASP A 1 307 ? 5.563 13.652 35.040 1.00 93.25 307 ASP A N 1
ATOM 2477 C CA . ASP A 1 307 ? 4.113 13.515 34.890 1.00 93.25 307 ASP A CA 1
ATOM 2478 C C . ASP A 1 307 ? 3.738 12.606 33.706 1.00 93.25 307 ASP A C 1
ATOM 2480 O O . ASP A 1 307 ? 4.003 12.882 32.539 1.00 93.25 307 ASP A O 1
ATOM 2484 N N . SER A 1 308 ? 3.083 11.484 34.006 1.00 92.50 308 SER A N 1
ATOM 2485 C CA . SER A 1 308 ? 2.614 10.532 32.992 1.00 92.50 308 SER A CA 1
ATOM 2486 C C . SER A 1 308 ? 1.141 10.692 32.616 1.00 92.50 308 SER A C 1
ATOM 2488 O O . SER A 1 308 ? 0.669 9.957 31.751 1.00 92.50 308 SER A O 1
ATOM 2490 N N . THR A 1 309 ? 0.422 11.648 33.206 1.00 95.31 309 THR A N 1
ATOM 2491 C CA . THR A 1 309 ? -1.043 11.754 33.141 1.00 95.31 309 THR A CA 1
ATOM 2492 C C . THR A 1 309 ? -1.568 11.840 31.707 1.00 95.31 309 THR A C 1
ATOM 2494 O O . THR A 1 309 ? -2.427 11.057 31.308 1.00 95.31 309 THR A O 1
ATOM 2497 N N . ILE A 1 310 ? -1.030 12.745 30.881 1.00 95.31 310 ILE A N 1
ATOM 2498 C CA . ILE A 1 310 ? -1.453 12.883 29.473 1.00 95.31 310 ILE A CA 1
ATOM 2499 C C . ILE A 1 310 ? -1.132 11.620 28.669 1.00 95.31 310 ILE A C 1
ATOM 2501 O O . ILE A 1 310 ? -1.927 11.175 27.837 1.00 95.31 310 ILE A O 1
ATOM 2505 N N . ARG A 1 311 ? 0.025 11.011 28.939 1.00 93.50 311 ARG A N 1
ATOM 2506 C CA . ARG A 1 311 ? 0.462 9.781 28.278 1.00 93.50 311 ARG A CA 1
ATOM 2507 C C . ARG A 1 311 ? -0.409 8.583 28.650 1.00 93.50 311 ARG A C 1
ATOM 2509 O O . ARG A 1 311 ? -0.695 7.757 27.784 1.00 93.50 311 ARG A O 1
ATOM 2516 N N . ASP A 1 312 ? -0.841 8.490 29.898 1.00 94.81 312 ASP A N 1
ATOM 2517 C CA . ASP A 1 312 ? -1.739 7.443 30.374 1.00 94.81 312 ASP A CA 1
ATOM 2518 C C . ASP A 1 312 ? -3.163 7.634 29.841 1.00 94.81 312 ASP A C 1
ATOM 2520 O O . ASP A 1 312 ? -3.713 6.683 29.287 1.00 94.81 312 ASP A O 1
ATOM 2524 N N . ASN A 1 313 ? -3.695 8.861 29.830 1.00 96.31 313 ASN A N 1
ATOM 2525 C CA . ASN A 1 313 ? -4.991 9.161 29.203 1.00 96.31 313 ASN A CA 1
ATOM 2526 C C . ASN A 1 313 ? -4.991 8.806 27.706 1.00 96.31 313 ASN A C 1
ATOM 2528 O O . ASN A 1 313 ? -5.930 8.196 27.199 1.00 96.31 313 ASN A O 1
ATOM 2532 N N . PHE A 1 314 ? -3.914 9.127 26.980 1.00 95.25 314 PHE A N 1
ATOM 2533 C CA . PHE A 1 314 ? -3.750 8.700 25.587 1.00 95.25 314 PHE A CA 1
ATOM 2534 C C . PHE A 1 314 ? -3.794 7.170 25.445 1.00 95.25 314 PHE A C 1
ATOM 2536 O O . PHE A 1 314 ? -4.477 6.640 24.567 1.00 95.25 314 PHE A O 1
ATOM 2543 N N . ARG A 1 315 ? -3.078 6.446 26.313 1.00 94.38 315 ARG A N 1
ATOM 2544 C CA . ARG A 1 315 ? -3.045 4.976 26.302 1.00 94.38 315 ARG A CA 1
ATOM 2545 C C . ARG A 1 315 ? -4.410 4.371 26.591 1.00 94.38 315 ARG A C 1
ATOM 2547 O O . ARG A 1 315 ? -4.739 3.354 25.988 1.00 94.38 315 ARG A O 1
ATOM 2554 N N . GLU A 1 316 ? -5.192 4.968 27.476 1.00 96.62 316 GLU A N 1
ATOM 2555 C CA . GLU A 1 316 ? -6.552 4.514 27.760 1.00 96.62 316 GLU A CA 1
ATOM 2556 C C . GLU A 1 316 ? -7.466 4.665 26.548 1.00 96.62 316 GLU A C 1
ATOM 2558 O O . GLU A 1 316 ? -8.150 3.708 26.189 1.00 96.62 316 GLU A O 1
ATOM 2563 N N . LEU A 1 317 ? -7.401 5.808 25.853 1.00 96.44 317 LEU A N 1
ATOM 2564 C CA . LEU A 1 317 ? -8.168 6.040 24.623 1.00 96.44 317 LEU A CA 1
ATOM 2565 C C . LEU A 1 317 ? -7.817 5.025 23.526 1.00 96.44 317 LEU A C 1
ATOM 2567 O O . LEU A 1 317 ? -8.711 4.491 22.876 1.00 96.44 317 LEU A O 1
ATOM 2571 N N . VAL A 1 318 ? -6.530 4.708 23.344 1.00 95.19 318 VAL A N 1
ATOM 2572 C CA . VAL A 1 318 ? -6.098 3.648 22.411 1.00 95.19 318 VAL A CA 1
ATOM 2573 C C . VAL A 1 318 ? -6.583 2.268 22.876 1.00 95.19 318 VAL A C 1
ATOM 2575 O O . VAL A 1 318 ? -7.000 1.441 22.063 1.00 95.19 318 VAL A O 1
ATOM 2578 N N . GLY A 1 319 ? -6.566 2.022 24.189 1.00 95.56 319 GLY A N 1
ATOM 2579 C CA . GLY A 1 319 ? -6.980 0.761 24.804 1.00 95.56 319 GLY A CA 1
ATOM 2580 C C . GLY A 1 319 ? -8.456 0.428 24.580 1.00 95.56 319 GLY A C 1
ATOM 2581 O O . GLY A 1 319 ? -8.807 -0.750 24.555 1.00 95.56 319 GLY A O 1
ATOM 2582 N N . LEU A 1 320 ? -9.312 1.429 24.337 1.00 97.06 320 LEU A N 1
ATOM 2583 C CA . LEU A 1 320 ? -10.736 1.223 24.031 1.00 97.06 320 LEU A CA 1
ATOM 2584 C C . LEU A 1 320 ? -10.970 0.329 22.811 1.00 97.06 320 LEU A C 1
ATOM 2586 O O . LEU A 1 320 ? -12.014 -0.316 22.718 1.00 97.06 320 LEU A O 1
ATOM 2590 N N . ALA A 1 321 ? -10.005 0.240 21.888 1.00 95.94 321 ALA A N 1
ATOM 2591 C CA . ALA A 1 321 ? -10.103 -0.655 20.732 1.00 95.94 321 ALA A CA 1
ATOM 2592 C C . ALA A 1 321 ? -10.186 -2.133 21.147 1.00 95.94 321 ALA A C 1
ATOM 2594 O O . ALA A 1 321 ? -10.581 -2.982 20.352 1.00 95.94 321 ALA A O 1
ATOM 2595 N N . PHE A 1 322 ? -9.838 -2.432 22.397 1.00 96.75 322 PHE A N 1
ATOM 2596 C CA . PHE A 1 322 ? -9.822 -3.755 22.994 1.00 96.75 322 PHE A CA 1
ATOM 2597 C C . PHE A 1 322 ? -10.914 -3.922 24.053 1.00 96.75 322 PHE A C 1
ATOM 2599 O O . PHE A 1 322 ? -10.784 -4.767 24.922 1.00 96.75 322 PHE A O 1
ATOM 2606 N N . VAL A 1 323 ? -11.973 -3.125 24.039 1.00 97.69 323 VAL A N 1
ATOM 2607 C CA . VAL A 1 323 ? -13.148 -3.338 24.899 1.00 97.69 323 VAL A CA 1
ATOM 2608 C C . VAL A 1 323 ? -14.217 -4.075 24.083 1.00 97.69 323 VAL A C 1
ATOM 2610 O O . VAL A 1 323 ? -14.313 -3.803 22.883 1.00 97.69 323 VAL A O 1
ATOM 2613 N N . PRO A 1 324 ? -15.027 -4.986 24.659 1.00 97.44 324 PRO A N 1
ATOM 2614 C CA . PRO A 1 324 ? -16.182 -5.542 23.960 1.00 97.44 324 PRO A CA 1
ATOM 2615 C C . PRO A 1 324 ? -17.027 -4.431 23.346 1.00 97.44 324 PRO A C 1
ATOM 2617 O O . PRO A 1 324 ? -17.333 -3.437 24.005 1.00 97.44 324 PRO A O 1
ATOM 2620 N N . ILE A 1 325 ? -17.414 -4.582 22.079 1.00 95.69 325 ILE A N 1
ATOM 2621 C CA . ILE A 1 325 ? -18.042 -3.490 21.321 1.00 95.69 325 ILE A CA 1
ATOM 2622 C C . ILE A 1 325 ? -19.289 -2.913 22.012 1.00 95.69 325 ILE A C 1
ATOM 2624 O O . ILE A 1 325 ? -19.518 -1.707 21.955 1.00 95.69 325 ILE A O 1
ATOM 2628 N N . ALA A 1 326 ? -20.052 -3.762 22.707 1.00 96.56 326 ALA A N 1
ATOM 2629 C CA . ALA A 1 326 ? -21.253 -3.384 23.446 1.00 96.56 326 ALA A CA 1
ATOM 2630 C C . ALA A 1 326 ? -20.969 -2.486 24.665 1.00 96.56 326 ALA A C 1
ATOM 2632 O O . ALA A 1 326 ? -21.848 -1.745 25.094 1.00 96.56 326 ALA A O 1
ATOM 2633 N N . GLU A 1 327 ? -19.750 -2.526 25.205 1.00 97.50 327 GLU A N 1
ATOM 2634 C CA . GLU A 1 327 ? -19.347 -1.783 26.402 1.00 97.50 327 GLU A CA 1
ATOM 2635 C C . GLU A 1 327 ? -18.493 -0.549 26.086 1.00 97.50 327 GLU A C 1
ATOM 2637 O O . GLU A 1 327 ? -18.236 0.252 26.981 1.00 97.50 327 GLU A O 1
ATOM 2642 N N . VAL A 1 328 ? -18.073 -0.346 24.830 1.00 97.12 328 VAL A N 1
ATOM 2643 C CA . VAL A 1 328 ? -17.174 0.759 24.437 1.00 97.12 328 VAL A CA 1
ATOM 2644 C C . VAL A 1 328 ? -17.690 2.121 24.903 1.00 97.12 328 VAL A C 1
ATOM 2646 O O . VAL A 1 328 ? -16.923 2.900 25.462 1.00 97.12 328 VAL A O 1
ATOM 2649 N N . GLU A 1 329 ? -18.976 2.414 24.700 1.00 95.94 329 GLU A N 1
ATOM 2650 C CA . GLU A 1 329 ? -19.557 3.697 25.113 1.00 95.94 329 GLU A CA 1
ATOM 2651 C C . GLU A 1 329 ? -19.548 3.881 26.633 1.00 95.94 329 GLU A C 1
ATOM 2653 O O . GLU A 1 329 ? -19.194 4.953 27.118 1.00 95.94 329 GLU A O 1
ATOM 2658 N N . GLN A 1 330 ? -19.895 2.827 27.376 1.00 96.44 330 GLN A N 1
ATOM 2659 C CA . GLN A 1 330 ? -19.887 2.849 28.834 1.00 96.44 330 GLN A CA 1
ATOM 2660 C C . GLN A 1 330 ? -18.465 3.074 29.362 1.00 96.44 330 GLN A C 1
ATOM 2662 O O . GLN A 1 330 ? -18.238 3.967 30.177 1.00 96.44 330 GLN A O 1
ATOM 2667 N N . ARG A 1 331 ? -17.490 2.300 28.870 1.00 97.31 331 ARG A N 1
ATOM 2668 C CA . ARG A 1 331 ? -16.092 2.407 29.314 1.00 97.31 331 ARG A CA 1
ATOM 2669 C C . ARG A 1 331 ? -15.454 3.727 28.905 1.00 97.31 331 ARG A C 1
ATOM 2671 O O . ARG A 1 331 ? -14.622 4.242 29.644 1.00 97.31 331 ARG A O 1
ATOM 2678 N N . PHE A 1 332 ? -15.866 4.301 27.776 1.00 97.44 332 PHE A N 1
ATOM 2679 C CA . PHE A 1 332 ? -15.455 5.644 27.380 1.00 97.44 332 PHE A CA 1
ATOM 2680 C C . PHE A 1 332 ? -15.925 6.712 28.381 1.00 97.44 332 PHE A C 1
ATOM 2682 O O . PHE A 1 332 ? -15.132 7.577 28.744 1.00 97.44 332 PHE A O 1
ATOM 2689 N N . ASP A 1 333 ? -17.173 6.650 28.857 1.00 96.44 333 ASP A N 1
ATOM 2690 C CA . ASP A 1 333 ? -17.678 7.612 29.849 1.00 96.44 333 ASP A CA 1
ATOM 2691 C C . ASP A 1 333 ? -16.986 7.463 31.211 1.00 96.44 333 ASP A C 1
ATOM 2693 O O . ASP A 1 333 ? -16.675 8.471 31.847 1.00 96.44 333 ASP A O 1
ATOM 2697 N N . GLU A 1 334 ? -16.701 6.224 31.626 1.00 95.75 334 GLU A N 1
ATOM 2698 C CA . GLU A 1 334 ? -15.962 5.926 32.860 1.00 95.75 334 GLU A CA 1
ATOM 2699 C C . GLU A 1 334 ? -14.571 6.578 32.850 1.00 95.75 334 GLU A C 1
ATOM 2701 O O . GLU A 1 334 ? -14.244 7.331 33.767 1.00 95.75 334 GLU A O 1
ATOM 2706 N N . ILE A 1 335 ? -13.772 6.370 31.795 1.00 95.31 335 ILE A N 1
ATOM 2707 C CA . ILE A 1 335 ? -12.427 6.969 31.725 1.00 95.31 335 ILE A CA 1
ATOM 2708 C C . ILE A 1 335 ? -12.477 8.481 31.492 1.00 95.31 335 ILE A C 1
ATOM 2710 O O . ILE A 1 335 ? -11.663 9.217 32.044 1.00 95.31 335 ILE A O 1
ATOM 2714 N N . LYS A 1 336 ? -13.458 8.981 30.727 1.00 94.75 336 LYS A N 1
ATOM 2715 C CA . LYS A 1 336 ? -13.635 10.418 30.469 1.00 94.75 336 LYS A CA 1
ATOM 2716 C C . LYS A 1 336 ? -13.801 11.213 31.765 1.00 94.75 336 LYS A C 1
ATOM 2718 O O . LYS A 1 336 ? -13.307 12.334 31.836 1.00 94.75 336 LYS A O 1
ATOM 2723 N N . GLY A 1 337 ? -14.460 10.644 32.778 1.00 91.94 337 GLY A N 1
ATOM 2724 C CA . GLY A 1 337 ? -14.622 11.275 34.092 1.00 91.94 337 GLY A CA 1
ATOM 2725 C C . GLY A 1 337 ? -13.313 11.475 34.865 1.00 91.94 337 GLY A C 1
ATOM 2726 O O . GLY A 1 337 ? -13.230 12.397 35.675 1.00 91.94 337 GLY A O 1
ATOM 2727 N N . ASN A 1 338 ? -12.293 10.660 34.581 1.00 91.38 338 ASN A N 1
ATOM 2728 C CA . ASN A 1 338 ? -11.004 10.666 35.281 1.00 91.38 338 ASN A CA 1
ATOM 2729 C C . ASN A 1 338 ? -9.891 11.383 34.495 1.00 91.38 338 ASN A C 1
ATOM 2731 O O . ASN A 1 338 ? -8.814 11.634 35.037 1.00 91.38 338 ASN A O 1
ATOM 2735 N N . MET A 1 339 ? -10.124 11.716 33.220 1.00 94.94 339 MET A N 1
ATOM 2736 C CA . MET A 1 339 ? -9.104 12.318 32.361 1.00 94.94 339 MET A CA 1
ATOM 2737 C C . MET A 1 339 ? -8.736 13.744 32.777 1.00 94.94 339 MET A C 1
ATOM 2739 O O . MET A 1 339 ? -9.558 14.542 33.227 1.00 94.94 339 MET A O 1
ATOM 2743 N N . HIS A 1 340 ? -7.470 14.093 32.544 1.00 96.19 340 HIS A N 1
ATOM 2744 C CA . HIS A 1 340 ? -6.965 15.442 32.779 1.00 96.19 340 HIS A CA 1
ATOM 2745 C C . HIS A 1 340 ? -7.719 16.454 31.917 1.00 96.19 340 HIS A C 1
ATOM 2747 O O . HIS A 1 340 ? -7.959 16.207 30.734 1.00 96.19 340 HIS A O 1
ATOM 2753 N N . ARG A 1 341 ? -8.022 17.629 32.480 1.00 95.62 341 ARG A N 1
ATOM 2754 C CA . ARG A 1 341 ? -8.815 18.679 31.816 1.00 95.62 341 ARG A CA 1
ATOM 2755 C C . ARG A 1 341 ? -8.285 19.065 30.429 1.00 95.62 341 ARG A C 1
ATOM 2757 O O . ARG A 1 341 ? -9.065 19.371 29.534 1.00 95.62 341 ARG A O 1
ATOM 2764 N N . ASP A 1 342 ? -6.969 19.009 30.234 1.00 95.81 342 ASP A N 1
ATOM 2765 C CA . ASP A 1 342 ? -6.338 19.390 28.968 1.00 95.81 342 ASP A CA 1
ATOM 2766 C C . ASP A 1 342 ? -6.625 18.379 27.841 1.00 95.81 342 ASP A C 1
ATOM 2768 O O . ASP A 1 342 ? -6.522 18.726 26.668 1.00 95.81 342 ASP A O 1
ATOM 2772 N N . MET A 1 343 ? -7.053 17.150 28.168 1.00 96.38 343 MET A N 1
ATOM 2773 C CA . MET A 1 343 ? -7.480 16.141 27.188 1.00 96.38 343 MET A CA 1
ATOM 2774 C C . MET A 1 343 ? -8.862 16.428 26.589 1.00 96.38 343 MET A C 1
ATOM 2776 O O . MET A 1 343 ? -9.238 15.786 25.608 1.00 96.38 343 MET A O 1
ATOM 2780 N N . GLU A 1 344 ? -9.614 17.396 27.116 1.00 95.50 344 GLU A N 1
ATOM 2781 C CA . GLU A 1 344 ? -10.971 17.733 26.667 1.00 95.50 344 GLU A CA 1
ATOM 2782 C C . GLU A 1 344 ? -11.105 17.898 25.131 1.00 95.50 344 GLU A C 1
ATOM 2784 O O . GLU A 1 344 ? -12.041 17.334 24.550 1.00 95.50 344 GLU A O 1
ATOM 2789 N N . PRO A 1 345 ? -10.192 18.586 24.408 1.00 95.19 345 PRO A N 1
ATOM 2790 C CA . PRO A 1 345 ? -10.271 18.693 22.948 1.00 95.19 345 PRO A CA 1
ATOM 2791 C C . PRO A 1 345 ? -10.085 17.350 22.227 1.00 95.19 345 PRO A C 1
ATOM 2793 O O . PRO A 1 345 ? -10.649 17.143 21.149 1.00 95.19 345 PRO A O 1
ATOM 2796 N N . VAL A 1 346 ? -9.292 16.444 22.807 1.00 95.94 346 VAL A N 1
ATOM 2797 C CA . VAL A 1 346 ? -9.021 15.102 22.273 1.00 95.94 346 VAL A CA 1
ATOM 2798 C C . VAL A 1 346 ? -10.235 14.206 22.493 1.00 95.94 346 VAL A C 1
ATOM 2800 O O . VAL A 1 346 ? -10.731 13.599 21.545 1.00 95.94 346 VAL A O 1
ATOM 2803 N N . VAL A 1 347 ? -10.769 14.197 23.715 1.00 95.75 347 VAL A N 1
ATOM 2804 C CA . VAL A 1 347 ? -11.947 13.412 24.106 1.00 95.75 347 VAL A CA 1
ATOM 2805 C C . VAL A 1 347 ? -13.174 13.826 23.299 1.00 95.75 347 VAL A C 1
ATOM 2807 O O . VAL A 1 347 ? -13.864 12.963 22.761 1.00 95.75 347 VAL A O 1
ATOM 2810 N N . LYS A 1 348 ? -13.425 15.133 23.127 1.00 93.81 348 LYS A N 1
ATOM 2811 C CA . LYS A 1 348 ? -14.537 15.625 22.291 1.00 93.81 348 LYS A CA 1
ATOM 2812 C C . LYS A 1 348 ? -14.416 15.197 20.837 1.00 93.81 348 LYS A C 1
ATOM 2814 O O . LYS A 1 348 ? -15.418 14.842 20.219 1.00 93.81 348 LYS A O 1
ATOM 2819 N N . HIS A 1 349 ? -13.206 15.251 20.283 1.00 93.94 349 HIS A N 1
ATOM 2820 C CA . HIS A 1 349 ? -12.966 14.792 18.922 1.00 93.94 349 HIS A CA 1
ATOM 2821 C C . HIS A 1 349 ? -13.208 13.284 18.804 1.00 93.94 349 HIS A C 1
ATOM 2823 O O . HIS A 1 349 ? -13.924 12.871 17.897 1.00 93.94 349 HIS A O 1
ATOM 2829 N N . LEU A 1 350 ? -12.698 12.473 19.736 1.00 94.56 350 LEU A N 1
ATOM 2830 C CA . LEU A 1 350 ? -12.924 11.027 19.716 1.00 94.56 350 LEU A CA 1
ATOM 2831 C C . LEU A 1 350 ? -14.415 10.689 19.861 1.00 94.56 350 LEU A C 1
ATOM 2833 O O . LEU A 1 350 ? -14.949 9.903 19.081 1.00 94.56 350 LEU A O 1
ATOM 2837 N N . GLU A 1 351 ? -15.115 11.339 20.792 1.00 94.62 351 GLU A N 1
ATOM 2838 C CA . GLU A 1 351 ? -16.550 11.143 21.003 1.00 94.62 351 GLU A CA 1
ATOM 2839 C C . GLU A 1 351 ? -17.363 11.459 19.741 1.00 94.62 351 GLU A C 1
ATOM 2841 O O . GLU A 1 351 ? -18.268 10.706 19.374 1.00 94.62 351 GLU A O 1
ATOM 2846 N N . LYS A 1 352 ? -17.026 12.554 19.051 1.00 92.50 352 LYS A N 1
ATOM 2847 C CA . LYS A 1 352 ? -17.674 12.960 17.799 1.00 92.50 352 LYS A CA 1
ATOM 2848 C C . LYS A 1 352 ? -17.332 12.017 16.643 1.00 92.50 352 LYS A C 1
ATOM 2850 O O . LYS A 1 352 ? -18.227 11.604 15.914 1.00 92.50 352 LYS A O 1
ATOM 2855 N N . THR A 1 353 ? -16.060 11.708 16.441 1.00 92.62 353 THR A N 1
ATOM 2856 C CA . THR A 1 353 ? -15.581 11.065 15.209 1.00 92.62 353 THR A CA 1
ATOM 2857 C C . THR A 1 353 ? -15.655 9.541 15.275 1.00 92.62 353 THR A C 1
ATOM 2859 O O . THR A 1 353 ? -15.957 8.922 14.255 1.00 92.62 353 THR A O 1
ATOM 2862 N N . TYR A 1 354 ? -15.438 8.949 16.456 1.00 94.50 354 TYR A N 1
ATOM 2863 C CA . TYR A 1 354 ? -15.200 7.510 16.619 1.00 94.50 354 TYR A CA 1
ATOM 2864 C C . TYR A 1 354 ? -16.195 6.779 17.532 1.00 94.50 354 TYR A C 1
ATOM 2866 O O . TYR A 1 354 ? -16.399 5.578 17.360 1.00 94.50 354 TYR A O 1
ATOM 2874 N N . ILE A 1 355 ? -16.817 7.475 18.492 1.00 93.81 355 ILE A N 1
ATOM 2875 C CA . ILE A 1 355 ? -17.739 6.846 19.456 1.00 93.81 355 ILE A CA 1
ATOM 2876 C C . ILE A 1 355 ? -19.201 7.063 19.045 1.00 93.81 355 ILE A C 1
ATOM 2878 O O . ILE A 1 355 ? -19.878 6.113 18.666 1.00 93.81 355 ILE A O 1
ATOM 2882 N N . ARG A 1 356 ? -19.696 8.310 19.088 1.00 91.25 356 ARG A N 1
ATOM 2883 C CA . ARG A 1 356 ? -21.141 8.611 19.062 1.00 91.25 356 ARG A CA 1
ATOM 2884 C C . ARG A 1 356 ? -21.635 9.468 17.895 1.00 91.25 356 ARG A C 1
ATOM 2886 O O . ARG A 1 356 ? -22.837 9.481 17.652 1.00 91.25 356 ARG A O 1
ATOM 2893 N N . GLY A 1 357 ? -20.777 10.220 17.205 1.00 87.75 357 GLY A N 1
ATOM 2894 C CA . GLY A 1 357 ? -21.211 11.139 16.135 1.00 87.75 357 GLY A CA 1
ATOM 2895 C C . GLY A 1 357 ? -21.492 12.562 16.602 1.00 87.75 357 GLY A C 1
ATOM 2896 O O . GLY A 1 357 ? -21.322 12.900 17.775 1.00 87.75 357 GLY A O 1
ATOM 2897 N N . GLU A 1 358 ? -21.937 13.439 15.702 1.00 80.62 358 GLU A N 1
ATOM 2898 C CA . GLU A 1 358 ? -22.286 14.812 16.083 1.00 80.62 358 GLU A CA 1
ATOM 2899 C C . GLU A 1 358 ? -23.513 14.854 17.001 1.00 80.62 358 GLU A C 1
ATOM 2901 O O . GLU A 1 358 ? -24.511 14.183 16.727 1.00 80.62 358 GLU A O 1
ATOM 2906 N N . PRO A 1 359 ? -23.493 15.656 18.081 1.00 70.88 359 PRO A N 1
ATOM 2907 C CA . PRO A 1 359 ? -24.695 15.897 18.858 1.00 70.88 359 PRO A CA 1
ATOM 2908 C C . PRO A 1 359 ? -25.757 16.596 17.986 1.00 70.88 359 PRO A C 1
ATOM 2910 O O . PRO A 1 359 ? -25.420 17.422 17.132 1.00 70.88 359 PRO A O 1
ATOM 2913 N N . PRO A 1 360 ? -27.057 16.317 18.188 1.00 66.19 360 PRO A N 1
ATOM 2914 C CA . PRO A 1 360 ? -28.112 16.978 17.429 1.00 66.19 360 PRO A CA 1
ATOM 2915 C C . PRO A 1 360 ? -28.030 18.505 17.577 1.00 66.19 360 PRO A C 1
ATOM 2917 O O . PRO A 1 360 ? -27.972 19.018 18.691 1.00 66.19 360 PRO A O 1
ATOM 2920 N N . ARG A 1 361 ? -28.135 19.250 16.465 1.00 64.81 361 ARG A N 1
ATOM 2921 C CA . ARG A 1 361 ? -28.102 20.734 16.443 1.00 64.81 361 ARG A CA 1
ATOM 2922 C C . ARG A 1 361 ? -29.154 21.423 17.334 1.00 64.81 361 ARG A C 1
ATOM 2924 O O . ARG A 1 361 ? -29.081 22.630 17.539 1.00 64.81 361 ARG A O 1
ATOM 2931 N N . ARG A 1 362 ? -30.168 20.699 17.831 1.00 61.28 362 ARG A N 1
ATOM 2932 C CA . ARG A 1 362 ? -31.173 21.199 18.785 1.00 61.28 362 ARG A CA 1
ATOM 2933 C C . ARG A 1 362 ? -31.461 20.140 19.860 1.00 61.28 362 ARG A C 1
ATOM 2935 O O . ARG A 1 362 ? -31.651 18.981 19.488 1.00 61.28 362 ARG A O 1
ATOM 2942 N N . PRO A 1 363 ? -31.560 20.523 21.148 1.00 59.47 363 PRO A N 1
ATOM 2943 C CA . PRO A 1 363 ? -31.851 19.594 22.239 1.00 59.47 363 PRO A CA 1
ATOM 2944 C C . PRO A 1 363 ? -33.207 18.896 22.056 1.00 59.47 363 PRO A C 1
ATOM 2946 O O . PRO A 1 363 ? -34.179 19.502 21.591 1.00 59.47 363 PRO A O 1
ATOM 2949 N N . ALA A 1 364 ? -33.264 17.614 22.433 1.00 58.75 364 ALA A N 1
ATOM 2950 C CA . ALA A 1 364 ? -34.426 16.737 22.252 1.00 58.75 364 ALA A CA 1
ATOM 2951 C C . ALA A 1 364 ? -35.712 17.283 22.900 1.00 58.75 364 ALA A C 1
ATOM 2953 O O . ALA A 1 364 ? -36.800 17.062 22.379 1.00 58.75 364 ALA A O 1
ATOM 2954 N N . THR A 1 365 ? -35.580 18.092 23.958 1.00 58.56 365 THR A N 1
ATOM 2955 C CA . THR A 1 365 ? -36.685 18.744 24.684 1.00 58.56 365 THR A CA 1
ATOM 2956 C C . THR A 1 365 ? -37.543 19.682 23.827 1.00 58.56 365 THR A C 1
ATOM 2958 O O . THR A 1 365 ? -38.648 20.032 24.227 1.00 58.56 365 THR A O 1
ATOM 2961 N N . ARG A 1 366 ? -37.072 20.089 22.638 1.00 58.28 366 ARG A N 1
ATOM 2962 C CA . ARG A 1 366 ? -37.808 20.950 21.692 1.00 58.28 366 ARG A CA 1
ATOM 2963 C C . ARG A 1 366 ? -38.307 20.224 20.433 1.00 58.28 366 ARG A C 1
ATOM 2965 O O . ARG A 1 366 ? -38.764 20.892 19.506 1.00 58.28 366 ARG A O 1
ATOM 2972 N N . ARG A 1 367 ? -38.215 18.889 20.344 1.00 59.84 367 ARG A N 1
ATOM 2973 C CA . ARG A 1 367 ? -38.673 18.121 19.168 1.00 59.84 367 ARG A CA 1
ATOM 2974 C C . ARG A 1 367 ? -39.849 17.208 19.511 1.00 59.84 367 ARG A C 1
ATOM 2976 O O . ARG A 1 367 ? -39.750 16.370 20.392 1.00 59.84 367 ARG A O 1
ATOM 2983 N N . ARG A 1 368 ? -40.925 17.320 18.723 1.00 61.50 368 ARG A N 1
ATOM 2984 C CA . ARG A 1 368 ? -42.080 16.399 18.739 1.00 61.50 368 ARG A CA 1
ATOM 2985 C C . ARG A 1 368 ? -41.722 14.991 18.222 1.00 61.50 368 ARG A C 1
ATOM 2987 O O . ARG A 1 368 ? -42.426 14.048 18.534 1.00 61.50 368 ARG A O 1
ATOM 2994 N N . ASN A 1 369 ? -40.630 14.884 17.452 1.00 60.88 369 ASN A N 1
ATOM 2995 C CA . ASN A 1 369 ? -39.989 13.647 16.990 1.00 60.88 369 ASN A CA 1
ATOM 2996 C C . ASN A 1 369 ? -38.471 13.907 16.844 1.00 60.88 369 ASN A C 1
ATOM 2998 O O . ASN A 1 369 ? -38.058 14.596 15.903 1.00 60.88 369 ASN A O 1
ATOM 3002 N N . PRO A 1 370 ? -37.613 13.473 17.784 1.00 59.25 370 PRO A N 1
ATOM 3003 C CA . PRO A 1 370 ? -36.173 13.649 17.657 1.00 59.25 370 PRO A CA 1
ATOM 3004 C C . PRO A 1 370 ? -35.634 12.729 16.556 1.00 59.25 370 PRO A C 1
ATOM 3006 O O . PRO A 1 370 ? -35.682 11.513 16.692 1.00 59.25 370 PRO A O 1
ATOM 3009 N N . ALA A 1 371 ? -35.107 13.297 15.465 1.00 60.34 371 ALA A N 1
ATOM 3010 C CA . ALA A 1 371 ? -34.305 12.512 14.527 1.00 60.34 371 ALA A CA 1
ATOM 3011 C C . ALA A 1 371 ? -33.114 11.871 15.275 1.00 60.34 371 ALA A C 1
ATOM 3013 O O . ALA A 1 371 ? -32.513 12.567 16.109 1.00 60.34 371 ALA A O 1
ATOM 3014 N N . PRO A 1 372 ? -32.780 10.595 15.001 1.00 66.00 372 PRO A N 1
ATOM 3015 C CA . PRO A 1 372 ? -31.669 9.909 15.651 1.00 66.00 372 PRO A CA 1
ATOM 3016 C C . PRO A 1 372 ? -30.350 10.654 15.416 1.00 66.00 372 PRO A C 1
ATOM 3018 O O . PRO A 1 372 ? -30.175 11.340 14.404 1.00 66.00 372 PRO A O 1
ATOM 3021 N N . ARG A 1 373 ? -29.431 10.554 16.384 1.00 70.56 373 ARG A N 1
ATOM 3022 C CA . ARG A 1 373 ? -28.079 11.117 16.273 1.00 70.56 373 ARG A CA 1
ATOM 3023 C C . ARG A 1 373 ? -27.412 10.523 15.022 1.00 70.56 373 ARG A C 1
ATOM 3025 O O . ARG A 1 373 ? -27.437 9.299 14.886 1.00 70.56 373 ARG A O 1
ATOM 3032 N N . PRO A 1 374 ? -26.846 11.337 14.111 1.00 73.81 374 PRO A N 1
ATOM 3033 C CA . PRO A 1 374 ? -26.027 10.806 13.029 1.00 73.81 374 PRO A CA 1
ATOM 3034 C C . PRO A 1 374 ? -24.910 9.951 13.627 1.00 73.81 374 PRO A C 1
ATOM 3036 O O . PRO A 1 374 ? -24.290 10.369 14.605 1.00 73.81 374 PRO A O 1
ATOM 3039 N N . ALA A 1 375 ? -24.681 8.765 13.065 1.00 82.06 375 ALA A N 1
ATOM 3040 C CA . ALA A 1 375 ? -23.615 7.889 13.530 1.00 82.06 375 ALA A CA 1
ATOM 3041 C C . ALA A 1 375 ? -22.251 8.596 13.449 1.00 82.06 375 ALA A C 1
ATOM 3043 O O . ALA A 1 375 ? -22.058 9.534 12.670 1.00 82.06 375 ALA A O 1
ATOM 3044 N N . ALA A 1 376 ? -21.304 8.135 14.263 1.00 90.50 376 ALA A N 1
ATOM 3045 C CA . ALA A 1 376 ? -19.912 8.552 14.160 1.00 90.50 376 ALA A CA 1
ATOM 3046 C C . ALA A 1 376 ? -19.383 8.356 12.732 1.00 90.50 376 ALA A C 1
ATOM 3048 O O . ALA A 1 376 ? -19.807 7.430 12.041 1.00 90.50 376 ALA A O 1
ATOM 3049 N N . ARG A 1 377 ? -18.447 9.217 12.308 1.00 90.94 377 ARG A N 1
ATOM 3050 C CA . ARG A 1 377 ? -17.785 9.100 10.996 1.00 90.94 377 ARG A CA 1
ATOM 3051 C C . ARG A 1 377 ? -17.146 7.717 10.846 1.00 90.94 377 ARG A C 1
ATOM 3053 O O . ARG A 1 377 ? -17.291 7.082 9.808 1.00 90.94 377 ARG A O 1
ATOM 3060 N N . PHE A 1 378 ? -16.520 7.239 11.921 1.00 93.62 378 PHE A N 1
ATOM 3061 C CA . PHE A 1 378 ? -15.914 5.916 12.026 1.00 93.62 378 PHE A CA 1
ATOM 3062 C C . PHE A 1 378 ? -16.426 5.210 13.293 1.00 93.62 378 PHE A C 1
ATOM 3064 O O . PHE A 1 378 ? -15.784 5.277 14.338 1.00 93.62 378 PHE A O 1
ATOM 3071 N N . PRO A 1 379 ? -17.606 4.566 13.253 1.00 93.06 379 PRO A N 1
ATOM 3072 C CA . PRO A 1 379 ? -18.233 3.990 14.445 1.00 93.06 379 PRO A CA 1
ATOM 3073 C C . PRO A 1 379 ? -17.394 2.870 15.082 1.00 93.06 379 PRO A C 1
ATOM 3075 O O . PRO A 1 379 ? -16.540 2.302 14.400 1.00 93.06 379 PRO A O 1
ATOM 3078 N N . PRO A 1 380 ? -17.642 2.493 16.356 1.00 94.94 380 PRO A N 1
ATOM 3079 C CA . PRO A 1 380 ? -16.829 1.510 17.082 1.00 94.94 380 PRO A CA 1
ATOM 3080 C C . PRO A 1 380 ? -16.554 0.207 16.332 1.00 94.94 380 PRO A C 1
ATOM 3082 O O . PRO A 1 380 ? -15.446 -0.317 16.380 1.00 94.94 380 PRO A O 1
ATOM 3085 N N . ASN A 1 381 ? -17.516 -0.292 15.555 1.00 92.88 381 ASN A N 1
ATOM 3086 C CA . ASN A 1 381 ? -17.337 -1.494 14.738 1.00 92.88 381 ASN A CA 1
ATOM 3087 C C . ASN A 1 381 ? -16.214 -1.384 13.691 1.00 92.88 381 ASN A C 1
ATOM 3089 O O . ASN A 1 381 ? -15.672 -2.423 13.312 1.00 92.88 381 ASN A O 1
ATOM 3093 N N . THR A 1 382 ? -15.844 -0.175 13.261 1.00 93.00 382 THR A N 1
ATOM 3094 C CA . THR A 1 382 ? -14.770 0.056 12.287 1.00 93.00 382 THR A CA 1
ATOM 3095 C C . THR A 1 382 ? -13.387 -0.095 12.910 1.00 93.00 382 THR A C 1
ATOM 3097 O O . THR A 1 382 ? -12.540 -0.744 12.320 1.00 93.00 382 THR A O 1
ATOM 3100 N N . TRP A 1 383 ? -13.133 0.426 14.109 1.00 93.50 383 TRP A N 1
ATOM 3101 C CA . TRP A 1 383 ? -11.783 0.461 14.698 1.00 93.50 383 TRP A CA 1
ATOM 3102 C C . TRP A 1 383 ? -11.588 -0.493 15.881 1.00 93.50 383 TRP A C 1
ATOM 3104 O O . TRP A 1 383 ? -10.460 -0.704 16.324 1.00 93.50 383 TRP A O 1
ATOM 3114 N N . ASN A 1 384 ? -12.663 -1.096 16.393 1.00 95.44 384 ASN A N 1
ATOM 3115 C CA . ASN A 1 384 ? -12.580 -2.088 17.457 1.00 95.44 384 ASN A CA 1
ATOM 3116 C C . ASN A 1 384 ? -11.949 -3.399 16.959 1.00 95.44 384 ASN A C 1
ATOM 3118 O O . ASN A 1 384 ? -12.332 -3.946 15.914 1.00 95.44 384 ASN A O 1
ATOM 3122 N N . VAL A 1 385 ? -11.010 -3.913 17.753 1.00 94.31 385 VAL A N 1
ATOM 3123 C CA . VAL A 1 385 ? -10.203 -5.107 17.480 1.00 94.31 385 VAL A CA 1
ATOM 3124 C C . VAL A 1 385 ? -10.365 -6.198 18.545 1.00 94.31 385 VAL A C 1
ATOM 3126 O O . VAL A 1 385 ? -9.626 -7.179 18.493 1.00 94.31 385 VAL A O 1
ATOM 3129 N N . TYR A 1 386 ? -11.303 -6.066 19.491 1.00 95.19 386 TYR A N 1
ATOM 3130 C CA . TYR A 1 386 ? -11.500 -7.023 20.589 1.00 95.19 386 TYR A CA 1
ATOM 3131 C C . TYR A 1 386 ? -11.679 -8.459 20.074 1.00 95.19 386 TYR A C 1
ATOM 3133 O O . TYR A 1 386 ? -10.867 -9.336 20.373 1.00 95.19 386 TYR A O 1
ATOM 3141 N N . ASP A 1 387 ? -12.653 -8.671 19.186 1.00 92.69 387 ASP A N 1
ATOM 3142 C CA . ASP A 1 387 ? -12.928 -9.993 18.609 1.00 92.69 387 ASP A CA 1
ATOM 3143 C C . ASP A 1 387 ? -11.804 -10.477 17.686 1.00 92.69 387 ASP A C 1
ATOM 3145 O O . ASP A 1 387 ? -11.528 -11.675 17.610 1.00 92.69 387 ASP A O 1
ATOM 3149 N N . LEU A 1 388 ? -11.109 -9.558 17.000 1.00 91.25 388 LEU A N 1
ATOM 3150 C CA . LEU A 1 388 ? -9.960 -9.912 16.160 1.00 91.25 388 LEU A CA 1
ATOM 3151 C C . LEU A 1 388 ? -8.836 -10.510 17.009 1.00 91.25 388 LEU A C 1
ATOM 3153 O O . LEU A 1 388 ? -8.229 -11.499 16.615 1.00 91.25 388 LEU A O 1
ATOM 3157 N N . VAL A 1 389 ? -8.593 -9.947 18.193 1.00 91.31 389 VAL A N 1
ATOM 3158 C CA . VAL A 1 389 ? -7.582 -10.455 19.126 1.00 91.31 389 VAL A CA 1
ATOM 3159 C C . VAL A 1 389 ? -7.975 -11.826 19.664 1.00 91.31 389 VAL A C 1
ATOM 3161 O O . VAL A 1 389 ? -7.143 -12.728 19.662 1.00 91.31 389 VAL A O 1
ATOM 3164 N N . LEU A 1 390 ? -9.228 -12.006 20.087 1.00 90.75 390 LEU A N 1
ATOM 3165 C CA . LEU A 1 390 ? -9.696 -13.288 20.628 1.00 90.75 390 LEU A CA 1
ATOM 3166 C C . LEU A 1 390 ? -9.691 -14.415 19.589 1.00 90.75 390 LEU A C 1
ATOM 3168 O O . LEU A 1 390 ? -9.489 -15.576 19.935 1.00 90.75 390 LEU A O 1
ATOM 3172 N N . THR A 1 391 ? -9.887 -14.076 18.316 1.00 88.00 391 THR A N 1
ATOM 3173 C CA . THR A 1 391 ? -9.879 -15.035 17.202 1.00 88.00 391 THR A CA 1
ATOM 3174 C C . THR A 1 391 ? -8.501 -15.214 16.560 1.00 88.00 391 THR A C 1
ATOM 3176 O O . THR A 1 391 ? -8.386 -15.930 15.567 1.00 88.00 391 THR A O 1
ATOM 3179 N N . GLY A 1 392 ? -7.450 -14.576 17.094 1.00 83.31 392 GLY A N 1
ATOM 3180 C CA . GLY A 1 392 ? -6.095 -14.635 16.533 1.00 83.31 392 GLY A CA 1
ATOM 3181 C C . GLY A 1 392 ? -5.966 -13.995 15.143 1.00 83.31 392 GLY A C 1
ATOM 3182 O O . GLY A 1 392 ? -4.996 -14.250 14.428 1.00 83.31 392 GLY A O 1
ATOM 3183 N N . LYS A 1 393 ? -6.942 -13.177 14.732 1.00 83.88 393 LYS A N 1
ATOM 3184 C CA . LYS A 1 393 ? -6.945 -12.462 13.452 1.00 83.88 393 LYS A CA 1
ATOM 3185 C C . LYS A 1 393 ? -6.009 -11.247 13.511 1.00 83.88 393 LYS A C 1
ATOM 3187 O O . LYS A 1 393 ? -5.764 -10.646 14.560 1.00 83.88 393 LYS A O 1
ATOM 3192 N N . GLN A 1 394 ? -5.479 -10.856 12.351 1.00 79.50 394 GLN A N 1
ATOM 3193 C CA . GLN A 1 394 ? -4.618 -9.675 12.236 1.00 79.50 394 GLN A CA 1
ATOM 3194 C C . GLN A 1 394 ? -5.386 -8.403 12.626 1.00 79.50 394 GLN A C 1
ATOM 3196 O O . GLN A 1 394 ? -6.541 -8.225 12.249 1.00 79.50 394 GLN A O 1
ATOM 3201 N N . ARG A 1 395 ? -4.724 -7.509 13.370 1.00 77.69 395 ARG A N 1
ATOM 3202 C CA . ARG A 1 395 ? -5.301 -6.248 13.887 1.00 77.69 395 ARG A CA 1
ATOM 3203 C C . ARG A 1 395 ? -4.598 -4.980 13.396 1.00 77.69 395 ARG A C 1
ATOM 3205 O O . ARG A 1 395 ? -5.062 -3.876 13.666 1.00 77.69 395 ARG A O 1
ATOM 3212 N N . THR A 1 396 ? -3.448 -5.125 12.741 1.00 67.44 396 THR A N 1
ATOM 3213 C CA . THR A 1 396 ? -2.686 -4.003 12.189 1.00 67.44 396 THR A CA 1
ATOM 3214 C C . THR A 1 396 ? -2.274 -4.296 10.757 1.00 67.44 396 THR A C 1
ATOM 3216 O O . THR A 1 396 ? -2.134 -5.455 10.365 1.00 67.44 396 THR A O 1
ATOM 3219 N N . ASN A 1 397 ? -2.014 -3.231 10.008 1.00 69.19 397 ASN A N 1
ATOM 3220 C CA . ASN A 1 397 ? -1.591 -3.282 8.621 1.00 69.19 397 ASN A CA 1
ATOM 3221 C C . ASN A 1 397 ? -0.058 -3.221 8.469 1.00 69.19 397 ASN A C 1
ATOM 3223 O O . ASN A 1 397 ? 0.458 -2.891 7.408 1.00 69.19 397 ASN A O 1
ATOM 3227 N N . ASN A 1 398 ? 0.703 -3.567 9.520 1.00 70.69 398 ASN A N 1
ATOM 3228 C CA . ASN A 1 398 ? 2.163 -3.370 9.566 1.00 70.69 398 ASN A CA 1
ATOM 3229 C C . ASN A 1 398 ? 2.910 -4.030 8.396 1.00 70.69 398 ASN A C 1
ATOM 3231 O O . ASN A 1 398 ? 3.976 -3.563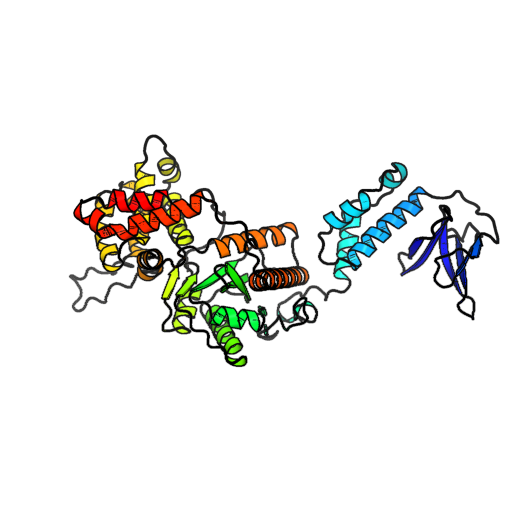 8.005 1.00 70.69 398 ASN A O 1
ATOM 3235 N N . ASN A 1 399 ? 2.399 -5.154 7.878 1.00 71.88 399 ASN A N 1
ATOM 3236 C CA . ASN A 1 399 ? 2.994 -5.819 6.717 1.00 71.88 399 ASN A CA 1
ATOM 3237 C C . ASN A 1 399 ? 2.858 -4.965 5.452 1.00 71.88 399 ASN A C 1
ATOM 3239 O O . ASN A 1 399 ? 3.810 -4.878 4.681 1.00 71.88 399 ASN A O 1
ATOM 3243 N N . VAL A 1 400 ? 1.703 -4.330 5.267 1.00 75.44 400 VAL A N 1
ATOM 3244 C CA . VAL A 1 400 ? 1.412 -3.460 4.127 1.00 75.44 400 VAL A CA 1
ATOM 3245 C C . VAL A 1 400 ? 2.136 -2.129 4.278 1.00 75.44 400 VAL A C 1
ATOM 3247 O O . VAL A 1 400 ? 2.825 -1.726 3.351 1.00 75.44 400 VAL A O 1
ATOM 3250 N N . GLU A 1 401 ? 2.136 -1.522 5.466 1.00 74.81 401 GLU A N 1
ATOM 3251 C CA . GLU A 1 401 ? 2.927 -0.315 5.758 1.00 74.81 401 GLU A CA 1
ATOM 3252 C C . GLU A 1 401 ? 4.433 -0.564 5.560 1.00 74.81 401 GLU A C 1
ATOM 3254 O O . GLU A 1 401 ? 5.147 0.235 4.951 1.00 74.81 401 GLU A O 1
ATOM 3259 N N . GLY A 1 402 ? 4.936 -1.704 6.046 1.00 75.12 402 GLY A N 1
ATOM 3260 C CA . GLY A 1 402 ? 6.326 -2.118 5.861 1.00 75.12 402 GLY A CA 1
ATOM 3261 C C . GLY A 1 402 ? 6.673 -2.330 4.388 1.00 75.12 402 GLY A C 1
ATOM 3262 O O . GLY A 1 402 ? 7.757 -1.929 3.949 1.00 75.12 402 GLY A O 1
ATOM 3263 N N . TRP A 1 403 ? 5.741 -2.901 3.621 1.00 82.62 403 TRP A N 1
ATOM 3264 C CA . TRP A 1 403 ? 5.861 -3.052 2.177 1.00 82.62 403 TRP A CA 1
ATOM 3265 C C . TRP A 1 403 ? 5.853 -1.696 1.460 1.00 82.62 403 TRP A C 1
ATOM 3267 O O . TRP A 1 403 ? 6.795 -1.409 0.721 1.00 82.62 403 TRP A O 1
ATOM 3277 N N . HIS A 1 404 ? 4.886 -0.817 1.740 1.00 77.94 404 HIS A N 1
ATOM 3278 C CA . HIS A 1 404 ? 4.822 0.531 1.174 1.00 77.94 404 HIS A CA 1
ATOM 3279 C C . HIS A 1 404 ? 6.075 1.335 1.501 1.00 77.94 404 HIS A C 1
ATOM 3281 O O . HIS A 1 404 ? 6.635 1.968 0.613 1.00 77.94 404 HIS A O 1
ATOM 3287 N N . GLY A 1 405 ? 6.576 1.266 2.735 1.00 78.31 405 GLY A N 1
ATOM 3288 C CA . GLY A 1 405 ? 7.821 1.922 3.125 1.00 78.31 405 GLY A CA 1
ATOM 3289 C C . GLY A 1 405 ? 9.044 1.371 2.384 1.00 78.31 405 GLY A C 1
ATOM 3290 O O . GLY A 1 405 ? 9.940 2.134 2.018 1.00 78.31 405 GLY A O 1
ATOM 3291 N N . HIS A 1 406 ? 9.107 0.057 2.141 1.00 78.69 406 HIS A N 1
ATOM 3292 C CA . HIS A 1 406 ? 10.160 -0.554 1.325 1.00 78.69 406 HIS A CA 1
ATOM 3293 C C . HIS A 1 406 ? 10.078 -0.089 -0.132 1.00 78.69 406 HIS A C 1
ATOM 3295 O O . HIS A 1 406 ? 11.059 0.442 -0.659 1.00 78.69 406 HIS A O 1
ATOM 3301 N N . PHE A 1 407 ? 8.898 -0.204 -0.739 1.00 79.06 407 PHE A N 1
ATOM 3302 C CA . PHE A 1 407 ? 8.633 0.226 -2.106 1.00 79.06 407 PHE A CA 1
ATOM 3303 C C . PHE A 1 407 ? 8.930 1.725 -2.287 1.00 79.06 407 PHE A C 1
ATOM 3305 O O . PHE A 1 407 ? 9.629 2.118 -3.218 1.00 79.06 407 PHE A O 1
ATOM 3312 N N . GLN A 1 408 ? 8.538 2.558 -1.319 1.00 75.31 408 GLN A N 1
ATOM 3313 C CA . GLN A 1 408 ? 8.850 3.988 -1.262 1.00 75.31 408 GLN A CA 1
ATOM 3314 C C . GLN A 1 408 ? 10.337 4.289 -1.318 1.00 75.31 408 GLN A C 1
ATOM 3316 O O . GLN A 1 408 ? 10.766 5.102 -2.138 1.00 75.31 408 GLN A O 1
ATOM 3321 N N . ARG A 1 409 ? 11.138 3.639 -0.473 1.00 73.12 409 ARG A N 1
ATOM 3322 C CA . ARG A 1 409 ? 12.587 3.871 -0.456 1.00 73.12 409 ARG A CA 1
ATOM 3323 C C . ARG A 1 409 ? 13.228 3.516 -1.793 1.00 73.12 409 ARG A C 1
ATOM 3325 O O . ARG A 1 409 ? 14.102 4.254 -2.241 1.00 73.12 409 ARG A O 1
ATOM 3332 N N . MET A 1 410 ? 12.772 2.443 -2.441 1.00 69.31 410 MET A N 1
ATOM 3333 C CA . MET A 1 410 ? 13.255 2.065 -3.771 1.00 69.31 410 MET A CA 1
ATOM 3334 C C . MET A 1 410 ? 12.889 3.120 -4.821 1.00 69.31 410 MET A C 1
ATOM 3336 O O . MET A 1 410 ? 13.754 3.589 -5.558 1.00 69.31 410 MET A O 1
ATOM 3340 N N . VAL A 1 411 ? 11.629 3.555 -4.866 1.00 66.81 411 VAL A N 1
ATOM 3341 C CA . VAL A 1 411 ? 11.154 4.497 -5.890 1.00 66.81 411 VAL A CA 1
ATOM 3342 C C . VAL A 1 411 ? 11.751 5.900 -5.715 1.00 66.81 411 VAL A C 1
ATOM 3344 O O . VAL A 1 411 ? 12.244 6.489 -6.683 1.00 66.81 411 VAL A O 1
ATOM 3347 N N . VAL A 1 412 ? 11.755 6.434 -4.489 1.00 59.19 412 VAL A N 1
ATOM 3348 C CA . VAL A 1 412 ? 12.244 7.793 -4.186 1.00 59.19 412 VAL A CA 1
ATOM 3349 C C . VAL A 1 412 ? 13.744 7.911 -4.445 1.00 59.19 412 VAL A C 1
ATOM 3351 O O . VAL A 1 412 ? 14.177 8.883 -5.063 1.00 59.19 412 VAL A O 1
ATOM 3354 N N . ALA A 1 413 ? 14.540 6.903 -4.071 1.00 56.25 413 ALA A N 1
ATOM 3355 C CA . ALA A 1 413 ? 15.980 6.892 -4.341 1.00 56.25 413 ALA A CA 1
ATOM 3356 C C . ALA A 1 413 ? 16.316 6.942 -5.844 1.00 56.25 413 ALA A C 1
ATOM 3358 O O . ALA A 1 413 ? 17.438 7.290 -6.227 1.00 56.25 413 ALA A O 1
ATOM 3359 N N . HIS A 1 414 ? 15.364 6.589 -6.710 1.00 56.31 414 HIS A N 1
ATOM 3360 C CA . HIS A 1 414 ? 15.592 6.447 -8.141 1.00 56.31 414 HIS A CA 1
ATOM 3361 C C . HIS A 1 414 ? 14.868 7.484 -9.016 1.00 56.31 414 HIS A C 1
ATOM 3363 O O . HIS A 1 414 ? 15.134 7.500 -10.222 1.00 56.31 414 HIS A O 1
ATOM 3369 N N . HIS A 1 415 ? 14.034 8.369 -8.443 1.00 61.31 415 HIS A N 1
ATOM 3370 C CA . HIS A 1 415 ? 13.217 9.361 -9.169 1.00 61.31 415 HIS A CA 1
ATOM 3371 C C . HIS A 1 415 ? 12.570 8.751 -10.423 1.00 61.31 415 HIS A C 1
ATOM 3373 O O . HIS A 1 415 ? 12.888 9.116 -11.563 1.00 61.31 415 HIS A O 1
ATOM 3379 N N . LEU A 1 416 ? 11.751 7.720 -10.218 1.00 70.62 416 LEU A N 1
ATOM 3380 C CA . LEU A 1 416 ? 11.260 6.898 -11.317 1.00 70.62 416 LEU A CA 1
ATOM 3381 C C . LEU A 1 416 ? 10.284 7.666 -12.209 1.00 70.62 416 LEU A C 1
ATOM 3383 O O . LEU A 1 416 ? 9.360 8.321 -11.744 1.00 70.62 416 LEU A O 1
ATOM 3387 N N . ASN A 1 417 ? 10.480 7.536 -13.518 1.00 79.31 417 ASN A N 1
ATOM 3388 C CA . ASN A 1 417 ? 9.453 7.872 -14.494 1.00 79.31 417 ASN A CA 1
ATOM 3389 C C . ASN A 1 417 ? 8.470 6.696 -14.645 1.00 79.31 417 ASN A C 1
ATOM 3391 O O . ASN A 1 417 ? 8.757 5.600 -14.160 1.00 79.31 417 ASN A O 1
ATOM 3395 N N . LEU A 1 418 ? 7.351 6.899 -15.352 1.00 85.19 418 LEU A N 1
ATOM 3396 C CA . LEU A 1 418 ? 6.312 5.875 -15.549 1.00 85.19 418 LEU A CA 1
ATOM 3397 C C . LEU A 1 418 ? 6.890 4.511 -15.954 1.00 85.19 418 LEU A C 1
ATOM 3399 O O . LEU A 1 418 ? 6.610 3.501 -15.320 1.00 85.19 418 LEU A O 1
ATOM 3403 N N . TRP A 1 419 ? 7.755 4.481 -16.966 1.00 84.94 419 TRP A N 1
ATOM 3404 C CA . TRP A 1 419 ? 8.311 3.234 -17.491 1.00 84.94 419 TRP A CA 1
ATOM 3405 C C . TRP A 1 419 ? 9.214 2.500 -16.503 1.00 84.94 419 TRP A C 1
ATOM 3407 O O . TRP A 1 419 ? 9.210 1.270 -16.458 1.00 84.94 419 TRP A O 1
ATOM 3417 N N . ARG A 1 420 ? 10.002 3.225 -15.702 1.00 80.81 420 ARG A N 1
ATOM 3418 C CA . ARG A 1 420 ? 10.790 2.590 -14.641 1.00 80.81 420 ARG A CA 1
ATOM 3419 C C . ARG A 1 420 ? 9.902 2.126 -13.490 1.00 80.81 420 ARG A C 1
ATOM 3421 O O . ARG A 1 420 ? 10.137 1.041 -12.981 1.00 80.81 420 ARG A O 1
ATOM 3428 N N . PHE A 1 421 ? 8.886 2.905 -13.127 1.00 86.75 421 PHE A N 1
ATOM 3429 C CA . PHE A 1 421 ? 7.920 2.535 -12.096 1.00 86.75 421 PHE A CA 1
ATOM 3430 C C . PHE A 1 421 ? 7.203 1.221 -12.441 1.00 86.75 421 PHE A C 1
ATOM 3432 O O . PHE A 1 421 ? 7.191 0.302 -11.628 1.00 86.75 421 PHE A O 1
ATOM 3439 N N . LEU A 1 422 ? 6.705 1.079 -13.675 1.00 89.00 422 LEU A N 1
ATOM 3440 C CA . LEU A 1 422 ? 6.107 -0.179 -14.141 1.00 89.00 422 LEU A CA 1
ATOM 3441 C C . LEU A 1 422 ? 7.113 -1.340 -14.110 1.00 89.00 422 LEU A C 1
ATOM 3443 O O . LEU A 1 422 ? 6.753 -2.456 -13.754 1.00 89.00 422 LEU A O 1
ATOM 3447 N N . GLY A 1 423 ? 8.384 -1.074 -14.423 1.00 86.50 423 GLY A N 1
ATOM 3448 C CA . GLY A 1 423 ? 9.458 -2.058 -14.280 1.00 86.50 423 GLY A CA 1
ATOM 3449 C C . GLY A 1 423 ? 9.689 -2.511 -12.832 1.00 86.50 423 GLY A C 1
ATOM 3450 O O . GLY A 1 423 ? 9.933 -3.692 -12.604 1.00 86.50 423 GLY A O 1
ATOM 3451 N N . GLU A 1 424 ? 9.581 -1.614 -11.848 1.00 86.00 424 GLU A N 1
ATOM 3452 C CA . GLU A 1 424 ? 9.656 -1.993 -10.428 1.00 86.00 424 GLU A CA 1
ATOM 3453 C C . GLU A 1 424 ? 8.432 -2.801 -9.982 1.00 86.00 424 GLU A C 1
ATOM 3455 O O . GLU A 1 424 ? 8.600 -3.772 -9.250 1.00 86.00 424 GLU A O 1
ATOM 3460 N N . LEU A 1 425 ? 7.226 -2.497 -10.482 1.00 91.00 425 LEU A N 1
ATOM 3461 C CA . LEU A 1 425 ? 6.053 -3.351 -10.238 1.00 91.00 425 LEU A CA 1
ATOM 3462 C C . LEU A 1 425 ? 6.252 -4.774 -10.781 1.00 91.00 425 LEU A C 1
ATOM 3464 O O . LEU A 1 425 ? 5.872 -5.742 -10.126 1.00 91.00 425 LEU A O 1
ATOM 3468 N N . GLN A 1 426 ? 6.882 -4.925 -11.951 1.00 91.00 426 GLN A N 1
ATOM 3469 C CA . GLN A 1 426 ? 7.206 -6.247 -12.501 1.00 91.00 426 GLN A CA 1
ATOM 3470 C C . GLN A 1 426 ? 8.233 -7.003 -11.649 1.00 91.00 426 GLN A C 1
ATOM 3472 O O . GLN A 1 426 ? 8.104 -8.215 -11.474 1.00 91.00 426 GLN A O 1
ATOM 3477 N N . LYS A 1 427 ? 9.250 -6.307 -11.124 1.00 89.00 427 LYS A N 1
ATOM 3478 C CA . LYS A 1 427 ? 10.234 -6.902 -10.206 1.00 89.00 427 LYS A CA 1
ATOM 3479 C C . LYS A 1 427 ? 9.579 -7.327 -8.895 1.00 89.00 427 LYS A C 1
ATOM 3481 O O . LYS A 1 427 ? 9.831 -8.433 -8.434 1.00 89.00 427 LYS A O 1
ATOM 3486 N N . GLU A 1 428 ? 8.697 -6.499 -8.343 1.00 91.25 428 GLU A N 1
ATOM 3487 C CA . GLU A 1 428 ? 7.946 -6.853 -7.140 1.00 91.25 428 GLU A CA 1
ATOM 3488 C C . GLU A 1 428 ? 7.073 -8.093 -7.375 1.00 91.25 428 GLU A C 1
ATOM 3490 O O . GLU A 1 428 ? 7.103 -9.029 -6.577 1.00 91.25 428 GLU A O 1
ATOM 3495 N N . GLN A 1 429 ? 6.356 -8.156 -8.502 1.00 94.62 429 GLN A N 1
ATOM 3496 C CA . GLN A 1 429 ? 5.580 -9.342 -8.874 1.00 94.62 429 GLN A CA 1
ATOM 3497 C C . GLN A 1 429 ? 6.464 -10.592 -9.001 1.00 94.62 429 GLN A C 1
ATOM 3499 O O . GLN A 1 429 ? 6.081 -11.671 -8.545 1.00 94.62 429 GLN A O 1
ATOM 3504 N N . HIS A 1 430 ? 7.663 -10.462 -9.573 1.00 93.06 430 HIS A N 1
ATOM 3505 C CA . HIS A 1 430 ? 8.625 -11.561 -9.633 1.00 93.06 430 HIS A CA 1
ATOM 3506 C C . HIS A 1 430 ? 9.059 -12.031 -8.234 1.00 93.06 430 HIS A C 1
ATOM 3508 O O . HIS A 1 430 ? 9.087 -13.235 -7.972 1.00 93.06 430 HIS A O 1
ATOM 3514 N N . ASP A 1 431 ? 9.332 -11.105 -7.315 1.00 91.38 431 ASP A N 1
ATOM 3515 C CA . ASP A 1 431 ? 9.682 -11.422 -5.928 1.00 91.38 431 ASP A CA 1
ATOM 3516 C C . ASP A 1 431 ? 8.528 -12.102 -5.176 1.00 91.38 431 ASP A C 1
ATOM 3518 O O . ASP A 1 431 ? 8.762 -13.016 -4.376 1.00 91.38 431 ASP A O 1
ATOM 3522 N N . ILE A 1 432 ? 7.282 -11.692 -5.432 1.00 91.94 432 ILE A N 1
ATOM 3523 C CA . ILE A 1 432 ? 6.076 -12.346 -4.901 1.00 91.94 432 ILE A CA 1
ATOM 3524 C C . ILE A 1 432 ? 6.006 -13.797 -5.394 1.00 91.94 432 ILE A C 1
ATOM 3526 O O . ILE A 1 432 ? 5.862 -14.719 -4.585 1.00 91.94 432 ILE A O 1
ATOM 3530 N N . GLU A 1 433 ? 6.167 -14.024 -6.700 1.00 93.56 433 GLU A N 1
ATOM 3531 C CA . GLU A 1 433 ? 6.173 -15.365 -7.297 1.00 93.56 433 GLU A CA 1
ATOM 3532 C C . GLU A 1 433 ? 7.292 -16.243 -6.727 1.00 93.56 433 GLU A C 1
ATOM 3534 O O . GLU A 1 433 ? 7.044 -17.399 -6.368 1.00 93.56 433 GLU A O 1
ATOM 3539 N N . LEU A 1 434 ? 8.500 -15.693 -6.590 1.00 92.19 434 LEU A N 1
ATOM 3540 C CA . LEU A 1 434 ? 9.653 -16.381 -6.016 1.00 92.19 434 LEU A CA 1
ATOM 3541 C C . LEU A 1 434 ? 9.378 -16.819 -4.572 1.00 92.19 434 LEU A C 1
ATOM 3543 O O . LEU A 1 434 ? 9.528 -18.001 -4.251 1.00 92.19 434 LEU A O 1
ATOM 3547 N N . LYS A 1 435 ? 8.929 -15.896 -3.712 1.00 91.50 435 LYS A N 1
ATOM 3548 C CA . LYS A 1 435 ? 8.616 -16.175 -2.297 1.00 91.50 435 LYS A CA 1
ATOM 3549 C C . LYS A 1 435 ? 7.499 -17.206 -2.163 1.00 91.50 435 LYS A C 1
ATOM 3551 O O . LYS A 1 435 ? 7.598 -18.123 -1.347 1.00 91.50 435 LYS A O 1
ATOM 3556 N N . ARG A 1 436 ? 6.457 -17.112 -2.992 1.00 92.81 436 ARG A N 1
ATOM 3557 C CA . ARG A 1 436 ? 5.365 -18.095 -3.037 1.00 92.81 436 ARG A CA 1
ATOM 3558 C C . ARG A 1 436 ? 5.875 -19.483 -3.429 1.00 92.81 436 ARG A C 1
ATOM 3560 O O . ARG A 1 436 ? 5.540 -20.463 -2.765 1.00 92.81 436 ARG A O 1
ATOM 3567 N N . ASN A 1 437 ? 6.707 -19.580 -4.462 1.00 91.75 437 ASN A N 1
ATOM 3568 C CA . ASN A 1 437 ? 7.277 -20.854 -4.905 1.00 91.75 437 ASN A CA 1
ATOM 3569 C C . ASN A 1 437 ? 8.212 -21.462 -3.848 1.00 91.75 437 ASN A C 1
ATOM 3571 O O . ASN A 1 437 ? 8.166 -22.667 -3.610 1.00 91.75 437 ASN A O 1
ATOM 3575 N N . GLN A 1 438 ? 9.000 -20.639 -3.152 1.00 92.12 438 GLN A N 1
ATOM 3576 C CA . GLN A 1 438 ? 9.804 -21.076 -2.008 1.00 92.12 438 GLN A CA 1
ATOM 3577 C C . GLN A 1 438 ? 8.923 -21.628 -0.878 1.00 92.12 438 GLN A C 1
ATOM 3579 O O . GLN A 1 438 ? 9.200 -22.710 -0.358 1.00 92.12 438 GLN A O 1
ATOM 3584 N N . LEU A 1 439 ? 7.827 -20.944 -0.530 1.00 91.06 439 LEU A N 1
ATOM 3585 C CA . LEU A 1 439 ? 6.863 -21.458 0.447 1.00 91.06 439 LEU A CA 1
ATOM 3586 C C . LEU A 1 439 ? 6.281 -22.802 0.006 1.00 91.06 439 LEU A C 1
ATOM 3588 O O . LEU A 1 439 ? 6.212 -23.721 0.821 1.00 91.06 439 LEU A O 1
ATOM 3592 N N . LEU A 1 440 ? 5.878 -22.936 -1.265 1.00 90.56 440 LEU A N 1
ATOM 3593 C CA . LEU A 1 440 ? 5.387 -24.192 -1.846 1.00 90.56 440 LEU A CA 1
ATOM 3594 C C . LEU A 1 440 ? 6.427 -25.315 -1.734 1.00 90.56 440 LEU A C 1
ATOM 3596 O O . LEU A 1 440 ? 6.061 -26.427 -1.359 1.00 90.56 440 LEU A O 1
ATOM 3600 N N . GLY A 1 441 ? 7.704 -24.999 -1.958 1.00 91.56 441 GLY A N 1
ATOM 3601 C CA . GLY A 1 441 ? 8.849 -25.897 -1.782 1.00 91.56 441 GLY A CA 1
ATOM 3602 C C . GLY A 1 441 ? 9.248 -26.180 -0.327 1.00 91.56 441 GLY A C 1
ATOM 3603 O O . GLY A 1 441 ? 10.239 -26.865 -0.096 1.00 91.56 441 GLY A O 1
ATOM 3604 N N . GLY A 1 442 ? 8.510 -25.666 0.664 1.00 88.50 442 GLY A N 1
ATOM 3605 C CA . GLY A 1 442 ? 8.732 -25.948 2.087 1.00 88.50 442 GLY A CA 1
ATOM 3606 C C . GLY A 1 442 ? 9.726 -25.020 2.793 1.00 88.50 442 GLY A C 1
ATOM 3607 O O . GLY A 1 442 ? 10.084 -25.274 3.946 1.00 88.50 442 GLY A O 1
ATOM 3608 N N . HIS A 1 443 ? 10.161 -23.933 2.152 1.00 86.81 443 HIS A N 1
ATOM 3609 C CA . HIS A 1 443 ? 11.016 -22.935 2.791 1.00 86.81 443 HIS A CA 1
ATOM 3610 C C . HIS A 1 443 ? 10.228 -22.172 3.863 1.00 86.81 443 HIS A C 1
ATOM 3612 O O . HIS A 1 443 ? 9.163 -21.628 3.590 1.00 86.81 443 HIS A O 1
ATOM 3618 N N . LYS A 1 444 ? 10.769 -22.099 5.086 1.00 75.69 444 LYS A N 1
ATOM 3619 C CA . LYS A 1 444 ? 10.100 -21.455 6.235 1.00 75.69 444 LYS A CA 1
ATOM 3620 C C . LYS A 1 444 ? 10.569 -20.022 6.518 1.00 75.69 444 LYS A C 1
ATOM 3622 O O . LYS A 1 444 ? 9.866 -19.276 7.184 1.00 75.69 444 LYS A O 1
ATOM 3627 N N . ASN A 1 445 ? 11.730 -19.626 5.990 1.00 73.56 445 ASN A N 1
ATOM 3628 C CA . ASN A 1 445 ? 12.387 -18.347 6.289 1.00 73.56 445 ASN A CA 1
ATOM 3629 C C . ASN A 1 445 ? 12.419 -17.421 5.062 1.00 73.56 445 ASN A C 1
ATOM 3631 O O . ASN A 1 445 ? 13.482 -16.969 4.649 1.00 73.56 445 ASN A O 1
ATOM 3635 N N . ILE A 1 446 ? 11.263 -17.182 4.441 1.00 77.38 446 ILE A N 1
ATOM 3636 C CA . ILE A 1 446 ? 11.154 -16.279 3.278 1.00 77.38 446 ILE A CA 1
ATOM 3637 C C . ILE A 1 446 ? 11.037 -14.794 3.665 1.00 77.38 446 ILE A C 1
ATOM 3639 O O . ILE A 1 446 ? 11.247 -13.911 2.836 1.00 77.38 446 ILE A O 1
ATOM 3643 N N . LYS A 1 447 ? 10.697 -14.517 4.928 1.00 69.38 447 LYS A N 1
ATOM 3644 C CA . LYS A 1 447 ? 10.710 -13.194 5.557 1.00 69.38 447 LYS A CA 1
ATOM 3645 C C . LYS A 1 447 ? 11.455 -13.298 6.880 1.00 69.38 447 LYS A C 1
ATOM 3647 O O . LYS A 1 447 ? 11.489 -14.367 7.495 1.00 69.38 447 LYS A O 1
ATOM 3652 N N . GLU A 1 448 ? 12.029 -12.185 7.323 1.00 65.56 448 GLU A N 1
ATOM 3653 C CA . GLU A 1 448 ? 12.587 -12.118 8.668 1.00 65.56 448 GLU A CA 1
ATOM 3654 C C . GLU A 1 448 ? 11.484 -12.410 9.694 1.00 65.56 448 GLU A C 1
ATOM 3656 O O . GLU A 1 448 ? 1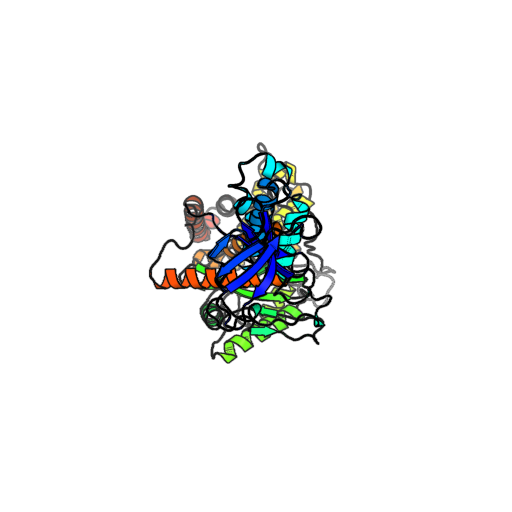0.382 -11.856 9.601 1.00 65.56 448 GLU A O 1
ATOM 3661 N N . PRO A 1 449 ? 11.737 -13.301 10.665 1.00 67.69 449 PRO A N 1
ATOM 3662 C CA . PRO A 1 449 ? 10.753 -13.600 11.684 1.00 67.69 449 PRO A CA 1
ATOM 3663 C C . PRO A 1 449 ? 10.460 -12.339 12.495 1.00 67.69 449 PRO A C 1
ATOM 3665 O O . PRO A 1 449 ? 11.366 -11.574 12.826 1.00 67.69 449 PRO A O 1
ATOM 3668 N N . LEU A 1 450 ? 9.192 -12.164 12.884 1.00 71.81 450 LEU A N 1
ATOM 3669 C CA . LEU A 1 450 ? 8.821 -11.089 13.802 1.00 71.81 450 LEU A CA 1
ATOM 3670 C C . LEU A 1 450 ? 9.744 -11.107 15.032 1.00 71.81 450 LEU A C 1
ATOM 3672 O O . LEU A 1 450 ? 9.953 -12.190 15.603 1.00 71.81 450 LEU A O 1
ATOM 3676 N N . PRO A 1 451 ? 10.250 -9.940 15.479 1.00 79.88 451 PRO A N 1
ATOM 3677 C CA . PRO A 1 451 ? 11.092 -9.856 16.663 1.00 79.88 451 PRO A CA 1
ATOM 3678 C C . PRO A 1 451 ? 10.444 -10.566 17.855 1.00 79.88 451 PRO A C 1
ATOM 3680 O O . PRO A 1 451 ? 9.236 -10.438 18.077 1.00 79.88 451 PRO A O 1
ATOM 3683 N N . ALA A 1 452 ? 11.238 -11.280 18.659 1.00 84.38 452 ALA A N 1
ATOM 3684 C CA . ALA A 1 452 ? 10.734 -12.031 19.814 1.00 84.38 452 ALA A CA 1
ATOM 3685 C C . ALA A 1 452 ? 9.895 -11.153 20.763 1.00 84.38 452 ALA A C 1
ATOM 3687 O O . ALA A 1 452 ? 8.864 -11.585 21.276 1.00 84.38 452 ALA A O 1
ATOM 3688 N N . THR A 1 453 ? 10.284 -9.887 20.921 1.00 85.12 453 THR A N 1
ATOM 3689 C CA . THR A 1 453 ? 9.553 -8.876 21.693 1.00 85.12 453 THR A CA 1
ATOM 3690 C C . THR A 1 453 ? 8.150 -8.628 21.146 1.00 85.12 453 THR A C 1
ATOM 3692 O O . THR A 1 453 ? 7.201 -8.525 21.914 1.00 85.12 453 THR A O 1
ATOM 3695 N N . GLN A 1 454 ? 7.988 -8.577 19.821 1.00 82.44 454 GLN A N 1
ATOM 3696 C CA . GLN A 1 454 ? 6.685 -8.378 19.187 1.00 82.44 454 GLN A CA 1
ATOM 3697 C C . GLN A 1 454 ? 5.785 -9.601 19.368 1.00 82.44 454 GLN A C 1
ATOM 3699 O O . GLN A 1 454 ? 4.617 -9.437 19.712 1.00 82.44 454 GLN A O 1
ATOM 3704 N N . LYS A 1 455 ? 6.332 -10.816 19.222 1.00 84.06 455 LYS A N 1
ATOM 3705 C CA . LYS A 1 455 ? 5.600 -12.063 19.506 1.00 84.06 455 LYS A CA 1
ATOM 3706 C C . LYS A 1 455 ? 5.135 -12.115 20.965 1.00 84.06 455 LYS A C 1
ATOM 3708 O O . LYS A 1 455 ? 3.969 -12.384 21.235 1.00 84.06 455 LYS A O 1
ATOM 3713 N N . ARG A 1 456 ? 6.025 -11.777 21.905 1.00 88.31 456 ARG A N 1
ATOM 3714 C CA . ARG A 1 456 ? 5.717 -11.710 23.342 1.00 88.31 456 ARG A CA 1
ATOM 3715 C C . ARG A 1 456 ? 4.633 -10.677 23.649 1.00 88.31 456 ARG A C 1
ATOM 3717 O O . ARG A 1 456 ? 3.714 -10.978 24.404 1.00 88.31 456 ARG A O 1
ATOM 3724 N N . ASN A 1 457 ? 4.720 -9.486 23.059 1.00 89.75 457 ASN A N 1
ATOM 3725 C CA . ASN A 1 457 ? 3.707 -8.446 23.223 1.00 89.75 457 ASN A CA 1
ATOM 3726 C C . ASN A 1 457 ? 2.350 -8.888 22.665 1.00 89.75 457 ASN A C 1
ATOM 3728 O O . ASN A 1 457 ? 1.337 -8.635 23.308 1.00 89.75 457 ASN A O 1
ATOM 3732 N N . HIS A 1 458 ? 2.322 -9.577 21.518 1.00 87.75 458 HIS A N 1
ATOM 3733 C CA . HIS A 1 458 ? 1.086 -10.099 20.935 1.00 87.75 458 HIS A CA 1
ATOM 3734 C C . HIS A 1 458 ? 0.399 -11.103 21.868 1.00 87.75 458 HIS A C 1
ATOM 3736 O O . HIS A 1 458 ? -0.746 -10.871 22.244 1.00 87.75 458 HIS A O 1
ATOM 3742 N N . ALA A 1 459 ? 1.139 -12.110 22.343 1.00 90.06 459 ALA A N 1
ATOM 3743 C CA . ALA A 1 459 ? 0.627 -13.120 23.272 1.00 90.06 459 ALA A CA 1
ATOM 3744 C C . ALA A 1 459 ? 0.182 -12.529 24.623 1.00 90.06 459 ALA A C 1
ATOM 3746 O O . ALA A 1 459 ? -0.766 -12.999 25.248 1.00 90.06 459 ALA A O 1
ATOM 3747 N N . MET A 1 460 ? 0.861 -11.482 25.108 1.00 91.81 460 MET A N 1
ATOM 3748 C CA . MET A 1 460 ? 0.417 -10.779 26.314 1.00 91.81 460 MET A CA 1
ATOM 3749 C C . MET A 1 460 ? -0.880 -10.007 26.092 1.00 91.81 460 MET A C 1
ATOM 3751 O O . MET A 1 460 ? -1.717 -10.001 26.986 1.00 91.81 460 MET A O 1
ATOM 3755 N N . ILE A 1 461 ? -1.038 -9.352 24.939 1.00 93.00 461 ILE A N 1
ATOM 3756 C CA . ILE A 1 461 ? -2.274 -8.639 24.604 1.00 93.00 461 ILE A CA 1
ATOM 3757 C C . ILE A 1 461 ? -3.438 -9.630 24.541 1.00 93.00 461 ILE A C 1
ATOM 3759 O O . ILE A 1 461 ? -4.441 -9.390 25.197 1.00 93.00 461 ILE A O 1
ATOM 3763 N N . GLU A 1 462 ? -3.279 -10.766 23.856 1.00 93.50 462 GLU A N 1
ATOM 3764 C CA . GLU A 1 462 ? -4.296 -11.832 23.819 1.00 93.50 462 GLU A CA 1
ATOM 3765 C C . GLU A 1 462 ? -4.697 -12.295 25.222 1.00 93.50 462 GLU A C 1
ATOM 3767 O O . GLU A 1 462 ? -5.882 -12.390 25.529 1.00 93.50 462 GLU A O 1
ATOM 3772 N N . ARG A 1 463 ? -3.715 -12.516 26.106 1.00 94.44 463 ARG A N 1
ATOM 3773 C CA . ARG A 1 463 ? -3.978 -12.917 27.493 1.00 94.44 463 ARG A CA 1
ATOM 3774 C C . ARG A 1 463 ? -4.758 -11.862 28.272 1.00 94.44 463 ARG A C 1
ATOM 3776 O O . ARG A 1 463 ? -5.683 -12.226 28.985 1.00 94.44 463 ARG A O 1
ATOM 3783 N N . ILE A 1 464 ? -4.364 -10.591 28.174 1.00 96.00 464 ILE A N 1
ATOM 3784 C CA . ILE A 1 464 ? -5.045 -9.502 28.889 1.00 96.00 464 ILE A CA 1
ATOM 3785 C C . ILE A 1 464 ? -6.482 -9.378 28.376 1.00 96.00 464 ILE A C 1
ATOM 3787 O O . ILE A 1 464 ? -7.408 -9.349 29.178 1.00 96.00 464 ILE A O 1
ATOM 3791 N N . VAL A 1 465 ? -6.671 -9.389 27.053 1.00 96.38 465 VAL A N 1
ATOM 3792 C CA . VAL A 1 465 ? -7.988 -9.290 26.403 1.00 96.38 465 VAL A CA 1
ATOM 3793 C C . VAL A 1 465 ? -8.900 -10.455 26.787 1.00 96.38 465 VAL A C 1
ATOM 3795 O O . VAL A 1 465 ? -10.055 -10.235 27.140 1.00 96.38 465 VAL A O 1
ATOM 3798 N N . GLY A 1 466 ? -8.368 -11.680 26.823 1.00 96.44 466 GLY A N 1
ATOM 3799 C CA . GLY A 1 466 ? -9.099 -12.865 27.287 1.00 96.44 466 GLY A CA 1
ATOM 3800 C C . GLY A 1 466 ? -9.457 -12.855 28.779 1.00 96.44 466 GLY A C 1
ATOM 3801 O O . GLY A 1 466 ? -10.178 -13.736 29.233 1.00 96.44 466 GLY A O 1
ATOM 3802 N N . GLN A 1 467 ? -8.964 -11.879 29.546 1.00 96.75 467 GLN A N 1
ATOM 3803 C CA . GLN A 1 467 ? -9.262 -11.687 30.967 1.00 96.75 467 GLN A CA 1
ATOM 3804 C C . GLN A 1 467 ? -10.077 -10.413 31.231 1.00 96.75 467 GLN A C 1
ATOM 3806 O O . GLN A 1 467 ? -10.177 -10.001 32.386 1.00 96.75 467 GLN A O 1
ATOM 3811 N N . TYR A 1 468 ? -10.654 -9.789 30.195 1.00 97.56 468 TYR A N 1
ATOM 3812 C CA . TYR A 1 468 ? -11.413 -8.538 30.309 1.00 97.56 468 TYR A CA 1
ATOM 3813 C C . TYR A 1 468 ? -12.408 -8.547 31.483 1.00 97.56 468 TYR A C 1
ATOM 3815 O O . TYR A 1 468 ? -12.325 -7.679 32.350 1.00 97.56 468 TYR A O 1
ATOM 3823 N N . ASP A 1 469 ? -13.257 -9.573 31.582 1.00 96.81 469 ASP A N 1
ATOM 3824 C CA . ASP A 1 469 ? -14.285 -9.662 32.630 1.00 96.81 469 ASP A CA 1
ATOM 3825 C C . ASP A 1 469 ? -13.700 -9.645 34.049 1.00 96.81 469 ASP A C 1
ATOM 3827 O O . ASP A 1 469 ? -14.268 -9.023 34.945 1.00 96.81 469 ASP A O 1
ATOM 3831 N N . ILE A 1 470 ? -12.536 -10.272 34.253 1.00 97.25 470 ILE A N 1
ATOM 3832 C CA . ILE A 1 470 ? -11.844 -10.299 35.550 1.00 97.25 470 ILE A CA 1
ATOM 3833 C C . ILE A 1 470 ? -11.399 -8.883 35.927 1.00 97.25 470 ILE A C 1
ATOM 3835 O O . ILE A 1 470 ? -11.649 -8.430 37.042 1.00 97.25 470 ILE A O 1
ATOM 3839 N N . TYR A 1 471 ? -10.789 -8.152 34.988 1.00 97.38 471 TYR A N 1
ATOM 3840 C CA . TYR A 1 471 ? -10.369 -6.769 35.228 1.00 97.38 471 TYR A CA 1
ATOM 3841 C C . TYR A 1 471 ? -11.553 -5.862 35.569 1.00 97.38 471 TYR A C 1
ATOM 3843 O O . TYR A 1 471 ? -11.435 -5.020 36.460 1.00 97.38 471 TYR A O 1
ATOM 3851 N N . ILE A 1 472 ? -12.689 -6.026 34.888 1.00 97.31 472 ILE A N 1
ATOM 3852 C CA . ILE A 1 472 ? -13.889 -5.226 35.157 1.00 97.31 472 ILE A CA 1
ATOM 3853 C C . ILE A 1 472 ? -14.488 -5.560 36.526 1.00 97.31 472 ILE A C 1
ATOM 3855 O O . ILE A 1 472 ? -14.796 -4.642 37.284 1.00 97.31 472 ILE A O 1
ATOM 3859 N N . GLN A 1 473 ? -14.600 -6.844 36.881 1.00 96.62 473 GLN A N 1
ATOM 3860 C CA . GLN A 1 473 ? -15.107 -7.278 38.192 1.00 96.62 473 GLN A CA 1
ATOM 3861 C C . GLN A 1 473 ? -14.250 -6.762 39.355 1.00 96.62 473 GLN A C 1
ATOM 3863 O O . GLN A 1 473 ? -14.777 -6.443 40.419 1.00 96.62 473 GLN A O 1
ATOM 3868 N N . GLU A 1 474 ? -12.940 -6.632 39.149 1.00 97.06 474 GLU A N 1
ATOM 3869 C CA . GLU A 1 474 ? -12.005 -6.086 40.137 1.00 97.06 474 GLU A CA 1
ATOM 3870 C C . GLU A 1 474 ? -11.931 -4.544 40.139 1.00 97.06 474 GLU A C 1
ATOM 3872 O O . GLU A 1 474 ? -11.153 -3.976 40.908 1.00 97.06 474 GLU A O 1
ATOM 3877 N N . GLY A 1 475 ? -12.695 -3.849 39.286 1.00 95.56 475 GLY A N 1
ATOM 3878 C CA . GLY A 1 475 ? -12.659 -2.384 39.175 1.00 95.56 475 GLY A CA 1
ATOM 3879 C C . GLY A 1 475 ? -11.356 -1.840 38.573 1.00 95.56 475 GLY A C 1
ATOM 3880 O O . GLY A 1 475 ? -10.944 -0.724 38.877 1.00 95.56 475 GLY A O 1
ATOM 3881 N N . ARG A 1 476 ? -10.675 -2.629 37.734 1.00 96.50 476 ARG A N 1
ATOM 3882 C CA . ARG A 1 476 ? -9.326 -2.369 37.198 1.00 96.50 476 ARG A CA 1
ATOM 3883 C C . ARG A 1 476 ? -9.323 -2.016 35.705 1.00 96.50 476 ARG A C 1
ATOM 3885 O O . ARG A 1 476 ? -8.399 -2.394 34.980 1.00 96.50 476 ARG A O 1
ATOM 3892 N N . LEU A 1 477 ? -10.325 -1.267 35.236 1.00 96.56 477 LEU A N 1
ATOM 3893 C CA . LEU A 1 477 ? -10.439 -0.849 33.829 1.00 96.56 477 LEU A CA 1
ATOM 3894 C C . LEU A 1 477 ? -9.180 -0.119 33.329 1.00 96.56 477 LEU A C 1
ATOM 3896 O O . LEU A 1 477 ? -8.628 -0.477 32.292 1.00 96.56 477 LEU A O 1
ATOM 3900 N N . GLU A 1 478 ? -8.676 0.869 34.070 1.00 95.62 478 GLU A N 1
ATOM 3901 C CA . GLU A 1 478 ? -7.480 1.624 33.664 1.00 95.62 478 GLU A CA 1
ATOM 3902 C C . GLU A 1 478 ? -6.254 0.707 33.528 1.00 95.62 478 GLU A C 1
ATOM 3904 O O . GLU A 1 478 ? -5.480 0.815 32.574 1.00 95.62 478 GLU A O 1
ATOM 3909 N N . GLN A 1 479 ? -6.102 -0.265 34.434 1.00 95.50 479 GLN A N 1
ATOM 3910 C CA . GLN A 1 479 ? -5.013 -1.239 34.375 1.00 95.50 479 GLN A CA 1
ATOM 3911 C C . GLN A 1 479 ? -5.127 -2.149 33.145 1.00 95.50 479 GLN A C 1
ATOM 3913 O O . GLN A 1 479 ? -4.105 -2.447 32.520 1.00 95.50 479 GLN A O 1
ATOM 3918 N N . TYR A 1 480 ? -6.345 -2.556 32.781 1.00 97.38 480 TYR A N 1
ATOM 3919 C CA . TYR A 1 480 ? -6.622 -3.300 31.552 1.00 97.38 480 TYR A CA 1
ATOM 3920 C C . TYR A 1 480 ? -6.204 -2.499 30.312 1.00 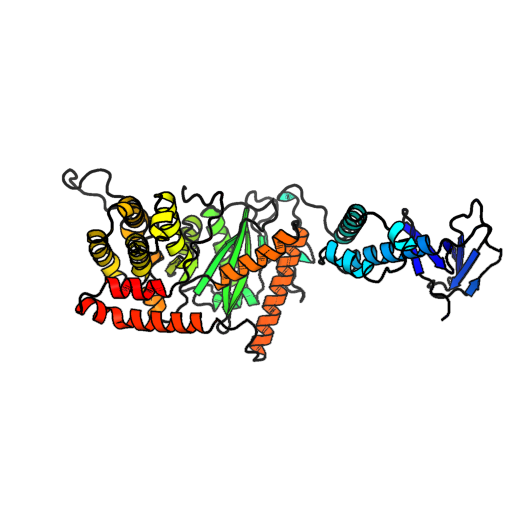97.38 480 TYR A C 1
ATOM 3922 O O . TYR A 1 480 ? -5.349 -2.942 29.537 1.00 97.38 480 TYR A O 1
ATOM 3930 N N . LEU A 1 481 ? -6.742 -1.283 30.164 1.00 96.81 481 LEU A N 1
ATOM 3931 C CA . LEU A 1 481 ? -6.527 -0.437 28.989 1.00 96.81 481 LEU A CA 1
ATOM 3932 C C . LEU A 1 481 ? -5.049 -0.066 28.831 1.00 96.81 481 LEU A C 1
ATOM 3934 O O . LEU A 1 481 ? -4.450 -0.279 27.771 1.00 96.81 481 LEU A O 1
ATOM 3938 N N . ARG A 1 482 ? -4.422 0.433 29.905 1.00 93.88 482 ARG A N 1
ATOM 3939 C CA . ARG A 1 482 ? -3.002 0.801 29.892 1.00 93.88 482 ARG A CA 1
ATOM 3940 C C . ARG A 1 482 ? -2.136 -0.432 29.653 1.00 93.88 482 ARG A C 1
ATOM 3942 O O . ARG A 1 482 ? -1.221 -0.379 28.832 1.00 93.88 482 ARG A O 1
ATOM 3949 N N . GLY A 1 483 ? -2.442 -1.555 30.309 1.00 92.25 483 GLY A N 1
ATOM 3950 C CA . GLY A 1 483 ? -1.742 -2.832 30.153 1.00 92.25 483 GLY A CA 1
ATOM 3951 C C . GLY A 1 483 ? -1.627 -3.275 28.693 1.00 92.25 483 GLY A C 1
ATOM 3952 O O . GLY A 1 483 ? -0.552 -3.697 28.258 1.00 92.25 483 GLY A O 1
ATOM 3953 N N . ILE A 1 484 ? -2.686 -3.110 27.908 1.00 92.31 484 ILE A N 1
ATOM 3954 C CA . ILE A 1 484 ? -2.660 -3.393 26.470 1.00 92.31 484 ILE A CA 1
ATOM 3955 C C . ILE A 1 484 ? -1.821 -2.351 25.730 1.00 92.31 484 ILE A C 1
ATOM 3957 O O . ILE A 1 484 ? -0.866 -2.706 25.032 1.00 92.31 484 ILE A O 1
ATOM 3961 N N . SER A 1 485 ? -2.123 -1.068 25.921 1.00 87.31 485 SER A N 1
ATOM 3962 C CA . SER A 1 485 ? -1.503 0.027 25.170 1.00 87.31 485 SER A CA 1
ATOM 3963 C C . SER A 1 485 ? 0.007 0.149 25.384 1.00 87.31 485 SER A C 1
ATOM 3965 O O . SER A 1 485 ? 0.728 0.477 24.445 1.00 87.31 485 SER A O 1
ATOM 3967 N N . TYR A 1 486 ? 0.529 -0.218 26.560 1.00 86.56 486 TYR A N 1
ATOM 3968 C CA . TYR A 1 486 ? 1.974 -0.321 26.826 1.00 86.56 486 TYR A CA 1
ATOM 3969 C C . TYR A 1 486 ? 2.719 -1.263 25.870 1.00 86.56 486 TYR A C 1
ATOM 3971 O O . TYR A 1 486 ? 3.931 -1.141 25.691 1.00 86.56 486 TYR A O 1
ATOM 3979 N N . ARG A 1 487 ? 2.017 -2.237 25.289 1.00 87.94 487 ARG A N 1
ATOM 3980 C CA . ARG A 1 487 ? 2.588 -3.280 24.425 1.00 87.94 487 ARG A CA 1
ATOM 3981 C C . ARG A 1 487 ? 2.395 -2.981 22.942 1.00 87.94 487 ARG A C 1
ATOM 3983 O O . ARG A 1 487 ? 2.950 -3.705 22.107 1.00 87.94 487 ARG A O 1
ATOM 3990 N N . LEU A 1 488 ? 1.641 -1.933 22.614 1.00 84.19 488 LEU A N 1
ATOM 3991 C CA . LEU A 1 488 ? 1.468 -1.447 21.253 1.00 84.19 488 LEU A CA 1
ATOM 3992 C C . LEU A 1 488 ? 2.671 -0.591 20.852 1.00 84.19 488 LEU A C 1
ATOM 3994 O O . LEU A 1 488 ? 3.166 0.230 21.622 1.00 84.19 488 LEU A O 1
ATOM 3998 N N . LYS A 1 489 ? 3.144 -0.772 19.618 1.00 68.25 489 LYS A N 1
ATOM 3999 C CA . LYS A 1 489 ? 4.095 0.160 19.010 1.00 68.25 489 LYS A CA 1
ATOM 4000 C C . LYS A 1 489 ? 3.300 1.348 18.472 1.00 68.25 489 LYS A C 1
ATOM 4002 O O . LYS A 1 489 ? 2.811 1.286 17.352 1.00 68.25 489 LYS A O 1
ATOM 4007 N N . VAL A 1 490 ? 3.156 2.401 19.269 1.00 65.81 490 VAL A N 1
ATOM 4008 C CA . VAL A 1 490 ? 2.642 3.687 18.781 1.00 65.81 490 VAL A CA 1
ATOM 4009 C C . VAL A 1 490 ? 3.839 4.512 18.324 1.00 65.81 490 VAL A C 1
ATOM 4011 O O . VAL A 1 490 ? 4.726 4.810 19.123 1.00 65.81 490 VAL A O 1
ATOM 4014 N N . ASN A 1 491 ? 3.904 4.839 17.034 1.00 62.69 491 ASN A N 1
ATOM 4015 C CA . ASN A 1 491 ? 4.983 5.661 16.500 1.00 62.69 491 ASN A CA 1
ATOM 4016 C C . ASN A 1 491 ? 4.673 7.147 16.719 1.00 62.69 491 ASN A C 1
ATOM 4018 O O . ASN A 1 491 ? 4.106 7.809 15.860 1.00 62.69 491 ASN A O 1
ATOM 4022 N N . THR A 1 492 ? 5.069 7.683 17.871 1.00 61.59 492 THR A N 1
ATOM 4023 C CA . THR A 1 492 ? 4.877 9.104 18.202 1.00 61.59 492 THR A CA 1
ATOM 4024 C C . THR A 1 492 ? 5.889 10.034 17.518 1.00 61.59 492 THR A C 1
ATOM 4026 O O . THR A 1 492 ? 5.781 11.251 17.651 1.00 61.59 492 THR A O 1
ATOM 4029 N N . ALA A 1 493 ? 6.866 9.483 16.782 1.00 49.12 493 ALA A N 1
ATOM 4030 C CA . ALA A 1 493 ? 7.978 10.227 16.186 1.00 49.12 493 ALA A CA 1
ATOM 4031 C C . ALA A 1 493 ? 7.707 10.750 14.763 1.00 49.12 493 ALA A C 1
ATOM 4033 O O . ALA A 1 493 ? 8.479 11.570 14.271 1.00 49.12 493 ALA A O 1
ATOM 4034 N N . VAL A 1 494 ? 6.645 10.295 14.087 1.00 43.19 494 VAL A N 1
ATOM 4035 C CA . VAL A 1 494 ? 6.358 10.677 12.694 1.00 43.19 494 VAL A CA 1
ATOM 4036 C C . VAL A 1 494 ? 5.176 11.639 12.634 1.00 43.19 494 VAL A C 1
ATOM 4038 O O . VAL A 1 494 ? 4.037 11.271 12.917 1.00 43.19 494 VAL A O 1
ATOM 4041 N N . LEU A 1 495 ? 5.457 12.861 12.196 1.00 39.38 495 LEU A N 1
ATOM 4042 C CA . LEU A 1 495 ? 4.527 13.660 11.408 1.00 39.38 495 LEU A CA 1
ATOM 4043 C C . LEU A 1 495 ? 5.180 13.832 10.037 1.00 39.38 495 LEU A C 1
ATOM 4045 O O . LEU A 1 495 ? 6.324 14.288 9.985 1.00 39.38 495 LEU A O 1
ATOM 4049 N N . PRO A 1 496 ? 4.523 13.487 8.923 1.00 36.38 496 PRO A N 1
ATOM 4050 C CA . PRO A 1 496 ? 4.749 14.253 7.718 1.00 36.38 496 PRO A CA 1
ATOM 4051 C C . PRO A 1 496 ? 4.198 15.658 7.983 1.00 36.38 496 PRO A C 1
ATOM 4053 O O . PRO A 1 496 ? 3.033 15.815 8.345 1.00 36.38 496 PRO A O 1
ATOM 4056 N N . ASP A 1 497 ? 5.040 16.671 7.808 1.00 33.25 497 ASP A N 1
ATOM 4057 C CA . ASP A 1 497 ? 4.538 17.953 7.334 1.00 33.25 497 ASP A CA 1
ATOM 4058 C C . ASP A 1 497 ? 3.779 17.693 6.016 1.00 33.25 497 ASP A C 1
ATOM 4060 O O . ASP A 1 497 ? 4.242 16.903 5.185 1.00 33.25 497 ASP A O 1
ATOM 4064 N N . SER A 1 498 ? 2.641 18.367 5.839 1.00 35.88 498 SER A N 1
ATOM 4065 C CA . SER A 1 498 ? 1.750 18.410 4.661 1.00 35.88 498 SER A CA 1
ATOM 4066 C C . SER A 1 498 ? 0.822 17.204 4.375 1.00 35.88 498 SER A C 1
ATOM 4068 O O . SER A 1 498 ? 1.263 16.109 4.031 1.00 35.88 498 SER A O 1
ATOM 4070 N N . ASP A 1 499 ? -0.478 17.514 4.478 1.00 33.84 499 ASP A N 1
ATOM 4071 C CA . ASP A 1 499 ? -1.592 17.135 3.589 1.00 33.84 499 ASP A CA 1
ATOM 4072 C C . ASP A 1 499 ? -2.178 15.713 3.606 1.00 33.84 499 ASP A C 1
ATOM 4074 O O . ASP A 1 499 ? -2.510 15.166 2.558 1.00 33.84 499 ASP A O 1
ATOM 4078 N N . ASP A 1 500 ? -2.453 15.167 4.793 1.00 35.97 500 ASP A N 1
ATOM 4079 C CA . ASP A 1 500 ? -3.574 14.225 4.952 1.00 35.97 500 ASP A CA 1
ATOM 4080 C C . ASP A 1 500 ? -4.718 14.944 5.679 1.00 35.97 500 ASP A C 1
ATOM 4082 O O . ASP A 1 500 ? -4.921 14.808 6.893 1.00 35.97 500 ASP A O 1
ATOM 4086 N N . GLU A 1 501 ? -5.415 15.794 4.920 1.00 39.03 501 GLU A N 1
ATOM 4087 C CA . GLU A 1 501 ? -6.650 16.451 5.335 1.00 39.03 501 GLU A CA 1
ATOM 4088 C C . GLU A 1 501 ? -7.697 15.378 5.685 1.00 39.03 501 GLU A C 1
ATOM 4090 O O . GLU A 1 501 ? -8.197 14.645 4.835 1.00 39.03 501 GLU A O 1
ATOM 4095 N N . GLU A 1 502 ? -8.052 15.301 6.971 1.00 36.47 502 GLU A N 1
ATOM 4096 C CA . GLU A 1 502 ? -9.316 14.707 7.431 1.00 36.47 502 GLU A CA 1
ATOM 4097 C C . GLU A 1 502 ? -10.524 15.634 7.139 1.00 36.47 502 GLU A C 1
ATOM 4099 O O . GLU A 1 502 ? -11.605 15.441 7.698 1.00 36.47 502 GLU A O 1
ATOM 4104 N N . GLU A 1 503 ? -10.367 16.621 6.260 1.00 31.80 503 GLU A N 1
ATOM 4105 C CA . GLU A 1 503 ? -11.425 17.435 5.652 1.00 31.80 503 GLU A CA 1
ATOM 4106 C C . GLU A 1 503 ? -11.382 17.078 4.157 1.00 31.80 503 GLU A C 1
ATOM 4108 O O . GLU A 1 503 ? -10.432 17.406 3.469 1.00 31.80 503 GLU A O 1
ATOM 4113 N N . ASP A 1 504 ? -12.166 16.107 3.693 1.00 31.17 504 ASP A N 1
ATOM 4114 C CA . ASP A 1 504 ? -13.557 16.305 3.268 1.00 31.17 504 ASP A CA 1
ATOM 4115 C C . ASP A 1 504 ? -14.487 15.123 3.606 1.00 31.17 504 ASP A C 1
ATOM 4117 O O . ASP A 1 504 ? -14.044 13.943 3.581 1.00 31.17 504 ASP A O 1
#